Protein AF-A0AAN8FI47-F1 (afdb_monomer_lite)

Radius of gyration: 42.99 Å; chains: 1; bounding box: 143×54×130 Å

Structure (mmCIF, N/CA/C/O backbone):
data_AF-A0AAN8FI47-F1
#
_entry.id   AF-A0AAN8FI47-F1
#
loop_
_atom_site.group_PDB
_atom_site.id
_atom_site.type_symbol
_atom_site.label_atom_id
_atom_site.label_alt_id
_atom_site.label_comp_id
_atom_site.label_asym_id
_atom_site.label_entity_id
_atom_site.label_seq_id
_atom_site.pdbx_PDB_ins_code
_atom_site.Cartn_x
_atom_site.Cartn_y
_atom_site.Cartn_z
_atom_site.occupancy
_atom_site.B_iso_or_equiv
_atom_site.auth_seq_id
_atom_site.auth_comp_id
_atom_site.auth_asym_id
_atom_site.auth_atom_id
_atom_site.pdbx_PDB_model_num
ATOM 1 N N . THR A 1 1 ? 68.863 -14.770 -47.055 1.00 51.25 1 THR A N 1
ATOM 2 C CA . THR A 1 1 ? 68.271 -13.616 -46.360 1.00 51.25 1 THR A CA 1
ATOM 3 C C . THR A 1 1 ? 67.169 -13.098 -47.235 1.00 51.25 1 THR A C 1
ATOM 5 O O . THR A 1 1 ? 67.487 -12.627 -48.311 1.00 51.25 1 THR A O 1
ATOM 8 N N . ASP A 1 2 ? 65.926 -13.342 -46.832 1.00 45.19 2 ASP A N 1
ATOM 9 C CA . ASP A 1 2 ? 64.787 -12.434 -47.011 1.00 45.19 2 ASP A CA 1
ATOM 10 C C . ASP A 1 2 ? 63.609 -13.047 -46.240 1.00 45.19 2 ASP A C 1
ATOM 12 O O . ASP A 1 2 ? 63.141 -14.131 -46.602 1.00 45.19 2 ASP A O 1
ATOM 16 N N . PRO A 1 3 ? 63.195 -12.457 -45.105 1.00 57.31 3 PRO A N 1
ATOM 17 C CA . PRO A 1 3 ? 61.989 -12.882 -44.423 1.00 57.31 3 PRO A CA 1
ATOM 18 C C . PRO A 1 3 ? 60.782 -12.266 -45.135 1.00 57.31 3 PRO A C 1
ATOM 20 O O . PRO A 1 3 ? 60.801 -11.103 -45.527 1.00 57.31 3 PRO A O 1
ATOM 23 N N . PHE A 1 4 ? 59.727 -13.058 -45.294 1.00 48.69 4 PHE A N 1
ATOM 24 C CA . PHE A 1 4 ? 58.432 -12.594 -45.776 1.00 48.69 4 PHE A CA 1
ATOM 25 C C . PHE A 1 4 ? 57.901 -11.489 -44.854 1.00 48.69 4 PHE A C 1
ATOM 27 O O . PHE A 1 4 ? 57.538 -11.745 -43.706 1.00 48.69 4 PHE A O 1
ATOM 34 N N . GLU A 1 5 ? 57.864 -10.264 -45.365 1.00 48.47 5 GLU A N 1
ATOM 35 C CA . GLU A 1 5 ? 57.222 -9.126 -44.724 1.00 48.47 5 GLU A CA 1
ATOM 36 C C . GLU A 1 5 ? 55.722 -9.191 -45.046 1.00 48.47 5 GLU A C 1
ATOM 38 O O . GLU A 1 5 ? 55.277 -8.823 -46.131 1.00 48.47 5 GLU A O 1
ATOM 43 N N . ILE A 1 6 ? 54.931 -9.742 -44.123 1.00 55.56 6 ILE A N 1
ATOM 44 C CA . ILE A 1 6 ? 53.474 -9.593 -44.160 1.00 55.56 6 ILE A CA 1
ATOM 45 C C . ILE A 1 6 ? 53.154 -8.290 -43.432 1.00 55.56 6 ILE A C 1
ATOM 47 O O . ILE A 1 6 ? 53.019 -8.262 -42.210 1.00 55.56 6 ILE A O 1
ATOM 51 N N . THR A 1 7 ? 53.041 -7.204 -44.187 1.00 51.03 7 THR A N 1
ATOM 52 C CA . THR A 1 7 ? 52.497 -5.924 -43.719 1.00 51.03 7 THR A CA 1
ATOM 53 C C . THR A 1 7 ? 51.318 -5.511 -44.591 1.00 51.03 7 THR A C 1
ATOM 55 O O . THR A 1 7 ? 51.322 -4.469 -45.233 1.00 51.03 7 THR A O 1
ATOM 58 N N . GLU A 1 8 ? 50.243 -6.298 -44.560 1.00 45.59 8 GLU A N 1
ATOM 59 C CA . GLU A 1 8 ? 48.913 -5.741 -44.815 1.00 45.59 8 GLU A CA 1
ATOM 60 C C . GLU A 1 8 ? 48.278 -5.371 -43.474 1.00 45.59 8 GLU A C 1
ATOM 62 O O . GLU A 1 8 ? 47.501 -6.111 -42.872 1.00 45.59 8 GLU A O 1
ATOM 67 N N . LEU A 1 9 ? 48.641 -4.184 -42.986 1.00 46.91 9 LEU A N 1
ATOM 68 C CA . LEU A 1 9 ? 47.807 -3.448 -42.044 1.00 46.91 9 LEU A CA 1
ATOM 69 C C . LEU A 1 9 ? 46.542 -3.032 -42.803 1.00 46.91 9 LEU A C 1
ATOM 71 O O . LEU A 1 9 ? 46.486 -1.955 -43.397 1.00 46.91 9 LEU A O 1
ATOM 75 N N . PHE A 1 10 ? 45.524 -3.896 -42.801 1.00 42.91 10 PHE A N 1
ATOM 76 C CA . PHE A 1 10 ? 44.166 -3.502 -43.160 1.00 42.91 10 PHE A CA 1
ATOM 77 C C . PHE A 1 10 ? 43.689 -2.472 -42.139 1.00 42.91 10 PHE A C 1
ATOM 79 O O . PHE A 1 10 ? 43.095 -2.802 -41.117 1.00 42.91 10 PHE A O 1
ATOM 86 N N . ASN A 1 11 ? 43.960 -1.200 -42.410 1.00 47.59 11 ASN A N 1
ATOM 87 C CA . ASN A 1 11 ? 43.358 -0.099 -41.683 1.00 47.59 11 ASN A CA 1
ATOM 88 C C . ASN A 1 11 ? 41.951 0.126 -42.255 1.00 47.59 11 ASN A C 1
ATOM 90 O O . ASN A 1 11 ? 41.681 1.115 -42.935 1.00 47.59 11 ASN A O 1
ATOM 94 N N . THR A 1 12 ? 41.046 -0.833 -42.040 1.00 52.75 12 THR A N 1
ATOM 95 C CA . THR A 1 12 ? 39.623 -0.510 -42.092 1.00 52.75 12 THR A CA 1
ATOM 96 C C . THR A 1 12 ? 39.384 0.366 -40.879 1.00 52.75 12 THR A C 1
ATOM 98 O O . THR A 1 12 ? 39.457 -0.135 -39.762 1.00 52.75 12 THR A O 1
ATOM 101 N N . ALA A 1 13 ? 39.181 1.669 -41.082 1.00 58.69 13 ALA A N 1
ATOM 102 C CA . ALA A 1 13 ? 38.766 2.561 -40.011 1.00 58.69 13 ALA A CA 1
ATOM 103 C C . ALA A 1 13 ? 37.503 1.962 -39.379 1.00 58.69 13 ALA A C 1
ATOM 105 O O . ALA A 1 13 ? 36.419 2.028 -39.965 1.00 58.69 13 ALA A O 1
ATOM 106 N N . GLU A 1 14 ? 37.666 1.283 -38.243 1.00 70.38 14 GLU A N 1
ATOM 107 C CA . GLU A 1 14 ? 36.555 0.681 -37.526 1.00 70.38 14 GLU A CA 1
ATOM 108 C C . GLU A 1 14 ? 35.593 1.822 -37.205 1.00 70.38 14 GLU A C 1
ATOM 110 O O . GLU A 1 14 ? 35.983 2.882 -36.710 1.00 70.38 14 GLU A O 1
ATOM 115 N N . SER A 1 15 ? 34.340 1.653 -37.605 1.00 87.44 15 SER A N 1
ATOM 116 C CA . SER A 1 15 ? 33.293 2.628 -37.330 1.00 87.44 15 SER A CA 1
ATOM 117 C C . SER A 1 15 ? 32.468 2.133 -36.155 1.00 87.44 15 SER A C 1
ATOM 119 O O . SER A 1 15 ? 32.492 0.953 -35.802 1.00 87.44 15 SER A O 1
ATOM 121 N N . LYS A 1 16 ? 31.745 3.044 -35.505 1.00 90.94 16 LYS A N 1
ATOM 122 C CA . LYS A 1 16 ? 30.890 2.679 -34.374 1.00 90.94 16 LYS A CA 1
ATOM 123 C C . LYS A 1 16 ? 29.870 1.610 -34.798 1.00 90.94 16 LYS A C 1
ATOM 125 O O . LYS A 1 16 ? 29.404 1.639 -35.946 1.00 90.94 16 LYS A O 1
ATOM 130 N N . PRO A 1 17 ? 29.500 0.683 -33.898 1.00 93.19 17 PRO A N 1
ATOM 131 C CA . PRO A 1 17 ? 28.501 -0.318 -34.213 1.00 93.19 17 PRO A CA 1
ATOM 132 C C . PRO A 1 17 ? 27.132 0.345 -34.381 1.00 93.19 17 PRO A C 1
ATOM 134 O O . PRO A 1 17 ? 26.844 1.397 -33.800 1.00 93.19 17 PRO A O 1
ATOM 137 N N . HIS A 1 18 ? 26.258 -0.302 -35.146 1.00 94.12 18 HIS A N 1
ATOM 138 C CA . HIS A 1 18 ? 24.834 0.025 -35.143 1.00 94.12 18 HIS A CA 1
ATOM 139 C C . HIS A 1 18 ? 24.209 -0.264 -33.763 1.00 94.12 18 HIS A C 1
ATOM 141 O O . HIS A 1 18 ? 24.814 -0.963 -32.945 1.00 94.12 18 HIS A O 1
ATOM 147 N N . PRO A 1 19 ? 23.003 0.256 -33.468 1.00 94.62 19 PRO A N 1
ATOM 148 C CA . PRO A 1 19 ? 22.321 -0.091 -32.229 1.00 94.62 19 PRO A CA 1
ATOM 149 C C . PRO A 1 19 ? 22.053 -1.609 -32.152 1.00 94.62 19 PRO A C 1
ATOM 151 O O . PRO A 1 19 ? 21.835 -2.250 -33.191 1.00 94.62 19 PRO A O 1
ATOM 154 N N . PRO A 1 20 ? 22.048 -2.191 -30.938 1.00 94.88 20 PRO A N 1
ATOM 155 C CA . PRO A 1 20 ? 21.585 -3.559 -30.712 1.00 94.88 20 PRO A CA 1
ATOM 156 C C . PRO A 1 20 ? 20.156 -3.779 -31.228 1.00 94.88 20 PRO A C 1
ATOM 158 O O . PRO A 1 20 ? 19.413 -2.827 -31.480 1.00 94.88 20 PRO A O 1
ATOM 161 N N . LYS A 1 21 ? 19.742 -5.043 -31.345 1.00 93.38 21 LYS A N 1
ATOM 162 C CA . LYS A 1 21 ? 18.351 -5.400 -31.667 1.00 93.38 21 LYS A CA 1
ATOM 163 C C . LYS A 1 21 ? 17.625 -5.828 -30.397 1.00 93.38 21 LYS A C 1
ATOM 165 O O . LYS A 1 21 ? 18.148 -6.654 -29.657 1.00 93.38 21 LYS A O 1
ATOM 170 N N . TYR A 1 22 ? 16.436 -5.285 -30.150 1.00 92.69 22 TYR A N 1
ATOM 171 C CA . TYR A 1 22 ? 15.598 -5.757 -29.047 1.00 92.69 22 TYR A CA 1
ATOM 172 C C . TYR A 1 22 ? 15.040 -7.146 -29.376 1.00 92.69 22 TYR A C 1
ATOM 174 O O . TYR A 1 22 ? 14.721 -7.405 -30.535 1.00 92.69 22 TYR A O 1
ATOM 182 N N . GLU 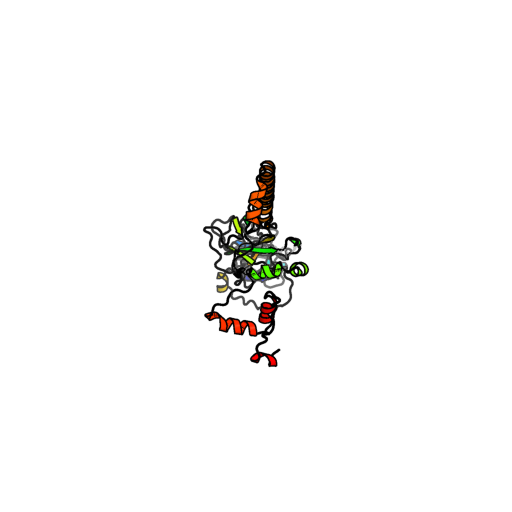A 1 23 ? 14.906 -8.007 -28.368 1.00 92.31 23 GLU A N 1
ATOM 183 C CA . GLU A 1 23 ? 14.213 -9.292 -28.499 1.00 92.31 23 GLU A CA 1
ATOM 184 C C . GLU A 1 23 ? 12.919 -9.257 -27.679 1.00 92.31 23 GLU A C 1
ATOM 186 O O . GLU A 1 23 ? 11.824 -9.191 -28.239 1.00 92.31 23 GLU A O 1
ATOM 191 N N . ASP A 1 24 ? 13.037 -9.203 -26.352 1.00 91.00 24 ASP A N 1
ATOM 192 C CA . ASP A 1 24 ? 11.888 -9.164 -25.454 1.00 91.00 24 ASP A CA 1
ATOM 193 C C . ASP A 1 24 ? 12.208 -8.444 -24.140 1.00 91.00 24 ASP A C 1
ATOM 195 O O . ASP A 1 24 ? 13.360 -8.325 -23.721 1.00 91.00 24 ASP A O 1
ATOM 199 N N . VAL A 1 25 ? 11.155 -7.947 -23.496 1.00 92.06 25 VAL A N 1
ATOM 200 C CA . VAL A 1 25 ? 11.184 -7.408 -22.135 1.00 92.06 25 VAL A CA 1
ATOM 201 C C . VAL A 1 25 ? 9.958 -7.923 -21.413 1.00 92.06 25 VAL A C 1
ATOM 203 O O . VAL A 1 25 ? 8.833 -7.765 -21.899 1.00 92.06 25 VAL A O 1
ATOM 206 N N . ARG A 1 26 ? 10.169 -8.495 -20.228 1.00 90.56 26 ARG A N 1
ATOM 207 C CA . ARG A 1 26 ? 9.087 -9.053 -19.419 1.00 90.56 26 ARG A CA 1
ATOM 208 C C . ARG A 1 26 ? 9.326 -8.887 -17.929 1.00 90.56 26 ARG A C 1
ATOM 210 O O . ARG A 1 26 ? 10.454 -8.896 -17.445 1.00 90.56 26 ARG A O 1
ATOM 217 N N . VAL A 1 27 ? 8.226 -8.757 -17.194 1.00 88.38 27 VAL A N 1
ATOM 218 C CA . VAL A 1 27 ? 8.238 -8.724 -15.731 1.00 88.38 27 VAL A CA 1
ATOM 219 C C . VAL A 1 27 ? 8.042 -10.145 -15.212 1.00 88.38 27 VAL A C 1
ATOM 221 O O . VAL A 1 27 ? 7.036 -10.789 -15.503 1.00 88.38 27 VAL A O 1
ATOM 224 N N . LEU A 1 28 ? 9.000 -10.624 -14.427 1.00 88.00 28 LEU A N 1
ATOM 225 C CA . LEU A 1 28 ? 8.960 -11.911 -13.746 1.00 88.00 28 LEU A CA 1
ATOM 226 C C . LEU A 1 28 ? 8.566 -11.720 -12.281 1.00 88.00 28 LEU A C 1
ATOM 228 O O . LEU A 1 28 ? 8.984 -10.763 -11.628 1.00 88.00 28 LEU A O 1
ATOM 232 N N . ASN A 1 29 ? 7.797 -12.664 -11.742 1.00 83.56 29 ASN A N 1
ATOM 233 C CA . ASN A 1 29 ? 7.473 -12.714 -10.320 1.00 83.56 29 ASN A CA 1
ATOM 234 C C . ASN A 1 29 ? 8.338 -13.783 -9.637 1.00 83.56 29 ASN A C 1
ATOM 236 O O . ASN A 1 29 ? 8.133 -14.975 -9.854 1.00 83.56 29 ASN A O 1
ATOM 240 N N . SER A 1 30 ? 9.284 -13.353 -8.800 1.00 74.88 30 SER A N 1
ATOM 241 C CA . SER A 1 30 ? 10.186 -14.239 -8.042 1.00 74.88 30 SER A CA 1
ATOM 242 C C . SER A 1 30 ? 9.571 -14.725 -6.716 1.00 74.88 30 SER A C 1
ATOM 244 O O . SER A 1 30 ? 10.240 -15.285 -5.851 1.00 74.88 30 SER A O 1
ATOM 246 N N . GLY A 1 31 ? 8.278 -14.468 -6.499 1.00 69.44 31 GLY A N 1
ATOM 247 C CA . GLY A 1 31 ? 7.552 -14.760 -5.265 1.00 69.44 31 GLY A CA 1
ATOM 248 C C . GLY A 1 31 ? 7.667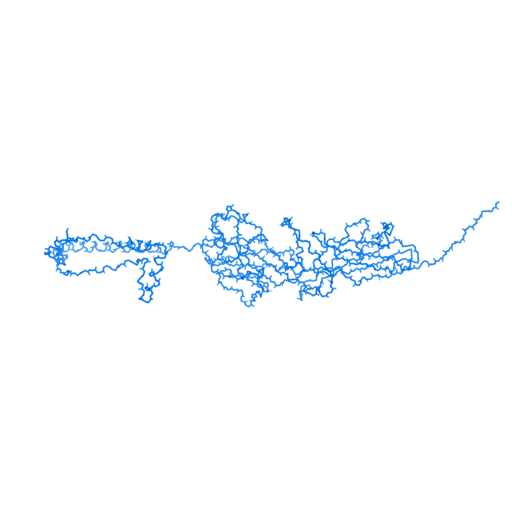 -13.648 -4.221 1.00 69.44 31 GLY A C 1
ATOM 249 O O . GLY A 1 31 ? 6.647 -13.229 -3.678 1.00 69.44 31 GLY A O 1
ATOM 250 N N . SER A 1 32 ? 8.878 -13.148 -3.952 1.00 67.19 32 SER A N 1
ATOM 251 C CA . SER A 1 32 ? 9.127 -12.066 -2.979 1.00 67.19 32 SER A CA 1
ATOM 252 C C . SER A 1 32 ? 9.232 -10.670 -3.604 1.00 67.19 32 SER A C 1
ATOM 254 O O . SER A 1 32 ? 9.049 -9.672 -2.906 1.00 67.19 32 SER A O 1
ATOM 256 N N . SER A 1 33 ? 9.520 -10.584 -4.903 1.00 79.94 33 SER A N 1
ATOM 257 C CA . SER A 1 33 ? 9.707 -9.330 -5.632 1.00 79.94 33 SER A CA 1
ATOM 258 C C . SER A 1 33 ? 9.417 -9.493 -7.126 1.00 79.94 33 SER A C 1
ATOM 260 O O . SER A 1 33 ? 9.392 -10.607 -7.662 1.00 79.94 33 SER A O 1
ATOM 262 N N . LEU A 1 34 ? 9.194 -8.361 -7.797 1.00 87.88 34 LEU A N 1
ATOM 263 C CA . LEU A 1 34 ? 9.168 -8.294 -9.256 1.00 87.88 34 LEU A CA 1
ATOM 264 C C . LEU A 1 34 ? 10.585 -8.070 -9.781 1.00 87.88 34 LEU A C 1
ATOM 266 O O . LEU A 1 34 ? 11.363 -7.326 -9.181 1.00 87.88 34 LEU A O 1
ATOM 270 N N . ILE A 1 35 ? 10.888 -8.703 -10.908 1.00 92.38 35 ILE A N 1
ATOM 271 C CA . ILE A 1 35 ? 12.162 -8.610 -11.621 1.00 92.38 35 ILE A CA 1
ATOM 272 C C . ILE A 1 35 ? 11.853 -8.237 -13.073 1.00 92.38 35 ILE A C 1
ATOM 274 O O . ILE A 1 35 ? 10.906 -8.761 -13.652 1.00 92.38 35 ILE A O 1
ATOM 278 N N . CYS A 1 36 ? 12.632 -7.338 -13.664 1.00 94.31 36 CYS A N 1
ATOM 279 C CA . CYS A 1 36 ? 12.578 -7.024 -15.089 1.00 94.31 36 CYS A CA 1
ATOM 280 C C . CYS A 1 36 ? 13.631 -7.858 -15.821 1.00 94.31 36 CYS A C 1
ATOM 282 O O . CYS A 1 36 ? 14.819 -7.714 -15.546 1.00 94.31 36 CYS A O 1
ATOM 284 N N . GLU A 1 37 ? 13.206 -8.734 -16.725 1.00 93.81 37 GLU A N 1
ATOM 285 C CA . GLU A 1 37 ? 14.094 -9.474 -17.621 1.00 93.81 37 GLU A CA 1
ATOM 286 C C . GLU A 1 37 ? 14.153 -8.763 -18.974 1.00 93.81 37 GLU A C 1
ATOM 288 O O . GLU A 1 37 ? 13.116 -8.430 -19.556 1.00 93.81 37 GLU A O 1
ATOM 293 N N . VAL A 1 38 ? 15.373 -8.514 -19.441 1.00 94.56 38 VAL A N 1
ATOM 294 C CA . VAL A 1 38 ? 15.678 -7.779 -20.667 1.00 94.56 38 VAL A CA 1
ATOM 295 C C . VAL A 1 38 ? 16.497 -8.674 -21.580 1.00 94.56 38 VAL A C 1
ATOM 297 O O . VAL A 1 38 ? 17.570 -9.126 -21.186 1.00 94.56 38 VAL A O 1
ATOM 300 N N . GLU A 1 39 ? 16.019 -8.870 -22.807 1.00 94.06 39 GLU A N 1
ATOM 301 C CA . GLU A 1 39 ? 16.655 -9.713 -23.817 1.00 94.06 39 GLU A CA 1
ATOM 302 C C . GLU A 1 39 ? 16.963 -8.909 -25.088 1.00 94.06 39 GLU A C 1
ATOM 304 O O . GLU A 1 39 ? 16.095 -8.228 -25.646 1.00 94.06 39 GLU A O 1
ATOM 309 N N . TRP A 1 40 ? 18.207 -8.984 -25.567 1.00 94.31 40 TRP A N 1
ATOM 310 C CA . TRP A 1 40 ? 18.650 -8.308 -26.792 1.00 94.31 40 TRP A CA 1
ATOM 311 C C . TRP A 1 40 ? 19.613 -9.166 -27.611 1.00 94.31 40 TRP A C 1
ATOM 313 O O . TRP A 1 40 ? 20.256 -10.086 -27.110 1.00 94.31 40 TRP A O 1
ATOM 323 N N . ARG A 1 41 ? 19.747 -8.835 -28.895 1.00 93.38 41 ARG A N 1
ATOM 324 C CA . ARG A 1 41 ? 20.722 -9.429 -29.815 1.00 93.38 41 ARG A CA 1
ATOM 325 C C . ARG A 1 41 ? 21.764 -8.407 -30.250 1.00 93.38 41 ARG A C 1
ATOM 327 O O . ARG A 1 41 ? 21.570 -7.190 -30.154 1.00 93.38 41 ARG A O 1
ATOM 334 N N . ALA A 1 42 ? 22.861 -8.927 -30.790 1.00 91.12 42 ALA A N 1
ATOM 335 C CA . ALA A 1 42 ? 23.922 -8.115 -31.359 1.00 91.12 42 ALA A CA 1
ATOM 336 C C . ALA A 1 42 ? 23.418 -7.178 -32.482 1.00 91.12 42 ALA A C 1
ATOM 338 O O . ALA A 1 42 ? 22.422 -7.482 -33.154 1.00 91.12 42 ALA A O 1
ATOM 339 N N . PRO A 1 43 ? 24.100 -6.038 -32.707 1.00 92.69 43 PRO A N 1
ATOM 340 C CA . PRO A 1 43 ? 23.798 -5.138 -33.816 1.00 92.69 43 PRO A CA 1
ATOM 341 C C . PRO A 1 43 ? 23.781 -5.846 -35.174 1.00 92.69 43 PRO A C 1
ATOM 343 O O . PRO A 1 43 ? 24.557 -6.766 -35.414 1.00 92.69 43 PRO A O 1
ATOM 346 N N . ALA A 1 44 ? 22.946 -5.367 -36.104 1.00 89.94 44 ALA A N 1
ATOM 347 C CA . ALA A 1 44 ? 22.933 -5.880 -37.482 1.00 89.94 44 ALA A CA 1
ATOM 348 C C . ALA A 1 44 ? 24.290 -5.704 -38.188 1.00 89.94 44 ALA A C 1
ATOM 350 O O . ALA A 1 44 ? 24.681 -6.537 -38.998 1.00 89.94 44 ALA A O 1
ATOM 351 N N . LEU A 1 45 ? 24.972 -4.601 -37.876 1.00 90.19 45 LEU A N 1
ATOM 352 C CA . LEU A 1 45 ? 26.283 -4.233 -38.391 1.00 90.19 45 LEU A CA 1
ATOM 353 C C . LEU A 1 45 ? 27.153 -3.837 -37.195 1.00 90.19 45 LEU A C 1
ATOM 355 O O . LEU A 1 45 ? 26.921 -2.802 -36.566 1.00 90.19 45 LEU A O 1
ATOM 359 N N . THR A 1 46 ? 28.117 -4.684 -36.840 1.00 86.25 46 THR A N 1
ATOM 360 C CA . THR A 1 46 ? 28.975 -4.471 -35.661 1.00 86.25 46 THR A CA 1
ATOM 361 C C . THR A 1 46 ? 30.199 -3.609 -35.957 1.00 86.25 46 THR A C 1
ATOM 363 O O . THR A 1 46 ? 30.773 -3.044 -35.030 1.00 86.25 46 THR A O 1
ATOM 366 N N . ASN A 1 47 ? 30.593 -3.490 -37.232 1.00 88.69 47 ASN A N 1
ATOM 367 C CA . ASN A 1 47 ? 31.720 -2.670 -37.697 1.00 88.69 47 ASN A CA 1
ATOM 368 C C . ASN A 1 47 ? 33.030 -2.906 -36.916 1.00 88.69 47 ASN A C 1
ATOM 370 O O . ASN A 1 47 ? 33.810 -1.984 -36.699 1.00 88.69 47 ASN A O 1
ATOM 374 N N . GLY A 1 48 ? 33.232 -4.144 -36.463 1.00 86.00 48 GLY A N 1
ATOM 375 C CA . GLY A 1 48 ? 34.305 -4.544 -35.558 1.00 86.00 48 GLY A CA 1
ATOM 376 C C . GLY A 1 48 ? 33.821 -5.583 -34.545 1.00 86.00 48 GLY A C 1
ATOM 377 O O . GLY A 1 48 ? 32.652 -5.994 -34.550 1.00 86.00 48 GLY A O 1
ATOM 378 N N . ARG A 1 49 ? 34.725 -6.021 -33.664 1.00 88.75 49 ARG A N 1
ATOM 379 C CA . ARG A 1 49 ? 34.381 -6.903 -32.540 1.00 88.75 49 ARG A CA 1
ATOM 380 C C . ARG A 1 49 ? 33.725 -6.083 -31.429 1.00 88.75 49 ARG A C 1
ATOM 382 O O . ARG A 1 49 ? 34.313 -5.118 -30.950 1.00 88.75 49 ARG A O 1
ATOM 389 N N . ILE A 1 50 ? 32.536 -6.497 -30.992 1.00 90.06 50 ILE A N 1
ATOM 390 C CA . ILE A 1 50 ? 31.885 -5.900 -29.820 1.00 90.06 50 ILE A CA 1
ATOM 391 C C . ILE A 1 50 ? 32.700 -6.256 -28.575 1.00 90.06 50 ILE A C 1
ATOM 393 O O . ILE A 1 50 ? 32.955 -7.433 -28.314 1.00 90.06 50 ILE A O 1
ATOM 397 N N . SER A 1 51 ? 33.126 -5.237 -27.835 1.00 89.69 51 SER A N 1
ATOM 398 C CA . SER A 1 51 ? 33.873 -5.375 -26.587 1.00 89.69 51 SER A CA 1
ATOM 399 C C . SER A 1 51 ? 32.936 -5.455 -25.386 1.00 89.69 51 SER A C 1
ATOM 401 O O . SER A 1 51 ? 33.177 -6.266 -24.495 1.00 89.69 51 SER A O 1
ATOM 403 N N . ARG A 1 52 ? 31.881 -4.627 -25.353 1.00 90.88 52 ARG A N 1
ATOM 404 C CA . ARG A 1 52 ? 30.961 -4.497 -24.213 1.00 90.88 52 ARG A CA 1
ATOM 405 C C . ARG A 1 52 ? 29.548 -4.103 -24.637 1.00 90.88 52 ARG A C 1
ATOM 407 O O . ARG A 1 52 ? 29.353 -3.447 -25.663 1.00 90.88 52 ARG A O 1
ATOM 414 N N . TYR A 1 53 ? 28.578 -4.446 -23.794 1.00 92.88 53 TYR A N 1
ATOM 415 C CA . TYR A 1 53 ? 27.240 -3.859 -23.796 1.00 92.88 53 TYR A CA 1
ATOM 416 C C . TYR A 1 53 ? 27.012 -3.027 -22.536 1.00 92.88 53 TYR A C 1
ATOM 418 O O . TYR A 1 53 ? 27.463 -3.383 -21.452 1.00 92.88 53 TYR A O 1
ATOM 426 N N . TYR A 1 54 ? 26.261 -1.941 -22.672 1.00 92.94 54 TYR A N 1
ATOM 427 C CA . TYR A 1 54 ? 25.786 -1.146 -21.542 1.00 92.94 54 TYR A CA 1
ATOM 428 C C . TYR A 1 54 ? 24.271 -1.228 -21.525 1.00 92.94 54 TYR A C 1
ATOM 430 O O . TYR A 1 54 ? 23.642 -0.987 -22.554 1.00 92.94 54 TYR A O 1
ATOM 438 N N . VAL A 1 55 ? 23.689 -1.570 -20.382 1.00 93.25 55 VAL A N 1
ATOM 439 C CA . VAL A 1 55 ? 22.239 -1.652 -20.206 1.00 93.25 55 VAL A CA 1
ATOM 440 C C . VAL A 1 55 ? 21.858 -0.713 -19.082 1.00 93.25 55 VAL A C 1
ATOM 442 O O . VAL A 1 55 ? 22.421 -0.800 -17.998 1.00 93.25 55 VAL A O 1
ATOM 445 N N . ARG A 1 56 ? 20.894 0.166 -19.340 1.00 93.62 56 ARG A N 1
ATOM 446 C CA . ARG A 1 56 ? 20.307 1.061 -18.346 1.00 93.62 56 ARG A CA 1
ATOM 447 C C . ARG A 1 56 ? 18.843 0.713 -18.170 1.00 93.62 56 ARG A C 1
ATOM 449 O O . ARG A 1 56 ? 18.066 0.812 -19.122 1.00 93.62 56 ARG A O 1
ATOM 456 N N . VAL A 1 57 ? 18.474 0.353 -16.949 1.00 94.94 57 VAL A N 1
ATOM 457 C CA . VAL A 1 57 ? 17.091 0.143 -16.521 1.00 94.94 57 VAL A CA 1
ATOM 458 C C . VAL A 1 57 ? 16.757 1.224 -15.504 1.00 94.94 57 VAL A C 1
ATOM 460 O O . VAL A 1 57 ? 17.326 1.251 -14.417 1.00 94.94 57 VAL A O 1
ATOM 463 N N . GLN A 1 58 ? 15.842 2.122 -15.867 1.00 95.00 58 GLN A N 1
ATOM 464 C CA . GLN A 1 58 ? 15.487 3.292 -15.062 1.00 95.00 58 GLN A CA 1
ATOM 465 C C . GLN A 1 58 ? 13.976 3.363 -14.861 1.00 95.00 58 GLN A C 1
ATOM 467 O O . GLN A 1 58 ? 13.222 3.435 -15.831 1.00 95.00 58 GLN A O 1
ATOM 472 N N . GLY A 1 59 ? 13.539 3.348 -13.604 1.00 94.19 59 GLY A N 1
ATOM 473 C CA . GLY A 1 59 ? 12.140 3.379 -13.196 1.00 94.19 59 GLY A CA 1
ATOM 474 C C . GLY A 1 59 ? 11.688 4.758 -12.751 1.00 94.19 59 GLY A C 1
ATOM 475 O O . GLY A 1 59 ? 12.020 5.182 -11.647 1.00 94.19 59 GLY A O 1
ATOM 476 N N . ALA A 1 60 ? 10.849 5.406 -13.555 1.00 92.38 60 ALA A N 1
ATOM 477 C CA . ALA A 1 60 ? 10.208 6.667 -13.189 1.00 92.38 60 ALA A CA 1
ATOM 478 C C . ALA A 1 60 ? 8.838 6.429 -12.534 1.00 92.38 60 ALA A C 1
ATOM 480 O O . ALA A 1 60 ? 8.143 5.457 -12.854 1.00 92.38 60 ALA A O 1
ATOM 481 N N . VAL A 1 61 ? 8.427 7.312 -11.617 1.00 90.25 61 VAL A N 1
ATOM 482 C CA . VAL A 1 61 ? 7.100 7.242 -10.977 1.00 90.25 61 VAL A CA 1
ATOM 483 C C . VAL A 1 61 ? 5.999 7.448 -12.014 1.00 90.25 61 VAL A C 1
ATOM 485 O O . VAL A 1 61 ? 6.030 8.409 -12.777 1.00 90.25 61 VAL A O 1
ATOM 488 N N . ARG A 1 62 ? 5.000 6.557 -12.042 1.00 87.19 62 ARG A N 1
ATOM 489 C CA . ARG A 1 62 ? 3.923 6.609 -13.050 1.00 87.19 62 ARG A CA 1
ATOM 490 C C . ARG A 1 62 ? 2.879 7.661 -12.737 1.00 87.19 62 ARG A C 1
ATOM 492 O O . ARG A 1 62 ? 2.475 8.429 -13.606 1.00 87.19 62 ARG A O 1
ATOM 499 N N . ARG A 1 63 ? 2.375 7.626 -11.505 1.00 79.19 63 ARG A N 1
ATOM 500 C CA . ARG A 1 63 ? 1.360 8.554 -11.022 1.00 79.19 63 ARG A CA 1
ATOM 501 C C . ARG A 1 63 ? 1.768 9.081 -9.673 1.00 79.19 63 ARG A C 1
ATOM 503 O O . ARG A 1 63 ? 2.067 8.319 -8.758 1.00 79.19 63 ARG A O 1
ATOM 510 N N . MET A 1 64 ? 1.721 10.395 -9.579 1.00 70.00 64 MET A N 1
ATOM 511 C CA . MET A 1 64 ? 1.952 11.135 -8.361 1.00 70.00 64 MET A CA 1
ATOM 512 C C . MET A 1 64 ? 0.785 12.090 -8.162 1.00 70.00 64 MET A C 1
ATOM 514 O O . MET A 1 64 ? 0.213 12.586 -9.139 1.00 70.00 64 MET A O 1
ATOM 518 N N . ARG A 1 65 ? 0.399 12.341 -6.910 1.00 70.69 65 ARG A N 1
ATOM 519 C CA . ARG A 1 65 ? -0.571 13.402 -6.654 1.00 70.69 65 ARG A CA 1
ATOM 520 C C . ARG A 1 65 ? 0.058 14.764 -6.955 1.00 70.69 65 ARG A C 1
ATOM 522 O O . ARG A 1 65 ? 1.237 14.968 -6.660 1.00 70.69 65 ARG A O 1
ATOM 529 N N . PRO A 1 66 ? -0.715 15.716 -7.501 1.00 68.81 66 PRO A N 1
ATOM 530 C CA . PRO A 1 66 ? -0.258 17.091 -7.638 1.00 68.81 66 PRO A CA 1
ATOM 531 C C . PRO A 1 66 ? 0.205 17.638 -6.279 1.00 68.81 66 PRO A C 1
ATOM 533 O O . PRO A 1 66 ? -0.551 17.591 -5.310 1.00 68.81 66 PRO A O 1
ATOM 536 N N . GLY A 1 67 ? 1.441 18.138 -6.209 1.00 67.19 67 GLY A N 1
ATOM 537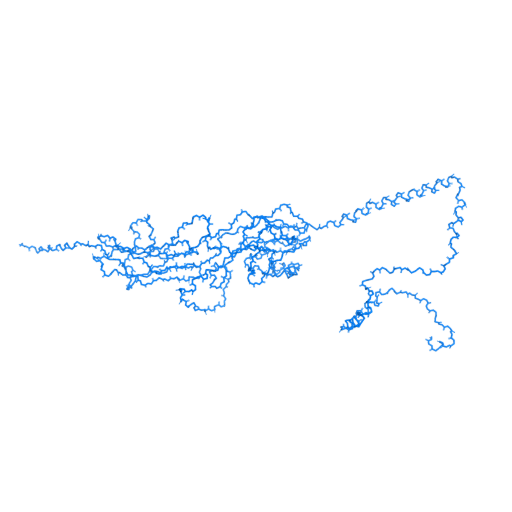 C CA . GLY A 1 67 ? 2.020 18.715 -4.991 1.00 67.19 67 GLY A CA 1
ATOM 538 C C . GLY A 1 67 ? 2.769 17.744 -4.068 1.00 67.19 67 GLY A C 1
ATOM 539 O O . GLY A 1 67 ? 3.285 18.195 -3.048 1.00 67.19 67 GLY A O 1
ATOM 540 N N . SER A 1 68 ? 2.868 16.449 -4.397 1.00 68.44 68 SER A N 1
ATOM 541 C CA . SER A 1 68 ? 3.769 15.538 -3.673 1.00 68.44 68 SER A CA 1
ATOM 542 C C . SER A 1 68 ? 5.247 15.836 -4.007 1.00 68.44 68 SER A C 1
ATOM 544 O O . SER A 1 68 ? 5.562 16.397 -5.059 1.00 68.44 68 SER A O 1
ATOM 546 N N . ALA A 1 69 ? 6.162 15.492 -3.095 1.00 70.69 69 ALA A N 1
ATOM 547 C CA . ALA A 1 69 ? 7.596 15.764 -3.236 1.00 70.69 69 ALA A CA 1
ATOM 548 C C . ALA A 1 69 ? 8.223 15.008 -4.420 1.00 70.69 69 ALA A C 1
ATOM 550 O O . ALA A 1 69 ? 7.862 13.870 -4.677 1.00 70.69 69 ALA A O 1
ATOM 551 N N . LEU A 1 70 ? 9.198 15.597 -5.117 1.00 77.62 70 LEU A N 1
ATOM 552 C CA . LEU A 1 70 ? 9.877 14.913 -6.224 1.00 77.62 70 LEU A CA 1
ATOM 553 C C . LEU A 1 70 ? 10.546 13.621 -5.736 1.00 77.62 70 LEU A C 1
ATOM 555 O O . LEU A 1 70 ? 11.380 13.645 -4.832 1.00 77.62 70 LEU A O 1
ATOM 559 N N . VAL A 1 71 ? 10.190 12.500 -6.359 1.00 82.50 71 VAL A N 1
ATOM 560 C CA . VAL A 1 71 ? 10.770 11.188 -6.067 1.00 82.50 71 VAL A CA 1
ATOM 561 C C . VAL A 1 71 ? 11.827 10.873 -7.112 1.00 82.50 71 VAL A C 1
ATOM 563 O O . VAL A 1 71 ? 11.570 10.978 -8.309 1.00 82.50 71 VAL A O 1
ATOM 566 N N . ALA A 1 72 ? 13.014 10.487 -6.647 1.00 86.81 72 ALA A N 1
ATOM 567 C CA . ALA A 1 72 ? 14.104 10.078 -7.518 1.00 86.81 72 ALA A CA 1
ATOM 568 C C . ALA A 1 72 ? 13.757 8.798 -8.295 1.00 86.81 72 ALA A C 1
ATOM 570 O O . ALA A 1 72 ? 13.046 7.917 -7.793 1.00 86.81 72 ALA A O 1
ATOM 571 N N . ASP A 1 73 ? 14.306 8.698 -9.503 1.00 90.50 73 ASP A N 1
ATOM 572 C CA . ASP A 1 73 ? 14.182 7.500 -10.320 1.00 90.50 73 ASP A CA 1
ATOM 573 C C . ASP A 1 73 ? 14.850 6.299 -9.652 1.00 90.50 73 ASP A C 1
ATOM 575 O O . ASP A 1 73 ? 15.813 6.414 -8.892 1.00 90.50 73 ASP A O 1
ATOM 579 N N . ASP A 1 74 ? 14.305 5.127 -9.944 1.00 92.25 74 ASP A N 1
ATOM 580 C CA . ASP A 1 74 ? 14.784 3.864 -9.417 1.00 92.25 74 ASP A CA 1
ATOM 581 C C . ASP A 1 74 ? 15.741 3.177 -10.395 1.00 92.25 74 ASP A C 1
ATOM 583 O O . ASP A 1 74 ? 15.397 2.974 -11.560 1.00 92.25 74 ASP A O 1
ATOM 587 N N . PHE A 1 75 ? 16.910 2.773 -9.903 1.00 93.00 75 PHE A N 1
ATOM 588 C CA . PHE A 1 75 ? 17.913 2.018 -10.653 1.00 93.00 75 PHE A CA 1
ATOM 589 C C . PHE A 1 75 ? 18.069 0.641 -9.995 1.00 93.00 75 PHE A C 1
ATOM 591 O O . PHE A 1 75 ? 18.809 0.505 -9.020 1.00 93.00 75 PHE A O 1
ATOM 598 N N . PRO A 1 76 ? 17.309 -0.374 -10.445 1.00 92.88 76 PRO A N 1
ATOM 599 C CA . PRO A 1 76 ? 17.322 -1.688 -9.823 1.00 92.88 76 PRO A CA 1
ATOM 600 C C . PRO A 1 76 ? 18.657 -2.388 -10.103 1.00 92.88 76 PRO A C 1
ATOM 602 O O . PRO A 1 76 ? 19.126 -2.351 -11.246 1.00 92.88 76 PRO A O 1
ATOM 605 N N . PRO A 1 77 ? 19.261 -3.053 -9.108 1.00 91.56 77 PRO A N 1
ATOM 606 C CA . PRO A 1 77 ? 20.498 -3.782 -9.329 1.00 91.56 77 PRO A CA 1
ATOM 607 C C . PRO A 1 77 ? 20.252 -5.011 -10.221 1.00 91.56 77 PRO A C 1
ATOM 609 O O . PRO A 1 77 ? 19.125 -5.523 -10.292 1.00 91.56 77 PRO A O 1
ATOM 612 N N . PRO A 1 78 ? 21.283 -5.491 -10.931 1.00 92.00 78 PRO A N 1
ATOM 613 C CA . PRO A 1 78 ? 21.223 -6.772 -11.618 1.00 92.00 78 PRO A CA 1
ATOM 614 C C . PRO A 1 78 ? 21.120 -7.915 -10.596 1.00 92.00 78 PRO A C 1
ATOM 616 O O . PRO A 1 78 ? 21.686 -7.851 -9.511 1.00 92.00 78 PRO A O 1
ATOM 619 N N . THR A 1 79 ? 20.408 -8.990 -10.931 1.00 88.50 79 THR A N 1
ATOM 620 C CA . THR A 1 79 ? 20.314 -10.169 -10.048 1.00 88.50 79 THR A CA 1
ATOM 621 C C . THR A 1 79 ? 21.556 -11.059 -10.103 1.00 88.50 79 THR A C 1
ATOM 623 O O . THR A 1 79 ? 21.745 -11.890 -9.222 1.00 88.50 79 THR A O 1
ATOM 626 N N . ASP A 1 80 ? 22.345 -10.931 -11.170 1.00 87.00 80 ASP A N 1
ATOM 627 C CA . ASP A 1 80 ? 23.628 -11.604 -11.385 1.00 87.00 80 ASP A CA 1
ATOM 628 C C . ASP A 1 80 ? 24.670 -10.511 -11.670 1.00 87.00 80 ASP A C 1
ATOM 630 O O . ASP A 1 80 ? 24.809 -10.062 -12.807 1.00 87.00 80 ASP A O 1
ATOM 634 N N . GLU A 1 81 ? 25.319 -10.012 -10.615 1.00 84.31 81 GLU A N 1
ATOM 635 C CA . GLU A 1 81 ? 26.284 -8.900 -10.679 1.00 84.31 81 GLU A CA 1
ATOM 636 C C . GLU A 1 81 ? 27.583 -9.270 -11.411 1.00 84.31 81 GLU A C 1
ATOM 638 O O . GLU A 1 81 ? 28.314 -8.383 -11.846 1.00 84.31 81 GLU A O 1
ATOM 643 N N . GLU A 1 82 ? 27.876 -10.566 -11.572 1.00 83.19 82 GLU A N 1
ATOM 644 C CA . GLU A 1 82 ? 29.067 -11.017 -12.297 1.00 83.19 82 GLU A CA 1
ATOM 645 C C . GLU A 1 82 ? 28.893 -10.846 -13.809 1.00 83.19 82 GLU A C 1
ATOM 647 O O . GLU A 1 82 ? 29.847 -10.493 -14.498 1.00 83.19 82 GLU A O 1
ATOM 652 N N . LYS A 1 83 ? 27.671 -11.063 -14.317 1.00 84.88 83 LYS A N 1
ATOM 653 C CA . LYS A 1 83 ? 27.368 -11.048 -15.760 1.00 84.88 83 LYS A CA 1
ATOM 654 C C . LYS A 1 83 ? 26.632 -9.808 -16.231 1.00 84.88 83 LYS A C 1
ATOM 656 O O . LYS A 1 83 ? 26.671 -9.467 -17.412 1.00 84.88 83 LYS A O 1
ATOM 661 N N . CYS A 1 84 ? 25.890 -9.166 -15.339 1.00 89.62 84 CYS 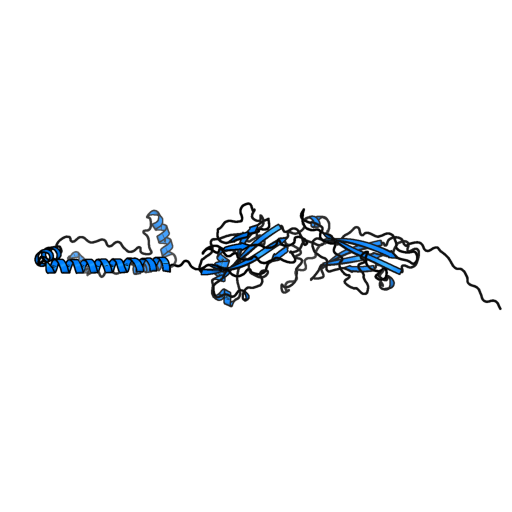A N 1
ATOM 662 C CA . CYS A 1 84 ? 24.999 -8.070 -15.671 1.00 89.62 84 CYS A CA 1
ATOM 663 C C . CYS A 1 84 ? 25.362 -6.829 -14.861 1.00 89.62 84 CYS A C 1
ATOM 665 O O . CYS A 1 84 ? 25.721 -6.911 -13.693 1.00 89.62 84 CYS A O 1
ATOM 667 N N . ALA A 1 85 ? 25.195 -5.664 -15.481 1.00 89.50 85 ALA A N 1
ATOM 668 C CA . ALA A 1 85 ? 25.345 -4.361 -14.844 1.00 89.50 85 ALA A CA 1
ATOM 669 C C . ALA A 1 85 ? 24.153 -3.472 -15.219 1.00 89.50 85 ALA A C 1
ATOM 671 O O . ALA A 1 85 ? 23.577 -3.630 -16.305 1.00 89.50 85 ALA A O 1
ATOM 672 N N . ASN A 1 86 ? 23.759 -2.569 -14.317 1.00 90.62 86 ASN A N 1
ATOM 673 C CA . ASN A 1 86 ? 22.795 -1.510 -14.612 1.00 90.62 86 ASN A CA 1
ATOM 674 C C . ASN A 1 86 ? 23.534 -0.176 -14.652 1.00 90.62 86 ASN A C 1
ATOM 676 O O . ASN A 1 86 ? 23.798 0.416 -13.616 1.00 90.62 86 ASN A O 1
ATOM 680 N N . TRP A 1 87 ? 23.857 0.272 -15.857 1.00 86.25 87 TRP A N 1
ATOM 681 C CA . TRP A 1 87 ? 24.660 1.459 -16.079 1.00 86.25 87 TRP A CA 1
ATOM 682 C C . TRP A 1 87 ? 23.864 2.728 -15.757 1.00 86.25 87 TRP A C 1
ATOM 684 O O . TRP A 1 87 ? 22.920 3.086 -16.476 1.00 86.25 87 TRP A O 1
ATOM 694 N N . ASP A 1 88 ? 24.276 3.436 -14.707 1.00 78.62 88 ASP A N 1
ATOM 695 C CA . ASP A 1 88 ? 23.920 4.835 -14.496 1.00 78.62 88 ASP A CA 1
ATOM 696 C C . ASP A 1 88 ? 25.000 5.739 -15.131 1.00 78.62 88 ASP A C 1
ATOM 698 O O . ASP A 1 88 ? 26.154 5.351 -15.288 1.00 78.62 88 ASP A O 1
ATOM 702 N N . GLU A 1 89 ? 24.657 6.952 -15.571 1.00 67.06 89 GLU A N 1
ATOM 703 C CA . GLU A 1 89 ? 25.615 7.850 -16.254 1.00 67.06 89 GLU A CA 1
ATOM 704 C C . GLU A 1 89 ? 26.832 8.253 -15.391 1.00 67.06 89 GLU A C 1
ATOM 706 O O . GLU A 1 89 ? 27.721 8.950 -15.883 1.00 67.06 89 GLU A O 1
ATOM 711 N N . ARG A 1 90 ? 26.859 7.862 -14.108 1.00 62.47 90 ARG A N 1
ATOM 712 C CA . ARG A 1 90 ? 27.904 8.181 -13.131 1.00 62.47 90 ARG A CA 1
ATOM 713 C C . ARG A 1 90 ? 28.911 7.040 -12.959 1.00 62.47 90 ARG A C 1
ATOM 715 O O . ARG A 1 90 ? 29.973 7.292 -12.397 1.00 62.47 90 ARG A O 1
ATOM 722 N N . GLU A 1 91 ? 28.607 5.836 -13.438 1.00 58.31 91 GLU A N 1
ATOM 723 C CA . GLU A 1 91 ? 29.488 4.672 -13.356 1.00 58.31 91 GLU A CA 1
ATOM 724 C C . GLU A 1 91 ? 30.585 4.666 -14.432 1.00 58.31 91 GLU A C 1
ATOM 726 O O . GLU A 1 91 ? 30.354 4.941 -15.619 1.00 58.31 91 GLU A O 1
ATOM 731 N N . ASP A 1 92 ? 31.796 4.301 -13.999 1.00 58.12 92 ASP A N 1
ATOM 732 C CA . ASP A 1 92 ? 32.980 4.155 -14.841 1.00 58.12 92 ASP A CA 1
ATOM 733 C C . ASP A 1 92 ? 32.723 3.190 -16.012 1.00 58.12 92 ASP A C 1
ATOM 735 O O . ASP A 1 92 ? 32.073 2.150 -15.884 1.00 58.12 92 ASP A O 1
ATOM 739 N N . ALA A 1 93 ? 33.306 3.492 -17.177 1.00 55.12 93 ALA A N 1
ATOM 740 C CA . ALA A 1 93 ? 33.161 2.707 -18.409 1.00 55.12 93 ALA A CA 1
ATOM 741 C C . ALA A 1 93 ? 33.633 1.233 -18.302 1.00 55.12 93 ALA A C 1
ATOM 743 O O . ALA A 1 93 ? 33.479 0.469 -19.258 1.00 55.12 93 ALA A O 1
ATOM 744 N N . SER A 1 94 ? 34.201 0.824 -17.163 1.00 57.69 94 SER A N 1
ATOM 745 C CA . SER A 1 94 ? 34.633 -0.539 -16.845 1.00 57.69 94 SER A CA 1
ATOM 746 C C . SER A 1 94 ? 33.483 -1.507 -16.528 1.00 57.69 94 SER A C 1
ATOM 748 O O . SER A 1 94 ? 33.664 -2.701 -16.757 1.00 57.69 94 SER A O 1
ATOM 750 N N . HIS A 1 95 ? 32.308 -1.031 -16.093 1.00 69.19 95 HIS A N 1
ATOM 751 C CA . HIS A 1 95 ? 31.142 -1.855 -15.711 1.00 69.19 95 HIS A CA 1
ATOM 752 C C . HIS A 1 95 ? 30.219 -2.227 -16.893 1.00 69.19 95 HIS A C 1
ATOM 754 O O . HIS A 1 95 ? 28.994 -2.203 -16.797 1.00 69.19 95 HIS A O 1
ATOM 760 N N . GLY A 1 96 ? 30.795 -2.547 -18.054 1.00 76.69 96 GLY A N 1
ATOM 761 C CA . GLY A 1 96 ? 30.030 -3.046 -19.202 1.00 76.69 96 GLY A CA 1
ATOM 762 C C . GLY A 1 96 ? 29.928 -4.573 -19.217 1.00 76.69 96 GLY A C 1
ATOM 763 O O . GLY A 1 96 ? 30.859 -5.271 -18.828 1.00 76.69 96 GLY A O 1
ATOM 764 N N . ILE A 1 97 ? 28.815 -5.083 -19.732 1.00 87.06 97 ILE A N 1
ATOM 765 C CA . ILE A 1 97 ? 28.511 -6.510 -19.876 1.00 87.06 97 ILE A CA 1
ATOM 766 C C . ILE A 1 97 ? 29.378 -7.115 -20.979 1.00 87.06 97 ILE A C 1
ATOM 768 O O . ILE A 1 97 ? 29.398 -6.614 -22.110 1.00 87.06 97 ILE A O 1
ATOM 772 N N . ASN A 1 98 ? 30.073 -8.209 -20.674 1.00 86.25 98 ASN A N 1
ATOM 773 C CA . ASN A 1 98 ? 30.955 -8.877 -21.620 1.00 86.25 98 ASN A CA 1
ATOM 774 C C . ASN A 1 98 ? 30.162 -9.831 -22.536 1.00 86.25 98 ASN A C 1
ATOM 776 O O . ASN A 1 98 ? 29.526 -10.768 -22.053 1.00 86.25 98 ASN A O 1
ATOM 780 N N . PRO A 1 99 ? 30.217 -9.662 -23.870 1.00 82.75 99 PRO A N 1
ATOM 781 C CA . PRO A 1 99 ? 29.474 -10.513 -24.797 1.00 82.75 99 PRO A CA 1
ATOM 782 C C . PRO A 1 99 ? 29.908 -11.985 -24.785 1.00 82.75 99 PRO A C 1
ATOM 784 O O . PRO A 1 99 ? 29.128 -12.840 -25.188 1.00 82.75 99 PRO A O 1
ATOM 787 N N . ILE A 1 100 ? 31.138 -12.291 -24.356 1.00 77.44 100 ILE A N 1
ATOM 788 C CA . ILE A 1 100 ? 31.707 -13.653 -24.392 1.00 77.44 100 ILE A CA 1
ATOM 789 C C . ILE A 1 100 ? 31.065 -14.563 -23.333 1.00 77.44 100 ILE A C 1
ATOM 791 O O . ILE A 1 100 ? 31.093 -15.784 -23.460 1.00 77.44 100 ILE A O 1
ATOM 795 N N . GLU A 1 101 ? 30.459 -13.978 -22.302 1.00 67.06 101 GLU A N 1
ATOM 796 C CA . GLU A 1 101 ? 29.846 -14.715 -21.193 1.00 67.06 101 GLU A CA 1
ATOM 797 C C . GLU A 1 101 ? 28.488 -15.337 -21.560 1.00 67.06 101 GLU A C 1
ATOM 799 O O . GLU A 1 101 ? 27.949 -16.145 -20.801 1.00 67.06 101 GLU A O 1
ATOM 804 N N . PHE A 1 102 ? 27.956 -15.019 -22.745 1.00 64.69 102 PHE A N 1
ATOM 805 C CA . PHE A 1 102 ? 26.684 -15.528 -23.246 1.00 64.69 102 PHE A CA 1
ATOM 806 C C . PHE A 1 102 ? 26.924 -16.565 -24.349 1.00 64.69 102 PHE A C 1
ATOM 808 O O . PHE A 1 102 ? 27.500 -16.273 -25.394 1.00 64.69 102 PHE A O 1
ATOM 815 N N . THR A 1 103 ? 26.464 -17.796 -24.121 1.00 63.75 103 THR A N 1
ATOM 816 C CA . THR A 1 103 ? 26.566 -18.913 -25.081 1.00 63.75 103 THR A CA 1
ATOM 817 C C . THR A 1 103 ? 25.365 -19.001 -26.030 1.00 63.75 103 THR A C 1
ATOM 819 O O . THR A 1 103 ? 25.331 -19.859 -26.911 1.00 63.75 103 THR A O 1
ATOM 822 N N . THR A 1 104 ? 24.370 -18.131 -25.846 1.00 71.50 104 THR A N 1
ATOM 823 C CA . THR A 1 104 ? 23.094 -18.092 -26.569 1.00 71.50 104 THR A CA 1
ATOM 824 C C . THR A 1 104 ? 23.093 -17.035 -27.677 1.00 71.50 104 THR A C 1
ATOM 826 O O . THR A 1 104 ? 23.853 -16.073 -27.640 1.00 71.50 104 THR A O 1
ATOM 829 N N . GLU A 1 105 ? 22.199 -17.176 -28.665 1.00 77.25 105 GLU A N 1
ATOM 830 C CA . GLU A 1 105 ? 22.042 -16.198 -29.764 1.00 77.25 105 GLU A CA 1
ATOM 831 C C . GLU A 1 105 ? 21.564 -14.806 -29.307 1.00 77.25 105 GLU A C 1
ATOM 833 O O . GLU A 1 105 ? 21.644 -13.834 -30.063 1.00 77.25 105 GLU A O 1
ATOM 838 N N . PHE A 1 106 ? 21.040 -14.717 -28.085 1.00 84.12 106 PHE A N 1
ATOM 839 C CA . PHE A 1 106 ? 20.575 -13.497 -27.439 1.00 84.12 106 PHE A CA 1
ATOM 840 C C . PHE A 1 106 ? 21.188 -13.386 -26.040 1.00 84.12 106 PHE A C 1
ATOM 842 O O . PHE A 1 106 ? 21.458 -14.394 -25.385 1.00 84.12 106 PHE A O 1
ATOM 849 N N . LEU A 1 107 ? 21.409 -12.153 -25.595 1.00 90.12 107 LEU A N 1
ATOM 850 C CA . LEU A 1 107 ? 21.874 -11.815 -24.257 1.00 90.12 107 LEU A CA 1
ATOM 851 C C . LEU A 1 107 ? 20.656 -11.531 -23.380 1.00 90.12 107 LEU A C 1
ATOM 853 O O . LEU A 1 107 ? 19.679 -10.955 -23.859 1.00 90.12 107 LEU A O 1
ATOM 857 N N . SER A 1 108 ? 20.717 -11.933 -22.111 1.00 91.88 108 SER A N 1
ATOM 858 C CA . SER A 1 108 ? 19.620 -11.757 -21.156 1.00 91.88 108 SER A CA 1
ATOM 859 C C . SER A 1 108 ? 20.150 -11.294 -19.808 1.00 91.88 108 SER A C 1
ATOM 861 O O . SER A 1 108 ? 21.046 -11.922 -19.246 1.00 91.88 108 SER A O 1
ATOM 863 N N . CYS A 1 109 ? 19.575 -10.215 -19.283 1.00 92.81 109 CYS A N 1
ATOM 864 C CA . CYS A 1 109 ? 19.868 -9.715 -17.947 1.00 92.81 109 CYS A CA 1
ATOM 865 C C . CYS A 1 109 ? 18.592 -9.455 -17.156 1.00 92.81 109 CYS A C 1
ATOM 867 O O . CYS A 1 109 ? 17.569 -9.022 -17.688 1.00 92.81 109 CYS A O 1
ATOM 869 N N . LYS A 1 110 ? 18.671 -9.720 -15.854 1.00 93.94 110 LYS A N 1
ATOM 870 C CA . LYS A 1 110 ? 17.566 -9.599 -14.904 1.00 93.94 110 LYS A CA 1
ATOM 871 C C . LYS A 1 110 ? 17.880 -8.512 -13.891 1.00 93.94 110 LYS A C 1
ATOM 873 O O . LYS A 1 110 ? 18.966 -8.509 -13.320 1.00 93.94 110 LYS A O 1
ATOM 878 N N . TYR A 1 111 ? 16.917 -7.630 -13.650 1.00 94.00 111 TYR A N 1
ATOM 879 C CA . TYR A 1 111 ? 17.063 -6.455 -12.795 1.00 94.00 111 TYR A CA 1
ATOM 880 C C . TYR A 1 111 ? 15.956 -6.407 -11.749 1.00 94.00 111 TYR A C 1
ATOM 882 O O . TYR A 1 111 ? 14.770 -6.472 -12.080 1.00 94.00 111 TYR A O 1
ATOM 890 N N . GLY A 1 112 ? 16.319 -6.289 -10.479 1.00 91.88 112 GLY A N 1
ATOM 891 C CA . GLY A 1 112 ? 15.361 -6.219 -9.385 1.00 91.88 112 GLY A CA 1
ATOM 892 C C . GLY A 1 112 ? 16.037 -6.250 -8.016 1.00 91.88 112 GLY A C 1
ATOM 893 O O . GLY A 1 112 ? 17.239 -6.466 -7.929 1.00 91.88 112 GLY A O 1
ATOM 894 N N . PRO A 1 113 ? 15.276 -6.065 -6.928 1.00 93.19 113 PRO A N 1
ATOM 895 C CA . PRO A 1 113 ? 13.815 -5.976 -6.878 1.00 93.19 113 PRO A CA 1
ATOM 896 C C . PRO A 1 113 ? 13.273 -4.647 -7.427 1.00 93.19 113 PRO A C 1
ATOM 898 O O . PRO A 1 113 ? 13.778 -3.581 -7.091 1.00 93.19 113 PRO A O 1
ATOM 901 N N . LEU A 1 114 ? 12.216 -4.705 -8.243 1.00 91.38 114 LEU A N 1
ATOM 902 C CA . LEU A 1 114 ? 11.553 -3.504 -8.761 1.00 91.38 114 LEU A CA 1
ATOM 903 C C . LEU A 1 114 ? 10.660 -2.847 -7.695 1.00 91.38 114 LEU A C 1
ATOM 905 O O . LEU A 1 114 ? 9.919 -3.532 -6.981 1.00 91.38 114 LEU A O 1
ATOM 909 N N . LYS A 1 115 ? 10.667 -1.513 -7.638 1.00 91.50 115 LYS A N 1
ATOM 910 C CA . LYS A 1 115 ? 9.770 -0.708 -6.801 1.00 91.50 115 LYS A CA 1
ATOM 911 C C . LYS A 1 115 ? 8.352 -0.607 -7.390 1.00 91.50 115 LYS A C 1
ATOM 913 O O . LYS A 1 115 ? 8.192 -0.638 -8.613 1.00 91.50 115 LYS A O 1
ATOM 918 N N . PRO A 1 116 ? 7.310 -0.450 -6.552 1.00 90.31 116 PRO A N 1
ATOM 919 C CA . PRO A 1 116 ? 5.923 -0.266 -6.995 1.00 90.31 116 PRO A CA 1
ATOM 920 C C . PRO A 1 116 ? 5.697 1.078 -7.695 1.00 90.31 116 PRO A C 1
ATOM 922 O O . PRO A 1 116 ? 6.460 2.022 -7.497 1.00 90.31 116 PRO A O 1
ATOM 925 N N . ASN A 1 117 ? 4.602 1.199 -8.455 1.00 90.69 117 ASN A N 1
ATOM 926 C CA . ASN A 1 117 ? 4.221 2.448 -9.133 1.00 90.69 117 ASN A CA 1
ATOM 927 C C . ASN A 1 117 ? 5.360 3.027 -10.004 1.00 90.69 117 ASN A C 1
ATOM 929 O O . ASN A 1 117 ? 5.639 4.230 -9.981 1.00 90.69 117 ASN A O 1
ATOM 933 N N . ARG A 1 118 ? 6.056 2.166 -10.754 1.00 91.69 118 ARG A N 1
ATOM 934 C CA . ARG A 1 118 ? 7.165 2.551 -11.636 1.00 91.69 118 ARG A CA 1
ATOM 935 C C . ARG A 1 118 ? 6.942 2.089 -13.068 1.00 91.69 118 ARG A C 1
ATOM 937 O O . ARG A 1 118 ? 6.385 1.020 -13.316 1.00 91.69 118 ARG A O 1
ATOM 944 N N . ASN A 1 119 ? 7.386 2.923 -14.001 1.00 93.25 119 ASN A N 1
ATOM 945 C CA . ASN A 1 119 ? 7.531 2.585 -15.408 1.00 93.25 119 ASN A CA 1
ATOM 946 C C . ASN A 1 119 ? 9.023 2.544 -15.737 1.00 93.25 119 ASN A C 1
ATOM 948 O O . ASN A 1 119 ? 9.685 3.583 -15.754 1.00 93.25 119 ASN A O 1
ATOM 952 N N . TYR A 1 120 ? 9.543 1.338 -15.943 1.00 94.88 120 TYR A N 1
ATOM 953 C CA . TYR A 1 120 ? 10.947 1.120 -16.239 1.00 94.88 120 TYR A CA 1
ATOM 954 C C . TYR A 1 120 ? 11.197 1.224 -17.737 1.00 94.88 120 TYR A C 1
ATOM 956 O O . TYR A 1 120 ? 10.675 0.442 -18.535 1.00 94.88 120 TYR A O 1
ATOM 964 N N . THR A 1 121 ? 12.030 2.190 -18.108 1.00 95.12 121 THR A N 1
ATOM 965 C CA . THR A 1 121 ? 12.554 2.344 -19.464 1.00 95.12 121 THR A CA 1
ATOM 966 C C . THR A 1 121 ? 13.900 1.647 -19.555 1.00 95.12 121 THR A C 1
ATOM 968 O O . THR A 1 121 ? 14.740 1.785 -18.664 1.00 95.12 121 THR A O 1
ATOM 971 N N . ILE A 1 122 ? 14.083 0.885 -20.631 1.00 95.88 122 ILE A N 1
ATOM 972 C CA . ILE A 1 122 ? 15.271 0.075 -20.860 1.00 95.88 122 ILE A CA 1
ATOM 973 C C . ILE A 1 122 ? 15.991 0.612 -22.086 1.00 95.88 122 ILE A C 1
ATOM 975 O O . ILE A 1 122 ? 15.394 0.745 -23.158 1.00 95.88 122 ILE A O 1
ATOM 979 N N . THR A 1 123 ? 17.275 0.915 -21.916 1.00 95.19 123 THR A N 1
ATOM 980 C CA . THR A 1 123 ? 18.139 1.391 -22.995 1.00 95.19 123 THR A CA 1
ATOM 981 C C . THR A 1 123 ? 19.414 0.566 -23.052 1.00 95.19 123 THR A C 1
ATOM 983 O O . THR A 1 123 ? 20.011 0.292 -22.014 1.00 95.19 123 THR A O 1
ATOM 986 N N . VAL A 1 124 ? 19.830 0.162 -24.253 1.00 95.12 124 VAL A N 1
ATOM 987 C CA . VAL A 1 124 ? 21.006 -0.688 -24.464 1.00 95.12 124 VAL A CA 1
ATOM 988 C C . VAL A 1 124 ? 21.930 -0.075 -25.508 1.00 95.12 124 VAL A C 1
ATOM 990 O O . VAL A 1 124 ? 21.484 0.395 -26.554 1.00 95.12 124 VAL A O 1
ATOM 993 N N . TRP A 1 125 ? 23.231 -0.117 -25.248 1.00 94.31 125 TRP A N 1
ATOM 994 C CA . TRP A 1 125 ? 24.276 0.306 -26.175 1.00 94.31 125 TRP A CA 1
ATOM 995 C C . TRP A 1 125 ? 25.267 -0.826 -26.405 1.00 94.31 125 TRP A C 1
ATOM 997 O O . TRP A 1 125 ? 25.531 -1.616 -25.500 1.00 94.31 125 TRP A O 1
ATOM 1007 N N . ALA A 1 126 ? 25.853 -0.864 -27.598 1.00 93.56 126 ALA A N 1
ATOM 1008 C CA . ALA A 1 126 ? 27.005 -1.700 -27.909 1.00 93.56 126 ALA A CA 1
ATOM 1009 C C . ALA A 1 126 ? 28.258 -0.830 -28.027 1.00 93.56 126 ALA A C 1
ATOM 1011 O O . ALA A 1 126 ? 28.182 0.316 -28.467 1.00 93.56 126 ALA A O 1
ATOM 1012 N N . GLU A 1 127 ? 29.413 -1.373 -27.671 1.00 92.38 127 GLU A N 1
ATOM 1013 C CA . GLU A 1 127 ? 30.704 -0.714 -27.836 1.00 92.38 127 GLU A CA 1
ATOM 1014 C C . GLU A 1 127 ? 31.671 -1.623 -28.594 1.00 92.38 127 GLU A C 1
ATOM 1016 O O . GLU A 1 127 ? 31.716 -2.832 -28.369 1.00 92.38 127 GLU A O 1
ATOM 1021 N N . ASN A 1 128 ? 32.435 -1.030 -29.508 1.00 91.44 128 ASN A N 1
ATOM 1022 C CA . ASN A 1 128 ? 33.614 -1.637 -30.118 1.00 91.44 128 ASN A CA 1
ATOM 1023 C C . ASN A 1 128 ? 34.830 -0.707 -29.911 1.00 91.44 128 ASN A C 1
ATOM 1025 O O . ASN A 1 128 ? 34.736 0.321 -29.239 1.00 91.44 128 ASN A O 1
ATOM 1029 N N . SER A 1 129 ? 35.969 -1.044 -30.505 1.00 90.06 129 SER A N 1
ATOM 1030 C CA . SER A 1 129 ? 37.201 -0.233 -30.527 1.00 90.06 129 SER A CA 1
ATOM 1031 C C . SER A 1 129 ? 37.018 1.204 -31.045 1.00 90.06 129 SER A C 1
ATOM 1033 O O . SER A 1 129 ? 37.747 2.096 -30.618 1.00 90.06 129 SER A O 1
ATOM 1035 N N . ALA A 1 130 ? 36.039 1.453 -31.919 1.00 89.38 130 ALA A N 1
ATOM 1036 C CA . ALA A 1 130 ? 35.695 2.780 -32.438 1.00 89.38 130 ALA A CA 1
ATOM 1037 C C . ALA A 1 130 ? 34.732 3.573 -31.528 1.00 89.38 130 ALA A C 1
ATOM 1039 O O . ALA A 1 130 ? 34.470 4.760 -31.757 1.00 89.38 130 ALA A O 1
ATOM 1040 N N . GLY A 1 131 ? 34.190 2.924 -30.494 1.00 89.50 131 GLY A N 1
ATOM 1041 C CA . GLY A 1 131 ? 33.372 3.515 -29.442 1.00 89.50 131 GLY A CA 1
ATOM 1042 C C . GLY A 1 131 ? 31.922 3.023 -29.407 1.00 89.50 131 GLY A C 1
ATOM 1043 O O . GLY A 1 131 ? 31.537 2.035 -30.033 1.00 89.50 131 GLY A O 1
ATOM 1044 N N . ARG A 1 132 ? 31.101 3.734 -28.627 1.00 91.25 132 ARG A N 1
ATOM 1045 C CA . ARG A 1 132 ? 29.710 3.369 -28.320 1.00 91.25 132 ARG A CA 1
ATOM 1046 C C . ARG A 1 132 ? 28.737 3.689 -29.463 1.00 91.25 132 ARG A C 1
ATOM 1048 O O . ARG A 1 132 ? 28.809 4.768 -30.057 1.00 91.25 132 ARG A O 1
ATOM 1055 N N . SER A 1 133 ? 27.806 2.771 -29.727 1.00 94.44 133 SER A N 1
ATOM 1056 C CA . SER A 1 133 ? 26.702 2.912 -30.683 1.00 94.44 133 SER A CA 1
ATOM 1057 C C . SER A 1 133 ? 25.705 4.001 -30.272 1.00 94.44 133 SER A C 1
ATOM 1059 O O . SER A 1 133 ? 25.721 4.507 -29.148 1.00 94.44 133 SER A O 1
ATOM 1061 N N . SER A 1 134 ? 24.755 4.312 -31.156 1.00 94.12 134 SER A N 1
ATOM 1062 C CA . SER A 1 134 ? 23.502 4.954 -30.741 1.00 94.12 134 SER A CA 1
ATOM 1063 C C . SER A 1 134 ? 22.690 4.030 -29.809 1.00 94.12 134 SER A C 1
ATOM 1065 O O . SER A 1 134 ? 22.830 2.804 -29.914 1.00 94.12 134 SER A O 1
ATOM 1067 N N . PRO A 1 135 ? 21.842 4.578 -28.915 1.00 94.44 135 PRO A N 1
ATOM 1068 C CA . PRO A 1 135 ? 21.006 3.783 -28.013 1.00 94.44 135 PRO A CA 1
ATOM 1069 C C . PRO A 1 135 ? 19.945 2.968 -28.757 1.00 94.44 135 PRO A C 1
ATOM 1071 O O . PRO A 1 135 ? 19.266 3.484 -29.644 1.00 94.44 135 PRO A O 1
ATOM 1074 N N . LEU A 1 136 ? 19.739 1.728 -28.321 1.00 95.31 136 LEU A N 1
ATOM 1075 C CA . LEU A 1 136 ? 18.491 0.992 -28.501 1.00 95.31 136 LEU A CA 1
ATOM 1076 C C . LEU A 1 136 ? 17.576 1.308 -27.314 1.00 95.31 136 LEU A C 1
ATOM 1078 O O . LEU A 1 136 ? 17.914 0.954 -26.191 1.00 95.31 136 LEU A O 1
ATOM 1082 N N . VAL A 1 137 ? 16.411 1.910 -27.556 1.00 95.62 137 VAL A N 1
ATOM 1083 C CA . VAL A 1 137 ? 15.358 2.067 -26.538 1.00 95.62 137 VAL A CA 1
ATOM 1084 C C . VAL A 1 137 ? 14.285 1.018 -26.791 1.00 95.62 137 VAL A C 1
ATOM 1086 O O . VAL A 1 137 ? 13.763 0.919 -27.904 1.00 95.62 137 VAL A O 1
ATOM 1089 N N . PHE A 1 138 ? 13.962 0.223 -25.775 1.00 94.44 138 PHE A N 1
ATOM 1090 C CA . PHE A 1 138 ? 12.929 -0.799 -25.909 1.00 94.44 138 PHE A CA 1
ATOM 1091 C C . PHE A 1 138 ? 11.536 -0.158 -26.025 1.00 94.44 138 PHE A C 1
ATOM 1093 O O . PHE A 1 138 ? 11.221 0.753 -25.260 1.00 94.44 138 PHE A O 1
ATOM 1100 N N . PRO A 1 139 ? 10.675 -0.640 -26.943 1.00 90.44 139 PRO A N 1
ATOM 1101 C CA . PRO A 1 139 ? 9.308 -0.133 -27.079 1.00 90.44 139 PRO A CA 1
ATOM 1102 C C . PRO A 1 139 ? 8.377 -0.632 -25.965 1.00 90.44 139 PRO A C 1
ATOM 1104 O O . PRO A 1 139 ? 7.367 0.001 -25.670 1.00 90.44 139 PRO A O 1
ATOM 1107 N N . LYS A 1 140 ? 8.694 -1.787 -25.364 1.00 91.19 140 LYS A N 1
ATOM 1108 C CA . LYS A 1 140 ? 8.001 -2.321 -24.189 1.00 91.19 140 LYS A CA 1
ATOM 1109 C C . LYS A 1 140 ? 8.713 -1.869 -22.919 1.00 91.19 140 LYS A C 1
ATOM 1111 O O . LYS A 1 140 ? 9.939 -1.780 -22.883 1.00 91.19 140 LYS A O 1
ATOM 1116 N N . HIS A 1 141 ? 7.933 -1.686 -21.865 1.00 91.69 141 HIS A N 1
ATOM 1117 C CA . HIS A 1 141 ? 8.421 -1.297 -20.552 1.00 91.69 141 HIS A CA 1
ATOM 1118 C C . HIS A 1 141 ? 8.134 -2.375 -19.509 1.00 91.69 141 HIS A C 1
ATOM 1120 O O . HIS A 1 141 ? 7.132 -3.088 -19.599 1.00 91.69 141 HIS A O 1
ATOM 1126 N N . CYS A 1 142 ? 8.967 -2.439 -18.473 1.00 91.81 142 CYS A N 1
ATOM 1127 C CA . CYS A 1 142 ? 8.618 -3.159 -17.253 1.00 91.81 142 CYS A CA 1
ATOM 1128 C C . CYS A 1 142 ? 7.772 -2.229 -16.378 1.00 91.81 142 CYS A C 1
ATOM 1130 O O . CYS A 1 142 ? 8.252 -1.204 -15.904 1.00 91.81 142 CYS A O 1
ATOM 1132 N N . ILE A 1 143 ? 6.497 -2.557 -16.183 1.00 89.88 143 ILE A N 1
ATOM 1133 C CA . ILE A 1 143 ? 5.564 -1.732 -15.410 1.00 89.88 143 ILE A CA 1
ATOM 1134 C C . ILE A 1 143 ? 5.223 -2.457 -14.114 1.00 89.88 143 ILE A C 1
ATOM 1136 O O . ILE A 1 143 ? 4.841 -3.628 -14.130 1.00 89.88 143 ILE A O 1
ATOM 1140 N N . THR A 1 144 ? 5.338 -1.758 -12.987 1.00 88.56 144 THR A N 1
ATOM 1141 C CA . THR A 1 144 ? 4.928 -2.285 -11.685 1.00 88.56 144 THR A CA 1
ATOM 1142 C C . THR A 1 144 ? 3.587 -1.706 -11.253 1.00 88.56 144 THR A C 1
ATOM 1144 O O . THR A 1 144 ? 3.256 -0.538 -11.495 1.00 88.56 144 THR A O 1
ATOM 1147 N N . ASN A 1 145 ? 2.790 -2.560 -10.613 1.00 87.06 145 ASN A N 1
ATOM 1148 C CA . ASN A 1 145 ? 1.508 -2.177 -10.040 1.00 87.06 145 ASN A CA 1
ATOM 1149 C C . ASN A 1 145 ? 1.713 -1.337 -8.765 1.00 87.06 145 ASN A C 1
ATOM 1151 O O . ASN A 1 145 ? 2.830 -1.221 -8.250 1.00 87.06 145 ASN A O 1
ATOM 1155 N N . TYR A 1 146 ? 0.637 -0.747 -8.255 1.00 89.19 146 TYR A N 1
ATOM 1156 C CA . TYR A 1 146 ? 0.661 -0.054 -6.973 1.00 89.19 146 TYR A CA 1
ATOM 1157 C C . TYR A 1 146 ? 0.785 -1.048 -5.816 1.00 89.19 146 TYR A C 1
ATOM 1159 O O . TYR A 1 146 ? 0.402 -2.216 -5.926 1.00 89.19 146 TYR A O 1
ATOM 1167 N N . ALA A 1 147 ? 1.325 -0.573 -4.700 1.00 88.44 147 ALA A N 1
ATOM 1168 C CA . ALA A 1 147 ? 1.472 -1.356 -3.482 1.00 88.44 147 ALA A CA 1
ATOM 1169 C C . ALA A 1 147 ? 1.147 -0.516 -2.244 1.00 88.44 147 ALA A C 1
ATOM 1171 O O . ALA A 1 147 ? 0.909 0.688 -2.324 1.00 88.44 147 ALA A O 1
ATOM 1172 N N . GLN A 1 148 ? 1.144 -1.172 -1.085 1.00 89.38 148 GLN A N 1
ATOM 1173 C CA . GLN A 1 148 ? 0.995 -0.499 0.200 1.00 89.38 148 GLN A CA 1
ATOM 1174 C C . GLN A 1 148 ? 2.136 0.513 0.448 1.00 89.38 148 GLN A C 1
ATOM 1176 O O . GLN A 1 148 ? 3.257 0.302 -0.032 1.00 89.38 148 GLN A O 1
ATOM 1181 N N . PRO A 1 149 ? 1.887 1.577 1.231 1.00 90.94 149 PRO A N 1
ATOM 1182 C CA . PRO A 1 149 ? 2.947 2.455 1.717 1.00 90.94 149 PRO A CA 1
ATOM 1183 C C . PRO A 1 149 ? 3.998 1.686 2.526 1.00 90.94 149 PRO A C 1
ATOM 1185 O O . PRO A 1 149 ? 3.673 0.703 3.201 1.00 90.94 149 PRO A O 1
ATOM 1188 N N . ASP A 1 150 ? 5.245 2.157 2.495 1.00 87.88 150 ASP A N 1
ATOM 1189 C CA . ASP A 1 150 ? 6.347 1.517 3.224 1.00 87.88 150 ASP A CA 1
ATOM 1190 C C . ASP A 1 150 ? 6.208 1.671 4.741 1.00 87.88 150 AS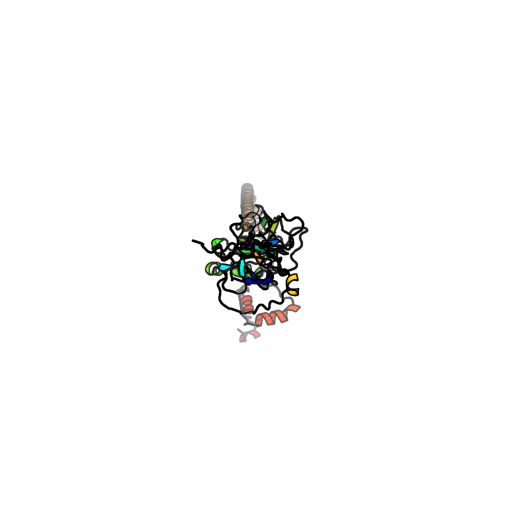P A C 1
ATOM 1192 O O . ASP A 1 150 ? 6.500 0.738 5.494 1.00 87.88 150 ASP A O 1
ATOM 1196 N N . VAL A 1 151 ? 5.737 2.839 5.185 1.00 90.94 151 VAL A N 1
ATOM 1197 C CA . VAL A 1 151 ? 5.547 3.171 6.596 1.00 90.94 151 VAL A CA 1
ATOM 1198 C C . VAL A 1 151 ? 4.170 3.796 6.791 1.00 90.94 151 VAL A C 1
ATOM 1200 O O . VAL A 1 151 ? 3.799 4.754 6.114 1.00 90.94 151 VAL A O 1
ATOM 1203 N N . VAL A 1 152 ? 3.422 3.258 7.753 1.00 94.19 152 VAL A N 1
ATOM 1204 C CA . VAL A 1 152 ? 2.185 3.854 8.264 1.00 94.19 152 VAL A CA 1
ATOM 1205 C C . VAL A 1 152 ? 2.379 4.079 9.758 1.00 94.19 152 VAL A C 1
ATOM 1207 O O . VAL A 1 152 ? 2.477 3.126 10.537 1.00 94.19 152 VAL A O 1
ATOM 1210 N N . GLU A 1 153 ? 2.478 5.341 10.167 1.00 94.56 153 GLU A N 1
ATOM 1211 C CA . GLU A 1 153 ? 2.643 5.682 11.576 1.00 94.56 153 GLU A CA 1
ATOM 1212 C C . GLU A 1 153 ? 1.385 5.352 12.382 1.00 94.56 153 GLU A C 1
ATOM 1214 O O . GLU A 1 153 ? 0.253 5.482 11.912 1.00 94.56 153 GLU A O 1
ATOM 1219 N N . LYS A 1 154 ? 1.586 4.899 13.623 1.00 94.62 154 LYS A N 1
ATOM 1220 C CA . LYS A 1 154 ? 0.475 4.619 14.534 1.00 94.62 154 LYS A CA 1
ATOM 1221 C C . LYS A 1 154 ? -0.133 5.920 15.070 1.00 94.62 154 LYS A C 1
ATOM 1223 O O . LYS A 1 154 ? 0.626 6.837 15.395 1.00 94.62 154 LYS A O 1
ATOM 1228 N N . PRO A 1 155 ? -1.464 5.981 15.242 1.00 95.00 155 PRO A N 1
ATOM 1229 C CA . PRO A 1 155 ? -2.118 7.122 15.872 1.00 95.00 155 PRO A CA 1
ATOM 1230 C C . PRO A 1 155 ? -1.608 7.365 17.297 1.00 95.00 155 PRO A C 1
ATOM 1232 O O . PRO A 1 155 ? -1.170 6.441 17.993 1.00 95.00 155 PRO A O 1
ATOM 1235 N N . VAL A 1 156 ? -1.702 8.610 17.754 1.00 94.12 156 VAL A N 1
ATOM 1236 C CA . VAL A 1 156 ? -1.384 9.002 19.129 1.00 94.12 156 VAL A CA 1
ATOM 1237 C C . VAL A 1 156 ? -2.661 9.424 19.835 1.00 94.12 156 VAL A C 1
ATOM 1239 O O . VAL A 1 156 ? -3.414 10.250 19.339 1.00 94.12 156 VAL A O 1
ATOM 1242 N N . THR A 1 157 ? -2.901 8.867 21.012 1.00 90.25 157 THR A N 1
ATOM 1243 C CA . THR A 1 157 ? -4.042 9.224 21.859 1.00 90.25 157 THR A CA 1
ATOM 1244 C C . THR A 1 157 ? -3.795 10.583 22.510 1.00 90.25 157 THR A C 1
ATOM 1246 O O . THR A 1 157 ? -2.742 10.756 23.134 1.00 90.25 157 THR A O 1
ATOM 1249 N N . SER A 1 158 ? -4.728 11.531 22.397 1.00 75.12 158 SER A N 1
ATOM 1250 C CA . SER A 1 158 ? -4.627 12.821 23.099 1.00 75.12 158 SER A CA 1
ATOM 1251 C C . SER A 1 158 ? -5.357 12.787 24.452 1.00 75.12 158 SER A C 1
ATOM 1253 O O . SER A 1 158 ? -6.187 11.918 24.705 1.00 75.12 158 SER A O 1
ATOM 1255 N N . THR A 1 159 ? -4.986 13.683 25.370 1.00 59.69 159 THR A N 1
ATOM 1256 C CA . THR A 1 159 ? -5.293 13.620 26.816 1.00 59.69 159 THR A CA 1
ATOM 1257 C C . THR A 1 159 ? -6.747 13.902 27.214 1.00 59.69 159 THR A C 1
ATOM 1259 O O . THR A 1 159 ? -7.038 13.940 28.404 1.00 59.69 159 THR A O 1
ATOM 1262 N N . ASN A 1 160 ? -7.666 14.054 26.260 1.00 62.94 160 ASN A N 1
ATOM 1263 C CA . ASN A 1 160 ? -9.077 14.337 26.528 1.00 62.94 160 ASN A CA 1
ATOM 1264 C C . ASN A 1 160 ? -9.923 13.097 26.210 1.00 62.94 160 ASN A C 1
ATOM 1266 O O . ASN A 1 160 ? -10.606 13.051 25.190 1.00 62.94 160 ASN A O 1
ATOM 1270 N N . ALA A 1 161 ? -9.822 12.065 27.050 1.00 64.69 161 ALA A N 1
ATOM 1271 C CA . ALA A 1 161 ? -10.739 10.932 26.997 1.00 64.69 161 ALA A CA 1
ATOM 1272 C C . ALA A 1 161 ? -11.918 11.207 27.939 1.00 64.69 161 ALA A C 1
ATOM 1274 O O . ALA A 1 161 ? -11.717 11.435 29.131 1.00 64.69 161 ALA A O 1
ATOM 1275 N N . ASN A 1 162 ? -13.133 11.194 27.397 1.00 77.19 162 ASN A N 1
ATOM 1276 C CA . ASN A 1 162 ? -14.359 11.157 28.189 1.00 77.19 162 ASN A CA 1
ATOM 1277 C C . ASN A 1 162 ? -14.638 9.703 28.617 1.00 77.19 162 ASN A C 1
ATOM 1279 O O . ASN A 1 162 ? -13.938 8.779 28.213 1.00 77.19 162 ASN A O 1
ATOM 1283 N N . HIS A 1 163 ? -15.700 9.452 29.386 1.00 83.75 163 HIS A N 1
ATOM 1284 C CA . HIS A 1 163 ? -16.085 8.083 29.774 1.00 83.75 163 HIS A CA 1
ATOM 1285 C C . HIS A 1 163 ? -16.555 7.210 28.594 1.00 83.75 163 HIS A C 1
ATOM 1287 O O . HIS A 1 163 ? -16.606 5.986 28.709 1.00 83.75 163 HIS A O 1
ATOM 1293 N N . THR A 1 164 ? -16.882 7.827 27.455 1.00 89.62 164 THR A N 1
ATOM 1294 C CA . THR A 1 164 ? -17.507 7.167 26.299 1.00 89.62 164 THR A CA 1
ATOM 1295 C C . THR A 1 164 ? -16.824 7.445 24.960 1.00 89.62 164 THR A C 1
ATOM 1297 O O . THR A 1 164 ? -17.230 6.880 23.946 1.00 89.62 164 THR A O 1
ATOM 1300 N N . SER A 1 165 ? -15.783 8.281 24.936 1.00 93.00 165 SER A N 1
ATOM 1301 C CA . SER A 1 165 ? -15.050 8.623 23.717 1.00 93.00 165 SER A CA 1
ATOM 1302 C C . SER A 1 165 ? -13.600 9.003 24.005 1.00 93.00 165 SER A C 1
ATOM 1304 O O . SER A 1 165 ? -13.247 9.371 25.129 1.00 93.00 165 SER A O 1
ATOM 1306 N N . PHE A 1 166 ? -12.741 8.910 22.992 1.00 93.69 166 PHE A N 1
ATOM 1307 C CA . PHE A 1 166 ? -11.351 9.350 23.085 1.00 93.69 166 PHE A CA 1
ATOM 1308 C C . PHE A 1 166 ? -10.841 9.920 21.766 1.00 93.69 166 PHE A C 1
ATOM 1310 O O . PHE A 1 166 ? -11.277 9.538 20.683 1.00 93.69 166 PHE A O 1
ATOM 1317 N N . ASN A 1 167 ? -9.849 10.797 21.869 1.00 94.25 167 ASN A N 1
ATOM 1318 C CA . ASN A 1 167 ? -9.284 11.492 20.723 1.00 94.25 167 ASN A CA 1
ATOM 1319 C C . ASN A 1 167 ? -8.043 10.772 20.179 1.00 94.25 167 ASN A C 1
ATOM 1321 O O . ASN A 1 167 ? -7.160 10.348 20.936 1.00 94.25 167 ASN A O 1
ATOM 1325 N N . LEU A 1 168 ? -7.940 10.711 18.855 1.00 94.94 168 LEU A N 1
ATOM 1326 C CA . LEU A 1 168 ? -6.779 10.234 18.112 1.00 94.94 168 LEU A CA 1
ATOM 1327 C C . LEU A 1 168 ? -6.185 11.370 17.284 1.00 94.94 168 LEU A C 1
ATOM 1329 O O . LEU A 1 168 ? -6.906 12.097 16.616 1.00 94.94 168 LEU A O 1
ATOM 1333 N N . ALA A 1 169 ? -4.862 11.487 17.307 1.00 94.62 169 ALA A N 1
ATOM 1334 C CA . ALA A 1 169 ? -4.091 12.429 16.512 1.00 94.62 169 ALA A CA 1
ATOM 1335 C C . ALA A 1 169 ? -3.128 11.688 15.577 1.00 94.62 169 ALA A C 1
ATOM 1337 O O . ALA A 1 169 ? -2.541 10.658 15.930 1.00 94.62 169 ALA A O 1
ATOM 1338 N N . PHE A 1 170 ? -2.934 12.258 14.396 1.00 93.25 170 PHE A N 1
ATOM 1339 C CA . PHE A 1 170 ? -2.232 11.671 13.267 1.00 93.25 170 PHE A CA 1
ATOM 1340 C C . PHE A 1 170 ? -1.077 12.586 12.852 1.00 93.25 170 PHE A C 1
ATOM 1342 O O . PHE A 1 170 ? -1.280 13.672 12.320 1.00 93.25 170 PHE A O 1
ATOM 1349 N N . LYS A 1 171 ? 0.162 12.172 13.140 1.00 88.75 171 LYS A N 1
ATOM 1350 C CA . LYS A 1 171 ? 1.335 13.060 13.045 1.00 88.75 171 LYS A CA 1
ATOM 1351 C C . LYS A 1 171 ? 1.793 13.334 11.619 1.00 88.75 171 LYS A C 1
ATOM 1353 O O . LYS A 1 171 ? 2.073 14.479 11.280 1.00 88.75 171 LYS A O 1
ATOM 1358 N N . SER A 1 172 ? 1.926 12.287 10.813 1.00 88.69 172 SER A N 1
ATOM 1359 C CA . SER A 1 172 ? 2.473 12.386 9.462 1.00 88.69 172 SER A CA 1
ATOM 1360 C C . SER A 1 172 ? 1.618 11.587 8.492 1.00 88.69 172 SER A C 1
ATOM 1362 O O . SER A 1 172 ? 1.197 10.468 8.783 1.00 88.69 172 SER A O 1
ATOM 1364 N N . LYS A 1 173 ? 1.312 12.182 7.339 1.00 89.56 173 LYS A N 1
ATOM 1365 C CA . LYS A 1 173 ? 0.569 11.496 6.284 1.00 89.56 173 LYS A CA 1
ATOM 1366 C C . LYS A 1 173 ? 1.444 10.377 5.697 1.00 89.56 173 LYS A C 1
ATOM 1368 O O . LYS A 1 173 ? 2.596 10.658 5.365 1.00 89.56 173 LYS A O 1
ATOM 1373 N N . PRO A 1 174 ? 0.914 9.152 5.512 1.00 90.88 174 PRO A N 1
ATOM 1374 C CA . PRO A 1 174 ? 1.636 8.090 4.824 1.00 90.88 174 PRO A CA 1
ATOM 1375 C C . PRO A 1 174 ? 2.030 8.506 3.407 1.00 90.88 174 PRO A C 1
ATOM 1377 O O . PRO A 1 174 ? 1.248 9.156 2.706 1.00 90.88 174 PRO A O 1
ATOM 1380 N N . ASP A 1 175 ? 3.228 8.100 3.002 1.00 87.56 175 ASP A N 1
ATOM 1381 C CA . ASP A 1 175 ? 3.766 8.389 1.678 1.00 87.56 175 ASP A CA 1
ATOM 1382 C C . ASP A 1 175 ? 2.961 7.685 0.570 1.00 87.56 175 ASP A C 1
ATOM 1384 O O . ASP A 1 175 ? 2.562 6.525 0.709 1.00 87.56 175 ASP A O 1
ATOM 1388 N N . ASP A 1 176 ? 2.725 8.396 -0.535 1.00 87.38 176 ASP A N 1
ATOM 1389 C CA . ASP A 1 176 ? 1.984 7.913 -1.703 1.00 87.38 176 ASP A CA 1
ATOM 1390 C C . ASP A 1 176 ? 2.883 7.542 -2.897 1.00 87.38 176 ASP A C 1
ATOM 1392 O O . ASP A 1 176 ? 2.389 7.242 -3.987 1.00 87.38 176 ASP A O 1
ATOM 1396 N N . THR A 1 177 ? 4.203 7.452 -2.684 1.00 87.38 177 THR A N 1
ATOM 1397 C CA . THR A 1 177 ? 5.188 7.031 -3.698 1.00 87.38 177 THR A CA 1
ATOM 1398 C C . THR A 1 177 ? 4.888 5.662 -4.323 1.00 87.38 177 THR A C 1
ATOM 1400 O O . THR A 1 177 ? 5.101 5.471 -5.527 1.00 87.38 177 THR A O 1
ATOM 1403 N N . ASN A 1 178 ? 4.372 4.711 -3.536 1.00 89.25 178 ASN A N 1
ATOM 1404 C CA . ASN A 1 178 ? 4.025 3.356 -3.994 1.00 89.25 178 ASN A CA 1
ATOM 1405 C C . ASN A 1 178 ? 2.647 3.274 -4.672 1.00 89.25 178 ASN A C 1
ATOM 1407 O O . ASN A 1 178 ? 2.273 2.215 -5.182 1.00 89.25 178 ASN A O 1
ATOM 1411 N N . GLY A 1 179 ? 1.903 4.379 -4.701 1.00 88.81 179 GLY A N 1
ATOM 1412 C CA . GLY A 1 179 ? 0.603 4.493 -5.344 1.00 88.81 179 GLY A CA 1
ATOM 1413 C C . GLY A 1 179 ? -0.325 5.467 -4.608 1.00 88.81 179 GLY A C 1
ATOM 1414 O O . GLY A 1 179 ? -0.188 5.682 -3.401 1.00 88.81 179 GLY A O 1
ATOM 1415 N N . PRO A 1 180 ? -1.309 6.052 -5.312 1.00 89.06 180 PRO A N 1
ATOM 1416 C CA . PRO A 1 180 ? -2.266 6.970 -4.716 1.00 89.06 180 PRO A CA 1
ATOM 1417 C C . PRO A 1 180 ? -3.151 6.262 -3.684 1.00 89.06 180 PRO A C 1
ATOM 1419 O O . PRO A 1 180 ? -3.908 5.347 -4.000 1.00 89.06 180 PRO A O 1
ATOM 1422 N N . ILE A 1 181 ? -3.107 6.749 -2.447 1.00 91.00 181 ILE A N 1
ATOM 1423 C CA . ILE A 1 181 ? -3.948 6.241 -1.356 1.00 91.00 181 ILE A CA 1
ATOM 1424 C C . ILE A 1 181 ? -5.431 6.535 -1.634 1.00 91.00 181 ILE A C 1
ATOM 1426 O O . ILE A 1 181 ? -5.822 7.688 -1.750 1.00 91.00 181 ILE A O 1
ATOM 1430 N N . SER A 1 182 ? -6.299 5.539 -1.722 1.00 90.69 182 SER A N 1
ATOM 1431 C CA . SER A 1 182 ? -7.723 5.803 -1.954 1.00 90.69 182 SER A CA 1
ATOM 1432 C C . SER A 1 182 ? -8.505 6.067 -0.673 1.00 90.69 182 SER A C 1
ATOM 1434 O O . SER A 1 182 ? -9.447 6.856 -0.688 1.00 90.69 182 SER A O 1
ATOM 1436 N N . CYS A 1 183 ? -8.113 5.424 0.429 1.00 93.75 183 CYS A N 1
ATOM 1437 C CA . CYS A 1 183 ? -8.891 5.426 1.659 1.00 93.75 183 CYS A CA 1
ATOM 1438 C C . CYS A 1 183 ? -8.044 5.221 2.911 1.00 93.75 183 CYS A C 1
ATOM 1440 O O . CYS A 1 183 ? -7.078 4.456 2.909 1.00 93.75 183 CYS A O 1
ATOM 1442 N N . TYR A 1 184 ? -8.489 5.843 3.997 1.00 96.31 184 TYR A N 1
ATOM 1443 C CA . TYR A 1 184 ? -8.014 5.622 5.355 1.00 96.31 184 TYR A CA 1
ATOM 1444 C C . TYR A 1 184 ? -9.139 4.990 6.174 1.00 96.31 184 TYR A C 1
ATOM 1446 O O . TYR A 1 184 ? -10.282 5.436 6.093 1.00 96.31 184 TYR A O 1
ATOM 1454 N N . TYR A 1 185 ? -8.832 3.964 6.963 1.00 97.19 185 TYR A N 1
ATOM 1455 C CA . TYR A 1 185 ? -9.777 3.338 7.887 1.00 97.19 185 TYR A CA 1
ATOM 1456 C C . TYR A 1 185 ? -9.167 3.231 9.282 1.00 97.19 185 TYR A C 1
ATOM 1458 O O . TYR A 1 185 ? -7.976 2.957 9.419 1.00 97.19 185 TYR A O 1
ATOM 1466 N N . ILE A 1 186 ? -9.986 3.396 10.316 1.00 97.56 186 ILE A N 1
ATOM 1467 C CA . ILE A 1 186 ? -9.553 3.284 11.711 1.00 97.56 186 ILE A CA 1
ATOM 1468 C C . ILE A 1 186 ? -10.151 2.010 12.301 1.00 97.56 186 ILE A C 1
ATOM 1470 O O . ILE A 1 186 ? -11.364 1.907 12.479 1.00 97.56 186 ILE A O 1
ATOM 1474 N N . GLY A 1 187 ? -9.293 1.028 12.577 1.00 97.69 187 GLY A N 1
ATOM 1475 C CA . GLY A 1 187 ? -9.672 -0.225 13.223 1.00 97.69 187 GLY A CA 1
ATOM 1476 C C . GLY A 1 187 ? -9.583 -0.109 14.742 1.00 97.69 187 GLY A C 1
ATOM 1477 O O . GLY A 1 187 ? -8.537 0.290 15.250 1.00 97.69 187 GLY A O 1
ATOM 1478 N N . ILE A 1 188 ? -10.639 -0.484 15.465 1.00 97.94 188 ILE A N 1
ATOM 1479 C CA . ILE A 1 188 ? -10.712 -0.447 16.932 1.00 97.94 188 ILE A CA 1
ATOM 1480 C C . ILE A 1 188 ? -10.890 -1.853 17.505 1.00 97.94 188 ILE A C 1
ATOM 1482 O O . ILE A 1 188 ? -11.663 -2.666 17.001 1.00 97.94 188 ILE A O 1
ATOM 1486 N N . VAL A 1 189 ? -10.178 -2.117 18.599 1.00 97.50 189 VAL A N 1
ATOM 1487 C CA . VAL A 1 189 ? -10.186 -3.366 19.361 1.00 97.50 189 VAL A CA 1
ATOM 1488 C C . VAL A 1 189 ? -10.650 -3.070 20.791 1.00 97.50 189 VAL A C 1
ATOM 1490 O O . VAL A 1 189 ? -9.884 -2.496 21.574 1.00 97.50 189 VAL A O 1
ATOM 1493 N N . PRO A 1 190 ? -11.884 -3.452 21.164 1.00 96.19 190 PRO A N 1
ATOM 1494 C CA . PRO A 1 190 ? -12.339 -3.386 22.547 1.00 96.19 190 PRO A CA 1
ATOM 1495 C C . PRO A 1 190 ? -11.738 -4.547 23.347 1.00 96.19 190 PRO A C 1
ATOM 1497 O O . PRO A 1 190 ? -11.738 -5.686 22.878 1.00 96.19 190 PRO A O 1
ATOM 1500 N N . LEU A 1 191 ? -11.233 -4.273 24.548 1.00 95.31 191 LEU A N 1
ATOM 1501 C CA . LEU A 1 191 ? -10.531 -5.228 25.405 1.00 95.31 191 LEU A CA 1
ATOM 1502 C C . LEU A 1 191 ? -10.957 -5.097 26.868 1.00 95.31 191 LEU A C 1
ATOM 1504 O O . LEU A 1 191 ? -11.240 -4.008 27.373 1.00 95.31 191 LEU A O 1
ATOM 1508 N N . LEU A 1 192 ? -10.901 -6.219 27.585 1.00 92.69 192 LEU A N 1
ATOM 1509 C CA . LEU A 1 192 ? -10.965 -6.219 29.043 1.00 92.69 192 LEU A CA 1
ATOM 1510 C C . LEU A 1 192 ? -9.706 -5.565 29.640 1.00 92.69 192 LEU A C 1
ATOM 1512 O O . LEU A 1 192 ? -8.615 -5.578 29.056 1.00 92.69 192 LEU A O 1
ATOM 1516 N N . LYS A 1 193 ? -9.841 -5.010 30.850 1.00 88.69 193 LYS A N 1
ATOM 1517 C CA . LYS A 1 193 ? -8.765 -4.277 31.540 1.00 88.69 193 LYS A CA 1
ATOM 1518 C C . LYS A 1 193 ? -7.480 -5.105 31.693 1.00 88.69 193 LYS A C 1
ATOM 1520 O O . LYS A 1 193 ? -6.386 -4.564 31.526 1.00 88.69 193 LYS A O 1
ATOM 1525 N N . ASN A 1 194 ? -7.611 -6.407 31.939 1.00 88.31 194 ASN A N 1
ATOM 1526 C CA . ASN A 1 194 ? -6.519 -7.350 32.200 1.00 88.31 194 ASN A CA 1
ATOM 1527 C C . ASN A 1 194 ? -5.761 -7.845 30.950 1.00 88.31 194 ASN A C 1
ATOM 1529 O O . ASN A 1 194 ? -4.714 -8.464 31.097 1.00 88.31 194 ASN A O 1
ATOM 1533 N N . VAL A 1 195 ? -6.234 -7.569 29.730 1.00 90.50 195 VAL A N 1
ATOM 1534 C CA . VAL A 1 195 ? -5.614 -8.097 28.498 1.00 90.50 195 VAL A CA 1
ATOM 1535 C C . VAL A 1 195 ? -4.422 -7.245 28.064 1.00 90.50 195 VAL A C 1
ATOM 1537 O O . VAL A 1 195 ? -4.606 -6.080 27.726 1.00 90.50 195 VAL A O 1
ATOM 1540 N N . SER A 1 196 ? -3.194 -7.763 28.047 1.00 89.69 196 SER A N 1
ATOM 1541 C CA . SER A 1 196 ? -2.036 -6.982 27.581 1.00 89.69 196 SER A CA 1
ATOM 1542 C C . SER A 1 196 ? -2.015 -6.830 26.053 1.00 89.69 196 SER A C 1
ATOM 1544 O O . SER A 1 196 ? -2.507 -7.689 25.322 1.00 89.69 196 SER A O 1
ATOM 1546 N N . LEU A 1 197 ? -1.421 -5.739 25.555 1.00 90.81 197 LEU A N 1
ATOM 1547 C CA . LEU A 1 197 ? -1.333 -5.463 24.113 1.00 90.81 197 LEU A CA 1
ATOM 1548 C C . LEU A 1 197 ? -0.531 -6.536 23.355 1.00 90.81 197 LEU A C 1
ATOM 1550 O O . LEU A 1 197 ? -0.837 -6.845 22.212 1.00 90.81 197 LEU A O 1
ATOM 1554 N N . GLU A 1 198 ? 0.457 -7.139 24.015 1.00 88.94 198 GLU A N 1
ATOM 1555 C CA . GLU A 1 198 ? 1.328 -8.185 23.460 1.00 88.94 198 GLU A CA 1
ATOM 1556 C C . GLU A 1 198 ? 0.590 -9.495 23.149 1.00 88.94 198 GLU A C 1
ATOM 1558 O O . GLU A 1 198 ? 1.096 -10.333 22.409 1.00 88.94 198 GLU A O 1
ATOM 1563 N N . THR A 1 199 ? -0.611 -9.689 23.705 1.00 91.25 199 THR A N 1
ATOM 1564 C CA . THR A 1 199 ? -1.444 -10.862 23.391 1.00 91.25 199 THR A CA 1
ATOM 1565 C C . THR A 1 199 ? -2.193 -10.731 22.070 1.00 91.25 199 THR A C 1
ATOM 1567 O O . THR A 1 199 ? -2.724 -11.730 21.580 1.00 91.25 199 THR A O 1
ATOM 1570 N N . LEU A 1 200 ? -2.256 -9.523 21.501 1.00 93.62 200 LEU A N 1
ATOM 1571 C CA . LEU A 1 200 ? -2.957 -9.281 20.250 1.00 93.62 200 LEU A CA 1
ATOM 1572 C C . LEU A 1 200 ? -2.139 -9.793 19.059 1.00 93.62 200 LEU A C 1
ATOM 1574 O O . LEU A 1 200 ? -0.919 -9.608 19.029 1.00 93.62 200 LEU A O 1
ATOM 1578 N N . PRO A 1 201 ? -2.795 -10.377 18.042 1.00 94.62 201 PRO A N 1
ATOM 1579 C CA . PRO A 1 201 ? -2.132 -10.667 16.778 1.00 94.62 201 PRO A CA 1
ATOM 1580 C C . PRO A 1 201 ? -1.695 -9.365 16.088 1.00 94.62 201 PRO A C 1
ATOM 1582 O O . PRO A 1 201 ? -2.257 -8.301 16.373 1.00 94.62 201 PRO A O 1
ATOM 1585 N N . PRO A 1 202 ? -0.743 -9.417 15.144 1.00 94.62 202 PRO A N 1
ATOM 1586 C CA . PRO A 1 202 ? -0.412 -8.272 14.304 1.00 94.62 202 PRO A CA 1
ATOM 1587 C C . PRO A 1 202 ? -1.662 -7.670 13.629 1.00 94.62 202 PRO A C 1
ATOM 1589 O O . PRO A 1 202 ? -2.574 -8.417 13.261 1.00 94.62 202 PRO A O 1
ATOM 1592 N N . PRO A 1 203 ? -1.723 -6.343 13.413 1.00 95.19 203 PRO A N 1
ATOM 1593 C CA . PRO A 1 203 ? -2.873 -5.681 12.785 1.00 95.19 203 PRO A CA 1
ATOM 1594 C C . PRO A 1 203 ? -3.280 -6.242 11.415 1.00 95.19 203 PRO A C 1
ATOM 1596 O O . PRO A 1 203 ? -4.445 -6.175 11.044 1.00 95.19 203 PRO A O 1
ATOM 1599 N N . GLN A 1 204 ? -2.339 -6.819 10.664 1.00 92.06 204 GLN A N 1
ATOM 1600 C CA . GLN A 1 204 ? -2.601 -7.439 9.359 1.00 92.06 204 GLN A CA 1
ATOM 1601 C C . GLN A 1 204 ? -3.327 -8.792 9.477 1.00 92.06 204 GLN A C 1
ATOM 1603 O O . GLN A 1 204 ? -3.936 -9.258 8.515 1.00 92.06 204 GLN A O 1
ATOM 1608 N N . GLU A 1 205 ? -3.237 -9.440 10.639 1.00 92.62 205 GLU A N 1
ATOM 1609 C CA . GLU A 1 205 ? -3.769 -10.781 10.905 1.00 92.62 205 GLU A CA 1
ATOM 1610 C C . GLU A 1 205 ? -5.018 -10.763 11.791 1.00 92.62 205 GLU A C 1
ATOM 1612 O O . GLU A 1 205 ? -5.725 -11.771 11.880 1.00 92.62 205 GLU A O 1
ATOM 1617 N N . ILE A 1 206 ? -5.304 -9.635 12.449 1.00 94.25 206 ILE A N 1
ATOM 1618 C CA . ILE A 1 206 ? -6.477 -9.508 13.308 1.00 94.25 206 ILE A CA 1
ATOM 1619 C C . ILE A 1 206 ? -7.766 -9.670 12.496 1.00 94.25 206 ILE A C 1
ATOM 1621 O O . ILE A 1 206 ? -7.911 -9.185 11.371 1.00 94.25 206 ILE A O 1
ATOM 1625 N N . VAL A 1 207 ? -8.726 -10.389 13.072 1.00 94.19 207 VAL A N 1
ATOM 1626 C CA . VAL A 1 207 ? -10.000 -10.652 12.405 1.00 94.19 207 VAL A CA 1
ATOM 1627 C C . VAL A 1 207 ? -10.865 -9.401 12.474 1.00 94.19 207 VAL A C 1
ATOM 1629 O O . VAL A 1 207 ? -11.086 -8.853 13.549 1.00 94.19 207 VAL A O 1
ATOM 1632 N N . MET A 1 208 ? -11.390 -8.975 11.331 1.00 94.44 208 MET A N 1
ATOM 1633 C CA . MET A 1 208 ? -12.275 -7.816 11.241 1.00 94.44 208 MET A CA 1
ATOM 1634 C C . MET A 1 208 ? -13.732 -8.290 11.244 1.00 94.44 208 MET A C 1
ATOM 1636 O O . MET A 1 208 ? -14.075 -9.236 10.529 1.00 94.44 208 MET A O 1
ATOM 1640 N N . ASP A 1 209 ? -14.592 -7.674 12.052 1.00 95.75 209 ASP A N 1
ATOM 1641 C CA . ASP A 1 209 ? -16.028 -7.965 12.089 1.00 95.75 209 ASP A CA 1
ATOM 1642 C C . ASP A 1 209 ? -16.854 -6.738 12.520 1.00 95.75 209 ASP A C 1
ATOM 1644 O O . ASP A 1 209 ? -16.325 -5.657 12.766 1.00 95.75 209 ASP A O 1
ATOM 1648 N N . THR A 1 210 ? -18.174 -6.900 12.568 1.00 95.75 210 THR A N 1
ATOM 1649 C CA . THR A 1 210 ? -19.120 -5.906 13.099 1.00 95.75 210 THR A CA 1
ATOM 1650 C C . THR A 1 210 ? -18.822 -5.557 14.555 1.00 95.75 210 THR A C 1
ATOM 1652 O O . THR A 1 210 ? -18.318 -6.390 15.317 1.00 95.75 210 THR A O 1
ATOM 1655 N N . VAL A 1 211 ? -19.234 -4.354 14.961 1.00 95.88 211 VAL A N 1
ATOM 1656 C CA . VAL A 1 211 ? -19.130 -3.855 16.338 1.00 95.88 211 VAL A CA 1
ATOM 1657 C C . VAL A 1 211 ? -19.637 -4.901 17.336 1.00 95.88 211 VAL A C 1
ATOM 1659 O O . VAL A 1 211 ? -18.891 -5.350 18.206 1.00 95.88 211 VAL A O 1
ATOM 1662 N N . SER A 1 212 ? -20.878 -5.373 17.180 1.00 95.06 212 SER A N 1
ATOM 1663 C CA . SER A 1 212 ? -21.503 -6.313 18.119 1.00 95.06 212 SER A CA 1
ATOM 1664 C C . SER A 1 212 ? -20.694 -7.598 18.297 1.00 95.06 212 SER A C 1
ATOM 1666 O O . SER A 1 212 ? -20.511 -8.060 19.421 1.00 95.06 212 SER A O 1
ATOM 1668 N N . LYS A 1 213 ? -20.159 -8.168 17.212 1.00 95.69 213 LYS A N 1
ATOM 1669 C CA . LYS A 1 213 ? -19.342 -9.384 17.298 1.00 95.69 213 LYS A CA 1
ATOM 1670 C C . LYS A 1 213 ? -17.969 -9.130 17.906 1.00 95.69 213 LYS A C 1
ATOM 1672 O O . LYS A 1 213 ? -17.496 -9.988 18.648 1.00 95.69 213 LYS A O 1
ATOM 1677 N N . ALA A 1 214 ? -17.351 -7.981 17.631 1.00 95.94 214 ALA A N 1
ATOM 1678 C CA . ALA A 1 214 ? -16.081 -7.617 18.248 1.00 95.94 214 ALA A CA 1
ATOM 1679 C C . ALA A 1 214 ? -16.215 -7.518 19.774 1.00 95.94 214 ALA A C 1
ATOM 1681 O O . ALA A 1 214 ? -15.436 -8.131 20.501 1.00 95.94 214 ALA A O 1
ATOM 1682 N N . PHE A 1 215 ? -17.263 -6.848 20.262 1.00 95.31 215 PHE A N 1
ATOM 1683 C CA . PHE A 1 215 ? -17.570 -6.796 21.693 1.00 95.31 215 PHE A CA 1
ATOM 1684 C C . PHE A 1 215 ? -17.919 -8.181 22.264 1.00 95.31 215 PHE A C 1
ATOM 1686 O O . PHE A 1 215 ? -17.343 -8.583 23.272 1.00 95.31 215 PHE A O 1
ATOM 1693 N N . ASN A 1 216 ? -18.806 -8.944 21.618 1.00 94.81 216 ASN A N 1
ATOM 1694 C CA . ASN A 1 216 ? -19.232 -10.257 22.121 1.00 94.81 216 ASN A CA 1
ATOM 1695 C C . ASN A 1 216 ? -18.073 -11.263 22.219 1.00 94.81 216 ASN A C 1
ATOM 1697 O O . ASN A 1 216 ? -18.009 -12.035 23.174 1.00 94.81 216 ASN A O 1
ATOM 1701 N N . ASN A 1 217 ? -17.158 -11.261 21.245 1.00 95.25 217 ASN A N 1
ATOM 1702 C CA . ASN A 1 217 ? -15.987 -12.130 21.264 1.00 95.25 217 ASN A CA 1
ATOM 1703 C C . ASN A 1 217 ? -14.957 -11.644 22.290 1.00 95.25 217 ASN A C 1
ATOM 1705 O O . ASN A 1 217 ? -14.576 -12.403 23.172 1.00 95.25 217 ASN A O 1
ATOM 1709 N N . ASN A 1 218 ? -14.516 -10.387 22.206 1.00 95.50 218 ASN A N 1
ATOM 1710 C CA . ASN A 1 218 ? -13.353 -9.922 22.969 1.00 95.50 218 ASN A CA 1
ATOM 1711 C C . ASN A 1 218 ? -13.614 -9.771 24.469 1.00 95.50 218 ASN A C 1
ATOM 1713 O O . ASN A 1 218 ? -12.668 -9.800 25.256 1.00 95.50 218 ASN A O 1
ATOM 1717 N N . LEU A 1 219 ? -14.875 -9.582 24.867 1.00 91.88 219 LEU A N 1
ATOM 1718 C CA . LEU A 1 219 ? -15.265 -9.502 26.276 1.00 91.88 219 LEU A CA 1
ATOM 1719 C C . LEU A 1 219 ? -15.512 -10.877 26.907 1.00 91.88 219 LEU A C 1
ATOM 1721 O O . LEU A 1 219 ? -15.741 -10.965 28.111 1.00 91.88 219 LEU A O 1
ATOM 1725 N N . ASN A 1 220 ? -15.438 -11.953 26.123 1.00 90.81 220 ASN A N 1
ATOM 1726 C CA . ASN A 1 220 ? -15.438 -13.306 26.652 1.00 90.81 220 ASN A CA 1
ATOM 1727 C C . ASN A 1 220 ? -14.048 -13.639 27.222 1.00 90.81 220 ASN A C 1
ATOM 1729 O O . ASN A 1 220 ? -13.038 -13.473 26.538 1.00 90.81 220 ASN A O 1
ATOM 1733 N N . ALA A 1 221 ? -13.986 -14.168 28.447 1.00 82.88 221 ALA A N 1
ATOM 1734 C CA . ALA A 1 221 ? -12.732 -14.574 29.089 1.00 82.88 221 ALA A CA 1
ATOM 1735 C C . ALA A 1 221 ? -11.906 -15.558 28.230 1.00 82.88 221 ALA A C 1
ATOM 1737 O O . ALA A 1 221 ? -10.679 -15.462 28.180 1.00 82.88 221 ALA A O 1
ATOM 1738 N N . LEU A 1 222 ? -12.577 -16.432 27.467 1.00 86.25 222 LEU A N 1
ATOM 1739 C CA . LEU A 1 222 ? -11.937 -17.408 26.577 1.00 86.25 222 LEU A CA 1
ATOM 1740 C C . LEU A 1 222 ? -11.206 -16.767 25.385 1.00 86.25 222 LEU A C 1
ATOM 1742 O O . LEU A 1 222 ? -10.360 -17.417 24.768 1.00 86.25 222 LEU A O 1
ATOM 1746 N N . ALA A 1 223 ? -11.527 -15.523 25.014 1.00 86.38 223 ALA A N 1
ATOM 1747 C CA . ALA A 1 223 ? -10.877 -14.854 23.886 1.00 86.38 223 ALA A CA 1
ATOM 1748 C C . ALA A 1 223 ? -9.403 -14.559 24.174 1.00 86.38 223 ALA A C 1
ATOM 1750 O O . ALA A 1 223 ? -8.559 -14.751 23.296 1.00 86.38 223 ALA A O 1
ATOM 1751 N N . ALA A 1 224 ? -9.092 -14.172 25.416 1.00 83.12 224 ALA A N 1
ATOM 1752 C CA . ALA A 1 224 ? -7.723 -13.943 25.861 1.00 83.12 224 ALA A CA 1
ATOM 1753 C C . ALA A 1 224 ? -6.913 -15.244 25.914 1.00 83.12 224 ALA A C 1
ATOM 1755 O O . ALA A 1 224 ? -5.779 -15.275 25.440 1.00 83.12 224 ALA A O 1
ATOM 1756 N N . GLU A 1 225 ? -7.514 -16.335 26.396 1.00 84.38 225 GLU A N 1
ATOM 1757 C CA . GLU A 1 225 ? -6.879 -17.660 26.421 1.00 84.38 225 GLU A CA 1
ATOM 1758 C C . GLU A 1 225 ? -6.560 -18.169 25.010 1.00 84.38 225 GLU A C 1
ATOM 1760 O O . GLU A 1 225 ? -5.470 -18.676 24.749 1.00 84.38 225 GLU A O 1
ATOM 1765 N N . LYS A 1 226 ? -7.494 -17.985 24.071 1.00 87.19 226 LYS A N 1
ATOM 1766 C CA . LYS A 1 226 ? -7.347 -18.413 22.672 1.00 87.19 226 LYS A CA 1
ATOM 1767 C C . LYS A 1 226 ? -6.594 -17.408 21.795 1.00 87.19 226 LYS A C 1
ATOM 1769 O O . LYS A 1 226 ? -6.457 -17.659 20.600 1.00 87.19 226 LYS A O 1
ATOM 1774 N N . LYS A 1 227 ? -6.152 -16.272 22.355 1.00 87.81 227 LYS A N 1
ATOM 1775 C CA . LYS A 1 227 ? -5.521 -15.141 21.642 1.00 87.81 227 LYS A CA 1
ATOM 1776 C C . LYS A 1 227 ? -6.289 -14.715 20.386 1.00 87.81 227 LYS A C 1
ATOM 1778 O O . LYS A 1 227 ? -5.707 -14.342 19.369 1.00 87.81 227 LYS A O 1
ATOM 1783 N N . ARG A 1 228 ? -7.618 -14.807 20.438 1.00 91.25 228 ARG A N 1
ATOM 1784 C CA . ARG A 1 228 ? -8.491 -14.561 19.291 1.00 91.25 228 ARG A CA 1
ATOM 1785 C C . ARG A 1 228 ? -9.300 -13.306 19.551 1.00 91.25 228 ARG A C 1
ATOM 1787 O O . ARG A 1 228 ? -10.354 -13.365 20.177 1.00 91.25 228 ARG A O 1
ATOM 1794 N N . PHE A 1 229 ? -8.799 -12.190 19.039 1.00 95.38 229 PHE A N 1
ATOM 1795 C CA . PHE A 1 229 ? -9.422 -10.877 19.165 1.00 95.38 229 PHE A CA 1
ATOM 1796 C C . PHE A 1 229 ? -9.908 -10.376 17.818 1.00 95.38 229 PHE A C 1
ATOM 1798 O O . PHE A 1 229 ? -9.291 -10.638 16.784 1.00 95.38 229 PHE A O 1
ATOM 1805 N N . PHE A 1 230 ? -11.035 -9.677 17.846 1.00 97.00 230 PHE A N 1
ATOM 1806 C CA . PHE A 1 230 ? -11.665 -9.083 16.681 1.00 97.00 230 PHE A CA 1
ATOM 1807 C C . PHE A 1 230 ? -11.558 -7.563 16.760 1.00 97.00 230 PHE A C 1
ATOM 1809 O O . PHE A 1 230 ? -11.621 -6.979 17.842 1.00 97.00 230 PHE A O 1
ATOM 1816 N N . ALA A 1 231 ? -11.428 -6.926 15.609 1.00 97.75 231 ALA A N 1
ATOM 1817 C CA . ALA A 1 231 ? -11.497 -5.484 15.468 1.00 97.75 231 ALA A CA 1
ATOM 1818 C C . ALA A 1 231 ? -12.695 -5.105 14.592 1.00 97.75 231 ALA A C 1
ATOM 1820 O O . ALA A 1 231 ? -13.172 -5.913 13.794 1.00 97.75 231 ALA A O 1
ATOM 1821 N N . TYR A 1 232 ? -13.170 -3.875 14.724 1.00 97.81 232 TYR A N 1
ATOM 1822 C CA . TYR A 1 232 ? -14.184 -3.298 13.842 1.00 97.81 232 TYR A CA 1
ATOM 1823 C C . TYR A 1 232 ? -13.667 -1.984 13.256 1.00 97.81 232 TYR A C 1
ATOM 1825 O O . TYR A 1 232 ? -12.727 -1.395 13.787 1.00 97.81 232 TYR A O 1
ATOM 1833 N N . ILE A 1 233 ? -14.250 -1.534 12.146 1.00 97.94 233 ILE A N 1
ATOM 1834 C CA . ILE A 1 233 ? -13.922 -0.227 11.570 1.00 97.94 233 ILE A CA 1
ATOM 1835 C C . ILE A 1 233 ? -14.787 0.818 12.269 1.00 97.94 233 ILE A C 1
ATOM 1837 O O . ILE A 1 233 ? -16.002 0.794 12.098 1.00 97.94 233 ILE A O 1
ATOM 1841 N N . ALA A 1 234 ? -14.178 1.717 13.038 1.00 97.00 234 ALA A N 1
ATOM 1842 C CA . ALA A 1 234 ? -14.903 2.826 13.656 1.00 97.00 234 ALA A CA 1
ATOM 1843 C C . ALA A 1 234 ? -15.175 3.925 12.626 1.00 97.00 234 ALA A C 1
ATOM 1845 O O . ALA A 1 234 ? -16.314 4.313 12.397 1.00 97.00 234 ALA A O 1
ATOM 1846 N N . GLU A 1 235 ? -14.137 4.348 11.905 1.00 96.69 235 GLU A N 1
ATOM 1847 C CA . GLU A 1 235 ? -14.232 5.464 10.965 1.00 96.69 235 GLU A CA 1
ATOM 1848 C C . GLU A 1 235 ? -13.503 5.187 9.652 1.00 96.69 235 GLU A C 1
ATOM 1850 O O . GLU A 1 235 ? -12.630 4.317 9.559 1.00 96.69 235 GLU A O 1
ATOM 1855 N N . SER A 1 236 ? -13.861 5.948 8.617 1.00 96.50 236 SER A N 1
ATOM 1856 C CA . SER A 1 236 ? -13.211 5.893 7.309 1.00 96.50 236 SER A CA 1
ATOM 1857 C C . SER A 1 236 ? -13.205 7.262 6.643 1.00 96.50 236 SER A C 1
ATOM 1859 O O . SER A 1 236 ? -14.194 7.979 6.771 1.00 96.50 236 SER A O 1
ATOM 1861 N N . TYR A 1 237 ? -12.151 7.583 5.891 1.00 95.81 237 TYR A N 1
ATOM 1862 C CA . TYR A 1 237 ? -11.951 8.894 5.270 1.00 95.81 237 TYR A CA 1
ATOM 1863 C C . TYR A 1 237 ? -11.282 8.796 3.898 1.00 95.81 237 TYR A C 1
ATOM 1865 O O . TYR A 1 237 ? -10.342 8.021 3.711 1.00 95.81 237 TYR A O 1
ATOM 1873 N N . THR A 1 238 ? -11.728 9.617 2.944 1.00 92.69 238 THR A N 1
ATOM 1874 C CA . THR A 1 238 ? -11.070 9.760 1.628 1.00 92.69 238 THR A CA 1
ATOM 1875 C C . THR A 1 238 ? -9.788 10.593 1.691 1.00 92.69 238 THR A C 1
ATOM 1877 O O . THR A 1 238 ? -8.896 10.454 0.855 1.00 92.69 238 THR A O 1
ATOM 1880 N N . GLU A 1 239 ? -9.696 11.480 2.678 1.00 92.00 239 GLU A N 1
ATOM 1881 C CA . GLU A 1 239 ? -8.554 12.358 2.934 1.00 92.00 239 GLU A CA 1
ATOM 1882 C C . GLU A 1 239 ? -7.915 12.012 4.279 1.00 92.00 239 GLU A C 1
ATOM 1884 O O . GLU A 1 239 ? -8.516 11.316 5.093 1.00 92.00 239 GLU A O 1
ATOM 1889 N N . TYR A 1 240 ? -6.674 12.448 4.495 1.00 92.00 240 TYR A N 1
ATOM 1890 C CA . TYR A 1 240 ? -5.950 12.117 5.719 1.00 92.00 240 TYR A CA 1
ATOM 1891 C C . TYR A 1 240 ? -6.476 12.955 6.897 1.00 92.00 240 TYR A C 1
ATOM 1893 O O . TYR A 1 240 ? -6.332 14.180 6.842 1.00 92.00 240 TYR A O 1
ATOM 1901 N N . PRO A 1 241 ? -7.060 12.342 7.945 1.00 91.94 241 PRO A N 1
ATOM 1902 C CA . PRO A 1 241 ? -7.481 13.080 9.130 1.00 91.94 241 PRO A CA 1
ATOM 1903 C C . PRO A 1 241 ? -6.252 13.515 9.938 1.00 91.94 241 PRO A C 1
ATOM 1905 O O . PRO A 1 241 ? -5.337 12.720 10.133 1.00 91.94 241 PRO A O 1
ATOM 1908 N N . MET A 1 242 ? -6.220 14.765 10.411 1.00 91.94 242 MET A N 1
ATOM 1909 C CA . MET A 1 242 ? -5.180 15.237 11.346 1.00 91.94 242 MET A CA 1
ATOM 1910 C C . MET A 1 242 ? -5.480 14.780 12.776 1.00 91.94 242 MET A C 1
ATOM 1912 O O . MET A 1 242 ? -4.585 14.405 13.535 1.00 91.94 242 MET A O 1
ATOM 1916 N N . ASP A 1 243 ? -6.757 14.766 13.124 1.00 93.25 243 ASP A N 1
ATOM 1917 C CA . ASP A 1 243 ? -7.299 14.315 14.389 1.00 93.25 243 ASP A CA 1
ATOM 1918 C C . ASP A 1 243 ? -8.734 13.814 14.194 1.00 93.25 243 ASP A C 1
ATOM 1920 O O . ASP A 1 243 ? -9.393 14.153 13.214 1.00 93.25 243 ASP A O 1
ATOM 1924 N N . THR A 1 244 ? -9.195 12.951 15.096 1.00 94.19 244 THR A N 1
ATOM 1925 C CA . THR A 1 244 ? -10.587 12.493 15.148 1.00 94.19 244 THR A CA 1
ATOM 1926 C C . THR A 1 244 ? -10.969 12.053 16.560 1.00 94.19 244 THR A C 1
ATOM 1928 O O . THR A 1 244 ? -10.097 11.813 17.404 1.00 94.19 244 THR A O 1
ATOM 1931 N N . VAL A 1 245 ? -12.267 11.918 16.811 1.00 94.81 245 VAL A N 1
ATOM 1932 C CA . VAL A 1 245 ? -12.832 11.435 18.071 1.00 94.81 245 VAL A CA 1
ATOM 1933 C C . VAL A 1 245 ? -13.495 10.094 17.804 1.00 94.81 245 VAL A C 1
ATOM 1935 O O . VAL A 1 245 ? -14.326 9.980 16.922 1.00 94.81 245 VAL A O 1
ATOM 1938 N N . ILE A 1 246 ? -13.116 9.067 18.558 1.00 95.50 246 ILE A N 1
ATOM 1939 C CA . ILE A 1 246 ? -13.748 7.750 18.474 1.00 95.50 246 ILE A CA 1
ATOM 1940 C C . ILE A 1 246 ? -14.741 7.634 19.622 1.00 95.50 246 ILE A C 1
ATOM 1942 O O . ILE A 1 246 ? -14.360 7.819 20.782 1.00 95.50 246 ILE A O 1
ATOM 1946 N N . GLY A 1 247 ? -15.984 7.281 19.316 1.00 93.44 247 GLY A N 1
ATOM 1947 C CA . GLY A 1 247 ? -17.039 7.038 20.289 1.00 93.44 247 GLY A CA 1
ATOM 1948 C C . GLY A 1 247 ? -18.094 8.130 20.409 1.00 93.44 247 GLY A C 1
ATOM 1949 O O . GLY A 1 247 ? -18.902 8.083 21.335 1.00 93.44 247 GLY A O 1
ATOM 1950 N N . ASP A 1 248 ? -18.101 9.128 19.531 1.00 92.12 248 ASP A N 1
ATOM 1951 C CA . ASP A 1 248 ? -19.094 10.208 19.545 1.00 92.12 248 ASP A CA 1
ATOM 1952 C C . ASP A 1 248 ? -20.162 10.057 18.444 1.00 92.12 248 ASP A C 1
ATOM 1954 O O . ASP A 1 248 ? -21.166 10.780 18.435 1.00 92.12 248 ASP A O 1
ATOM 1958 N N . GLY A 1 249 ? -19.980 9.081 17.550 1.00 91.38 249 GLY A N 1
ATOM 1959 C CA . GLY A 1 249 ? -20.853 8.796 16.420 1.00 91.38 249 GLY A CA 1
ATOM 1960 C C . GLY A 1 249 ? -20.718 9.803 15.281 1.00 91.38 249 GLY A C 1
ATOM 1961 O O . GLY A 1 249 ? -21.609 9.869 14.426 1.00 91.38 249 GLY A O 1
ATOM 1962 N N . ARG A 1 250 ? -19.661 10.625 15.270 1.00 89.06 250 ARG A N 1
ATOM 1963 C CA . ARG A 1 250 ? -19.475 11.724 14.320 1.00 89.06 250 ARG A CA 1
ATOM 1964 C C . ARG A 1 250 ? -18.060 11.703 13.752 1.00 89.06 250 ARG A C 1
ATOM 1966 O O . ARG A 1 250 ? -17.092 11.935 14.451 1.00 89.06 250 ARG A O 1
ATOM 1973 N N . GLY A 1 251 ? -17.962 11.570 12.431 1.00 88.44 251 GLY A N 1
ATOM 1974 C CA . GLY A 1 251 ? -16.684 11.763 11.748 1.00 88.44 251 GLY A CA 1
ATOM 1975 C C . GLY A 1 251 ? -16.210 13.222 11.758 1.00 88.44 251 GLY A C 1
ATOM 1976 O O . GLY A 1 251 ? -16.963 14.151 12.069 1.00 88.44 251 GLY A O 1
ATOM 1977 N N . VAL A 1 252 ? -14.968 13.433 11.321 1.00 90.25 252 VAL A N 1
ATOM 1978 C CA . VAL A 1 252 ? -14.357 14.766 11.199 1.00 90.25 252 VAL A CA 1
ATOM 1979 C C . VAL A 1 252 ? -15.187 15.696 10.304 1.00 90.25 252 VAL A C 1
ATOM 1981 O O . VAL A 1 252 ? -15.533 15.370 9.163 1.00 90.25 252 VAL A O 1
ATOM 1984 N N . ALA A 1 253 ? -15.469 16.901 10.805 1.00 89.06 253 ALA A N 1
ATOM 1985 C CA . ALA A 1 253 ? -16.249 17.904 10.089 1.00 89.06 253 ALA A CA 1
ATOM 1986 C C . ALA A 1 253 ? -15.615 18.264 8.732 1.00 89.06 253 ALA A C 1
ATOM 1988 O O . ALA A 1 253 ? -14.438 18.601 8.640 1.00 89.06 253 ALA A O 1
ATOM 1989 N N . GLY A 1 254 ? -16.419 18.214 7.666 1.00 88.00 254 GLY A N 1
ATOM 1990 C CA . GLY A 1 254 ? -15.980 18.534 6.303 1.00 88.00 254 GLY A CA 1
ATOM 1991 C C . GLY A 1 254 ? -15.260 17.398 5.570 1.00 88.00 254 GLY A C 1
ATOM 1992 O O . GLY A 1 254 ? -15.085 17.497 4.356 1.00 88.00 254 GLY A O 1
ATOM 1993 N N . MET A 1 255 ? -14.910 16.299 6.247 1.00 92.81 255 MET A N 1
ATOM 1994 C CA . MET A 1 255 ? -14.336 15.122 5.597 1.00 92.81 255 MET A CA 1
ATOM 1995 C C . MET A 1 255 ? -15.424 14.156 5.137 1.00 92.81 255 MET A C 1
ATOM 1997 O O . MET A 1 255 ? -16.438 13.945 5.802 1.00 92.81 255 MET A O 1
ATOM 2001 N N . LYS A 1 256 ? -15.210 13.552 3.966 1.00 92.56 256 LYS A N 1
ATOM 2002 C CA . LYS A 1 256 ? -16.127 12.555 3.413 1.00 92.56 256 LYS A CA 1
ATOM 2003 C C . LYS A 1 256 ? -15.694 11.150 3.829 1.00 92.56 256 LYS A C 1
ATOM 2005 O O . LYS A 1 256 ? -14.500 10.837 3.742 1.00 92.56 256 LYS A O 1
ATOM 2010 N N . PRO A 1 257 ? -16.645 10.286 4.222 1.00 92.25 257 PRO A N 1
ATOM 2011 C CA . PRO A 1 257 ? -16.341 8.889 4.441 1.00 92.25 257 PRO A CA 1
ATOM 2012 C C . PRO A 1 257 ? -15.963 8.213 3.127 1.00 92.25 257 PRO A C 1
ATOM 2014 O O . PRO A 1 257 ? -16.377 8.631 2.041 1.00 92.25 257 PRO A O 1
ATOM 2017 N N . CYS A 1 258 ? -15.192 7.138 3.229 1.00 91.56 258 CYS A N 1
ATOM 2018 C CA . CYS A 1 258 ? -14.858 6.327 2.070 1.00 91.56 258 CYS A CA 1
ATOM 2019 C C . CYS A 1 258 ? -16.112 5.750 1.414 1.00 91.56 258 CYS A C 1
ATOM 2021 O O . CYS A 1 258 ? -16.951 5.143 2.076 1.00 91.56 258 CYS A O 1
ATOM 2023 N N . SER A 1 259 ? -16.205 5.875 0.088 1.00 86.75 259 SER A N 1
ATOM 2024 C CA . SER A 1 259 ? -17.277 5.243 -0.690 1.00 86.75 259 SER A CA 1
ATOM 2025 C C . SER A 1 259 ? -17.172 3.716 -0.694 1.00 86.75 259 SER A C 1
ATOM 2027 O O . SER A 1 259 ? -18.170 3.030 -0.909 1.00 86.75 259 SER A O 1
ATOM 2029 N N . VAL A 1 260 ? -15.975 3.175 -0.445 1.00 89.12 260 VAL A N 1
ATOM 2030 C CA . VAL A 1 260 ? -15.715 1.737 -0.479 1.00 89.12 260 VAL A CA 1
ATOM 2031 C C . VAL A 1 260 ? -15.547 1.173 0.926 1.00 89.12 260 VAL A C 1
ATOM 2033 O O . VAL A 1 260 ? -14.716 1.638 1.709 1.00 89.12 260 VAL A O 1
ATOM 2036 N N . LEU A 1 261 ? -16.294 0.106 1.208 1.00 89.94 261 LEU A N 1
ATOM 2037 C CA . LEU A 1 261 ? -16.197 -0.660 2.448 1.00 89.94 261 LEU A CA 1
ATOM 2038 C C . LEU A 1 261 ? -14.814 -1.310 2.591 1.00 89.94 261 LEU A C 1
ATOM 2040 O O . LEU A 1 261 ? -14.188 -1.717 1.603 1.00 89.94 261 LEU A O 1
ATOM 2044 N N . TYR A 1 262 ? -14.357 -1.468 3.831 1.00 90.06 262 TYR A N 1
ATOM 2045 C CA . TYR A 1 262 ? -13.133 -2.211 4.102 1.00 90.06 262 TYR A CA 1
ATOM 2046 C C . TYR A 1 262 ? -13.334 -3.693 3.740 1.00 90.06 262 TYR A C 1
ATOM 2048 O O . TYR A 1 262 ? -14.351 -4.298 4.094 1.00 90.06 262 TYR A O 1
ATOM 2056 N N . LEU A 1 263 ? -12.395 -4.265 2.974 1.00 87.25 263 LEU A N 1
ATOM 2057 C CA . LEU A 1 263 ? -12.511 -5.595 2.348 1.00 87.25 263 LEU A CA 1
ATOM 2058 C C . LEU A 1 263 ? -13.841 -5.819 1.601 1.00 87.25 263 LEU A C 1
ATOM 2060 O O . LEU A 1 263 ? -14.351 -6.938 1.550 1.00 87.25 263 LEU A O 1
ATOM 2064 N N . SER A 1 264 ? -14.436 -4.744 1.073 1.00 85.62 264 SER A N 1
ATOM 2065 C CA . SER A 1 264 ? -15.747 -4.754 0.408 1.00 85.62 264 SER A CA 1
ATOM 2066 C C . SER A 1 264 ? -16.902 -5.290 1.270 1.00 85.62 264 SER A C 1
ATOM 2068 O O . SER A 1 264 ? -17.948 -5.648 0.737 1.00 85.62 264 SER A O 1
ATOM 2070 N N . ARG A 1 265 ? -16.733 -5.355 2.597 1.00 88.50 265 ARG A N 1
ATOM 2071 C CA . ARG A 1 265 ? -17.709 -5.961 3.517 1.00 88.50 265 ARG A CA 1
ATOM 2072 C C . ARG A 1 265 ? -17.982 -5.117 4.753 1.00 88.50 265 ARG A C 1
ATOM 2074 O O . ARG A 1 265 ? -19.127 -5.036 5.184 1.00 88.50 265 ARG A O 1
ATOM 2081 N N . TYR A 1 266 ? -16.947 -4.543 5.353 1.00 92.31 266 TYR A N 1
ATOM 2082 C CA . TYR A 1 266 ? -17.053 -3.922 6.668 1.00 92.31 266 TYR A CA 1
ATOM 2083 C C . TYR A 1 266 ? -17.275 -2.420 6.533 1.00 92.31 266 TYR A C 1
ATOM 2085 O O . TYR A 1 266 ? -16.460 -1.705 5.941 1.00 92.31 266 TYR A O 1
ATOM 2093 N N . LYS A 1 267 ? -18.406 -1.964 7.069 1.00 92.69 267 LYS A N 1
ATOM 2094 C CA . LYS A 1 267 ? -18.779 -0.554 7.142 1.00 92.69 267 LYS A CA 1
ATOM 2095 C C . LYS A 1 267 ? -18.141 0.092 8.370 1.00 92.69 267 LYS A C 1
ATOM 2097 O O . LYS A 1 267 ? -17.960 -0.571 9.386 1.00 92.69 267 LYS A O 1
ATOM 2102 N N . ALA A 1 268 ? -17.800 1.370 8.238 1.00 94.62 268 ALA A N 1
ATOM 2103 C CA . ALA A 1 268 ? -17.407 2.198 9.366 1.00 94.62 268 ALA A CA 1
ATOM 2104 C C . ALA A 1 268 ? -18.620 2.484 10.264 1.00 94.62 268 ALA A C 1
ATOM 2106 O O . ALA A 1 268 ? -19.650 2.967 9.781 1.00 94.62 268 ALA A O 1
ATOM 2107 N N . GLU A 1 269 ? -18.490 2.153 11.542 1.00 94.94 269 GLU A N 1
ATOM 2108 C CA . GLU A 1 269 ? -19.502 2.331 12.578 1.00 94.94 269 GLU A CA 1
ATOM 2109 C C . GLU A 1 269 ? -18.832 2.877 13.840 1.00 94.94 269 GLU A C 1
ATOM 2111 O O . GLU A 1 269 ? -18.271 2.117 14.634 1.00 94.94 269 GLU A O 1
ATOM 2116 N N . ASP A 1 270 ? -18.901 4.195 14.025 1.00 93.88 270 ASP A N 1
ATOM 2117 C CA . ASP A 1 270 ? -18.464 4.826 15.263 1.00 93.88 270 ASP A CA 1
ATOM 2118 C C . ASP A 1 270 ? -19.613 4.808 16.274 1.00 93.88 270 ASP A C 1
ATOM 2120 O O . ASP A 1 270 ? -20.675 5.396 16.057 1.00 93.88 270 ASP A O 1
ATOM 2124 N N . VAL A 1 271 ? -19.432 4.048 17.351 1.00 92.88 271 VAL A N 1
ATOM 2125 C CA . VAL A 1 271 ? -20.450 3.839 18.383 1.00 92.88 271 VAL A CA 1
ATOM 2126 C C . VAL A 1 271 ? -19.952 4.354 19.717 1.00 92.88 271 VAL A C 1
ATOM 2128 O O . VAL A 1 271 ? -18.776 4.209 20.038 1.00 92.88 271 VAL A O 1
ATOM 2131 N N . VAL A 1 272 ? -20.876 4.854 20.538 1.00 93.06 272 VAL A N 1
ATOM 2132 C CA . VAL A 1 272 ? -20.588 5.246 21.922 1.00 93.06 272 VAL A CA 1
ATOM 2133 C C . VAL A 1 272 ? -19.881 4.106 22.652 1.00 93.06 272 VAL A C 1
ATOM 2135 O O . VAL A 1 272 ? -20.390 2.981 22.730 1.00 93.06 272 VAL A O 1
ATOM 2138 N N . LEU A 1 273 ? -18.684 4.385 23.166 1.00 93.75 273 LEU A N 1
ATOM 2139 C CA . LEU A 1 273 ? -17.851 3.367 23.788 1.00 93.75 273 LEU A CA 1
ATOM 2140 C C . LEU A 1 273 ? -18.346 3.063 25.201 1.00 93.75 273 LEU A C 1
ATOM 2142 O O . LEU A 1 273 ? -18.843 3.930 25.917 1.00 93.75 273 LEU A O 1
ATOM 2146 N N . ARG A 1 274 ? -18.185 1.806 25.620 1.00 91.75 274 ARG A N 1
ATOM 2147 C CA . ARG A 1 274 ? -18.550 1.364 26.970 1.00 91.75 274 ARG A CA 1
ATOM 2148 C C . ARG A 1 274 ? -17.483 1.805 27.983 1.00 91.75 274 ARG A C 1
ATOM 2150 O O . ARG A 1 274 ? -16.310 1.460 27.764 1.00 91.75 274 ARG A O 1
ATOM 2157 N N . PRO A 1 275 ? -17.870 2.467 29.089 1.00 91.19 275 PRO A N 1
ATOM 2158 C CA . PRO A 1 275 ? -16.982 2.739 30.215 1.00 91.19 275 PRO A CA 1
ATOM 2159 C C . PRO A 1 275 ? -16.439 1.448 30.846 1.00 91.19 275 PRO A C 1
ATOM 2161 O O . PRO A 1 275 ? -17.023 0.370 30.714 1.00 91.19 275 PRO A O 1
ATOM 2164 N N . GLY A 1 276 ? -15.306 1.540 31.540 1.00 89.25 276 GLY A N 1
ATOM 2165 C CA . GLY A 1 276 ? -14.659 0.416 32.227 1.00 89.25 276 GLY A CA 1
ATOM 2166 C C . GLY A 1 276 ? -13.889 -0.550 31.316 1.00 89.25 276 GLY A C 1
ATOM 2167 O O . GLY A 1 276 ? -13.329 -1.538 31.803 1.00 89.25 276 GLY A O 1
ATOM 2168 N N . LEU A 1 277 ? -13.830 -0.279 30.009 1.00 92.44 277 LEU A N 1
ATOM 2169 C CA . LEU A 1 277 ? -13.086 -1.071 29.031 1.00 92.44 277 LEU A CA 1
ATOM 2170 C C . LEU A 1 277 ? -11.805 -0.375 28.576 1.00 92.44 277 LEU A C 1
ATOM 2172 O O . LEU A 1 277 ? -11.612 0.833 28.720 1.00 92.44 277 LEU A O 1
ATOM 2176 N N . LYS A 1 278 ? -10.918 -1.183 28.002 1.00 93.25 278 LYS A N 1
ATOM 2177 C CA . LYS A 1 278 ? -9.689 -0.731 27.367 1.00 93.25 278 LYS A CA 1
ATOM 2178 C C . LYS A 1 278 ? -9.841 -0.789 25.852 1.00 93.25 278 LYS A C 1
ATOM 2180 O O . LYS A 1 278 ? -10.276 -1.805 25.323 1.00 93.25 278 LYS A O 1
ATOM 2185 N N . TYR A 1 279 ? -9.425 0.259 25.157 1.00 95.50 279 TYR A N 1
ATOM 2186 C CA . TYR A 1 279 ? -9.494 0.358 23.704 1.00 95.50 279 TYR A CA 1
ATOM 2187 C C . TYR A 1 279 ? -8.104 0.568 23.123 1.00 95.50 279 TYR A C 1
ATOM 2189 O O . TYR A 1 279 ? -7.310 1.363 23.619 1.00 95.50 279 TYR A O 1
ATOM 2197 N N . THR A 1 280 ? -7.801 -0.164 22.063 1.00 96.81 280 THR A N 1
ATOM 2198 C CA . THR A 1 280 ? -6.638 0.067 21.204 1.00 96.81 280 THR A CA 1
ATOM 2199 C C . THR A 1 280 ? -7.081 -0.080 19.755 1.00 96.81 280 THR A C 1
ATOM 2201 O O . THR A 1 280 ? -8.249 -0.353 19.484 1.00 96.81 280 THR A O 1
ATOM 2204 N N . GLY A 1 281 ? -6.181 0.118 18.811 1.00 97.12 281 GLY A N 1
ATOM 2205 C CA . GLY A 1 281 ? -6.525 0.122 17.405 1.00 97.12 281 GLY A CA 1
ATOM 2206 C C . GLY A 1 281 ? -5.363 0.565 16.544 1.00 97.12 281 GLY A C 1
ATOM 2207 O O . GLY A 1 281 ? -4.251 0.756 17.035 1.00 97.12 281 GLY A O 1
ATOM 2208 N N . PHE A 1 282 ? -5.618 0.707 15.255 1.00 97.69 282 PHE A N 1
ATOM 2209 C CA . PHE A 1 282 ? -4.598 0.979 14.251 1.00 97.69 282 PHE A CA 1
ATOM 2210 C C . PHE A 1 282 ? -5.210 1.676 13.034 1.00 97.69 282 PHE A C 1
ATOM 2212 O O . PHE A 1 282 ? -6.412 1.589 12.777 1.00 97.69 282 PHE A O 1
ATOM 2219 N N . LEU A 1 283 ? -4.360 2.374 12.286 1.00 97.44 283 LEU A N 1
ATOM 2220 C CA . LEU A 1 283 ? -4.695 2.986 11.010 1.00 97.44 283 LEU A CA 1
ATOM 2221 C C . LEU A 1 283 ? -4.476 1.975 9.883 1.00 97.44 283 LEU A C 1
ATOM 2223 O O . LEU A 1 283 ? -3.451 1.292 9.833 1.00 97.44 283 LEU A O 1
ATOM 2227 N N . ILE A 1 284 ? -5.424 1.919 8.958 1.00 97.00 284 ILE A N 1
ATOM 2228 C CA . ILE A 1 284 ? -5.363 1.121 7.740 1.00 97.00 284 ILE A CA 1
ATOM 2229 C C . ILE A 1 284 ? -5.393 2.074 6.552 1.00 97.00 284 ILE A C 1
ATOM 2231 O O . ILE A 1 284 ? -6.236 2.965 6.475 1.00 97.00 284 ILE A O 1
ATOM 2235 N N . VAL A 1 285 ? -4.490 1.864 5.607 1.00 95.44 285 VAL A N 1
ATOM 2236 C CA . VAL A 1 285 ? -4.362 2.654 4.386 1.00 95.44 285 VAL A CA 1
ATOM 2237 C C . VAL A 1 285 ? -4.640 1.751 3.202 1.00 95.44 285 VAL A C 1
ATOM 2239 O O . VAL A 1 285 ? -4.049 0.683 3.095 1.00 95.44 285 VAL A O 1
ATOM 2242 N N . ARG A 1 286 ? -5.520 2.171 2.300 1.00 93.25 286 ARG A N 1
ATOM 2243 C CA . ARG A 1 286 ? -5.862 1.427 1.090 1.00 93.25 286 ARG A CA 1
ATOM 2244 C C . ARG A 1 286 ? -5.283 2.107 -0.137 1.00 93.25 286 ARG A C 1
ATOM 2246 O O . ARG A 1 286 ? -5.398 3.320 -0.286 1.00 93.25 286 ARG A O 1
ATOM 2253 N N . VAL A 1 287 ? -4.723 1.303 -1.028 1.00 91.44 287 VAL A N 1
ATOM 2254 C CA . VAL A 1 287 ? -4.269 1.712 -2.357 1.00 91.44 287 VAL A CA 1
ATOM 2255 C C . VAL A 1 287 ? -4.979 0.817 -3.366 1.00 91.44 287 VAL A C 1
ATOM 2257 O O . VAL A 1 287 ? -4.817 -0.406 -3.344 1.00 91.44 287 VAL A O 1
ATOM 2260 N N . ASP A 1 288 ? -5.822 1.412 -4.207 1.00 88.50 288 ASP A N 1
ATOM 2261 C CA . ASP A 1 288 ? -6.504 0.676 -5.274 1.00 88.50 288 ASP A CA 1
ATOM 2262 C C . ASP A 1 288 ? -5.537 0.340 -6.411 1.00 88.50 288 ASP A C 1
ATOM 2264 O O . ASP A 1 288 ? -4.499 0.975 -6.560 1.00 88.50 288 ASP A O 1
ATOM 2268 N N . LYS A 1 289 ? -5.853 -0.689 -7.196 1.00 81.50 289 LYS A N 1
ATOM 2269 C CA . LYS A 1 289 ? -5.040 -1.098 -8.346 1.00 81.50 289 LYS A CA 1
ATOM 2270 C C . LYS A 1 289 ? -5.104 -0.037 -9.453 1.00 81.50 289 LYS A C 1
ATOM 2272 O O . LYS A 1 289 ? -6.079 0.703 -9.565 1.00 81.50 289 LYS A O 1
ATOM 2277 N N . ASP A 1 290 ? -4.075 0.023 -10.298 1.00 76.69 290 ASP A N 1
ATOM 2278 C CA . ASP A 1 290 ? -4.169 0.787 -11.540 1.00 76.69 290 ASP A CA 1
ATOM 2279 C C . ASP A 1 290 ? -4.980 0.014 -12.597 1.00 76.69 290 ASP A C 1
ATOM 2281 O O . ASP A 1 290 ? -4.451 -0.860 -13.284 1.00 76.69 290 ASP A O 1
ATOM 2285 N N . ASP A 1 291 ? -6.268 0.336 -12.736 1.00 65.25 291 ASP A N 1
ATOM 2286 C CA . ASP A 1 291 ? -7.182 -0.336 -13.678 1.00 65.25 291 ASP A CA 1
ATOM 2287 C C . ASP A 1 291 ? -6.845 -0.084 -15.163 1.00 65.25 291 ASP A C 1
ATOM 2289 O O . ASP A 1 291 ? -7.377 -0.754 -16.048 1.00 65.25 291 ASP A O 1
ATOM 2293 N N . LYS A 1 292 ? -5.953 0.869 -15.481 1.00 60.09 292 LYS A N 1
ATOM 2294 C CA . LYS A 1 292 ? -5.649 1.225 -16.881 1.00 60.09 292 LYS A CA 1
ATOM 2295 C C . LYS A 1 292 ? -4.713 0.242 -17.600 1.00 60.09 292 LYS A C 1
ATOM 2297 O O . LYS A 1 292 ? -4.638 0.301 -18.825 1.00 60.09 292 LYS A O 1
ATOM 2302 N N . ASP A 1 293 ? -4.045 -0.667 -16.886 1.00 53.41 293 ASP A N 1
ATOM 2303 C CA . ASP A 1 293 ? -3.088 -1.614 -17.487 1.00 53.41 293 ASP A CA 1
ATOM 2304 C C . ASP A 1 293 ? -3.733 -2.916 -18.001 1.00 53.41 293 ASP A C 1
ATOM 2306 O O . ASP A 1 293 ? -3.116 -3.631 -18.793 1.00 53.41 293 ASP A O 1
ATOM 2310 N N . GLU A 1 294 ? -4.981 -3.229 -17.627 1.00 47.16 294 GLU A N 1
ATOM 2311 C CA . GLU A 1 294 ? -5.672 -4.433 -18.132 1.00 47.16 294 GLU A CA 1
ATOM 2312 C C . GLU A 1 294 ? -6.008 -4.358 -19.630 1.00 47.16 294 GLU A C 1
ATOM 2314 O O . GLU A 1 294 ? -6.282 -5.380 -20.254 1.00 47.16 294 GLU A O 1
ATOM 2319 N N . VAL A 1 295 ? -5.918 -3.175 -20.244 1.00 42.09 295 VAL A N 1
ATOM 2320 C CA . VAL A 1 295 ? -6.268 -2.969 -21.658 1.00 42.09 295 VAL A CA 1
ATOM 2321 C C . VAL A 1 295 ? -5.073 -3.180 -22.609 1.00 42.09 295 VAL A C 1
ATOM 2323 O O . VAL A 1 295 ? -5.283 -3.341 -23.808 1.00 42.09 295 VAL A O 1
ATOM 2326 N N . GLN A 1 296 ? -3.822 -3.225 -22.122 1.00 39.22 296 GLN A N 1
ATOM 2327 C CA . GLN A 1 296 ? -2.628 -3.266 -22.997 1.00 39.22 296 GLN A CA 1
ATOM 2328 C C . GLN A 1 296 ? -1.729 -4.504 -22.857 1.00 39.22 296 GLN A C 1
ATOM 2330 O O . GLN A 1 296 ? -0.914 -4.755 -23.743 1.00 39.22 296 GLN A O 1
ATOM 2335 N N . GLY A 1 297 ? -1.880 -5.316 -21.808 1.00 37.25 297 GLY A N 1
ATOM 2336 C CA . GLY A 1 297 ? -1.033 -6.489 -21.579 1.00 37.25 297 GLY A CA 1
ATOM 2337 C C . GLY A 1 297 ? -1.840 -7.772 -21.456 1.00 37.25 297 GLY A C 1
ATOM 2338 O O . GLY A 1 297 ? -2.169 -8.178 -20.346 1.00 37.25 297 GLY A O 1
ATOM 2339 N N . GLY A 1 298 ? -2.112 -8.442 -22.578 1.00 31.70 298 GLY A N 1
ATOM 2340 C CA . GLY A 1 298 ? -2.689 -9.792 -22.636 1.00 31.70 298 GLY A CA 1
ATOM 2341 C C . GLY A 1 298 ? -1.758 -10.885 -22.091 1.00 31.70 298 GLY A C 1
ATOM 2342 O O . GLY A 1 298 ? -1.514 -11.882 -22.763 1.00 31.70 298 GLY A O 1
ATOM 2343 N N . ALA A 1 299 ? -1.214 -10.712 -20.888 1.00 37.91 299 ALA A N 1
ATOM 2344 C CA . ALA A 1 299 ? -0.540 -11.772 -20.158 1.00 37.91 299 ALA A CA 1
ATOM 2345 C C . ALA A 1 299 ? -1.605 -12.571 -19.397 1.00 37.91 299 ALA A C 1
ATOM 2347 O O . ALA A 1 299 ? -2.060 -12.179 -18.320 1.00 37.91 299 ALA A O 1
ATOM 2348 N N . HIS A 1 300 ? -2.022 -13.696 -19.979 1.00 31.86 300 HIS A N 1
ATOM 2349 C CA . HIS A 1 300 ? -2.764 -14.734 -19.272 1.00 31.86 300 HIS A CA 1
ATOM 2350 C C . HIS A 1 300 ? -1.934 -15.200 -18.066 1.00 31.86 300 HIS A C 1
ATOM 2352 O O . HIS A 1 300 ? -1.053 -16.048 -18.185 1.00 31.86 300 HIS A O 1
ATOM 2358 N N . TYR A 1 301 ? -2.215 -14.650 -16.886 1.00 40.62 301 TYR A N 1
ATOM 2359 C CA . TYR A 1 301 ? -1.756 -15.229 -15.631 1.00 40.62 301 TYR A CA 1
ATOM 2360 C C . TYR A 1 301 ? -2.508 -16.542 -15.421 1.00 40.62 301 TYR A C 1
ATOM 2362 O O . TYR A 1 301 ? -3.665 -16.558 -14.993 1.00 40.62 301 TYR A O 1
ATOM 2370 N N . SER A 1 302 ? -1.858 -17.654 -15.747 1.00 31.61 302 SER A N 1
ATOM 2371 C CA . SER A 1 302 ? -2.300 -18.996 -15.382 1.00 31.61 302 SER A CA 1
ATOM 2372 C C . SER A 1 302 ? -2.490 -19.053 -13.863 1.00 31.61 302 SER A C 1
ATOM 2374 O O . SER A 1 302 ? -1.521 -19.069 -13.105 1.00 31.61 302 SER A O 1
ATOM 2376 N N . ARG A 1 303 ? -3.745 -19.045 -13.399 1.00 34.75 303 ARG A N 1
ATOM 2377 C CA . ARG A 1 303 ? -4.095 -19.277 -11.991 1.00 34.75 303 ARG A CA 1
ATOM 2378 C C . ARG A 1 303 ? -3.765 -20.724 -11.634 1.00 34.75 303 ARG A C 1
ATOM 2380 O O . ARG A 1 303 ? -4.610 -21.601 -11.780 1.00 34.75 303 ARG A O 1
ATOM 2387 N N . ILE A 1 304 ? -2.561 -20.968 -11.135 1.00 34.28 304 ILE A N 1
ATOM 2388 C CA . ILE A 1 304 ? -2.281 -22.168 -10.349 1.00 34.28 304 ILE A CA 1
ATOM 2389 C C . ILE A 1 304 ? -2.577 -21.795 -8.895 1.00 34.28 304 ILE A C 1
ATOM 2391 O O . ILE A 1 304 ? -1.810 -21.094 -8.240 1.00 34.28 304 ILE A O 1
ATOM 2395 N N . LEU A 1 305 ? -3.765 -22.185 -8.430 1.00 34.25 305 LEU A N 1
ATOM 2396 C CA . LEU A 1 305 ? -4.133 -22.168 -7.017 1.00 34.25 305 LEU A CA 1
ATOM 2397 C C . LEU A 1 305 ? -3.269 -23.209 -6.302 1.00 34.25 305 LEU A C 1
ATOM 2399 O O . LEU A 1 305 ? -3.527 -24.400 -6.439 1.00 34.25 305 LEU A O 1
ATOM 2403 N N . ASP A 1 306 ? -2.263 -22.761 -5.555 1.00 31.08 306 ASP A N 1
ATOM 2404 C CA . ASP A 1 306 ? -1.526 -23.610 -4.618 1.00 31.08 306 ASP A CA 1
ATOM 2405 C C . ASP A 1 306 ? -2.017 -23.304 -3.189 1.00 31.08 306 ASP A C 1
ATOM 2407 O O . ASP A 1 306 ? -1.734 -22.226 -2.647 1.00 31.08 306 ASP A O 1
ATOM 2411 N N . PRO A 1 307 ? -2.841 -24.175 -2.581 1.00 38.84 307 PRO A N 1
ATOM 2412 C CA . PRO A 1 307 ? -3.295 -24.000 -1.219 1.00 38.84 307 PRO A CA 1
ATOM 2413 C C . PRO A 1 307 ? -2.228 -24.595 -0.306 1.00 38.84 307 PRO A C 1
ATOM 2415 O O . PRO A 1 307 ? -2.165 -25.812 -0.200 1.00 38.84 307 PRO A O 1
ATOM 2418 N N . MET A 1 308 ? -1.407 -23.740 0.321 1.00 36.19 308 MET A N 1
ATOM 2419 C CA . MET A 1 308 ? -0.726 -23.913 1.627 1.00 36.19 308 MET A CA 1
ATOM 2420 C C . MET A 1 308 ? 0.591 -23.117 1.658 1.00 36.19 308 MET A C 1
ATOM 2422 O O . MET A 1 308 ? 1.667 -23.676 1.458 1.00 36.19 308 MET A O 1
ATOM 2426 N N . ARG A 1 309 ? 0.546 -21.807 1.963 1.00 37.00 309 ARG A N 1
ATOM 2427 C CA . ARG A 1 309 ? 1.747 -21.075 2.421 1.00 37.00 309 ARG A CA 1
ATOM 2428 C C . ARG A 1 309 ? 1.460 -20.126 3.595 1.00 37.00 309 ARG A C 1
ATOM 2430 O O . ARG A 1 309 ? 0.419 -19.465 3.584 1.00 37.00 309 ARG A O 1
ATOM 2437 N N . PRO A 1 310 ? 2.362 -20.038 4.597 1.00 35.12 310 PRO A N 1
ATOM 2438 C CA . PRO A 1 310 ? 2.207 -19.155 5.755 1.00 35.12 310 PRO A CA 1
ATOM 2439 C C . PRO A 1 310 ? 2.289 -17.675 5.352 1.00 35.12 310 PRO A C 1
ATOM 2441 O O . PRO A 1 310 ? 3.136 -17.280 4.550 1.00 35.12 310 PRO A O 1
ATOM 2444 N N . ARG A 1 311 ? 1.401 -16.850 5.919 1.00 44.69 311 ARG A N 1
ATOM 2445 C CA . ARG A 1 311 ? 1.289 -15.404 5.671 1.00 44.69 311 ARG A CA 1
ATOM 2446 C C . ARG A 1 311 ? 2.364 -14.627 6.434 1.00 44.69 311 ARG A C 1
ATOM 2448 O O . ARG A 1 311 ? 2.115 -14.153 7.527 1.00 44.69 311 ARG A O 1
ATOM 2455 N N . ALA A 1 312 ? 3.544 -14.479 5.847 1.00 35.06 312 ALA A N 1
ATOM 2456 C CA . ALA A 1 312 ? 4.528 -13.489 6.291 1.00 35.06 312 ALA A CA 1
ATOM 2457 C C . ALA A 1 312 ? 5.462 -13.103 5.138 1.00 35.06 312 ALA A C 1
ATOM 2459 O O . ALA A 1 312 ? 6.670 -13.258 5.232 1.00 35.06 312 ALA A O 1
ATOM 2460 N N . TYR A 1 313 ? 4.911 -12.635 4.019 1.00 37.00 313 TYR A N 1
ATOM 2461 C CA . TYR A 1 313 ? 5.707 -12.046 2.942 1.00 37.00 313 TYR A CA 1
ATOM 2462 C C . TYR A 1 313 ? 4.935 -10.882 2.329 1.00 37.00 313 TYR A C 1
ATOM 2464 O O . TYR A 1 313 ? 3.714 -10.960 2.206 1.00 37.00 313 TYR A O 1
ATOM 2472 N N . ARG A 1 314 ? 5.647 -9.802 1.973 1.00 42.56 314 ARG A N 1
ATOM 2473 C CA . ARG A 1 314 ? 5.139 -8.660 1.195 1.00 42.56 314 ARG A CA 1
ATOM 2474 C C . ARG A 1 314 ? 4.516 -9.189 -0.101 1.00 42.56 314 ARG A C 1
ATOM 2476 O O . ARG A 1 314 ? 5.202 -9.379 -1.098 1.00 42.56 314 ARG A O 1
ATOM 2483 N N . GLN A 1 315 ? 3.226 -9.504 -0.063 1.00 40.75 315 GLN A N 1
ATOM 2484 C CA . GLN A 1 315 ? 2.502 -10.036 -1.206 1.00 40.75 315 GLN A CA 1
ATOM 2485 C C . GLN A 1 315 ? 2.127 -8.874 -2.118 1.00 40.75 315 GLN A C 1
ATOM 2487 O O . GLN A 1 315 ? 1.289 -8.040 -1.777 1.00 40.75 315 GLN A O 1
ATOM 2492 N N . LEU A 1 316 ? 2.706 -8.859 -3.315 1.00 42.69 316 LEU A N 1
ATOM 2493 C CA . LEU A 1 316 ? 2.079 -8.246 -4.479 1.00 42.69 316 LEU A CA 1
ATOM 2494 C C . LEU A 1 316 ? 0.771 -9.013 -4.739 1.00 42.69 316 LEU A C 1
ATOM 2496 O O . LEU A 1 316 ? 0.751 -10.021 -5.444 1.00 42.69 316 LEU A O 1
ATOM 2500 N N . HIS A 1 317 ? -0.310 -8.602 -4.075 1.00 45.91 317 HIS A N 1
ATOM 2501 C CA . HIS A 1 317 ? -1.638 -9.194 -4.222 1.00 45.91 317 HIS A CA 1
ATOM 2502 C C . HIS A 1 317 ? -2.116 -8.996 -5.670 1.00 45.91 317 HIS A C 1
ATOM 2504 O O . HIS A 1 317 ? -2.499 -7.903 -6.073 1.00 45.91 317 HIS A O 1
ATOM 2510 N N . LEU A 1 318 ? -2.097 -10.065 -6.472 1.00 50.78 318 LEU A N 1
ATOM 2511 C CA . LEU A 1 318 ? -2.317 -10.004 -7.925 1.00 50.78 318 LEU A CA 1
ATOM 2512 C C . LEU A 1 318 ? -3.769 -9.701 -8.368 1.00 50.78 318 LEU A C 1
ATOM 2514 O O . LEU A 1 318 ? -4.030 -9.650 -9.566 1.00 50.78 318 LEU A O 1
ATOM 2518 N N . SER A 1 319 ? -4.736 -9.515 -7.458 1.00 58.25 319 SER A N 1
ATOM 2519 C CA . SER A 1 319 ? -6.148 -9.299 -7.851 1.00 58.25 319 SER A CA 1
ATOM 2520 C C . SER A 1 319 ? -6.996 -8.411 -6.929 1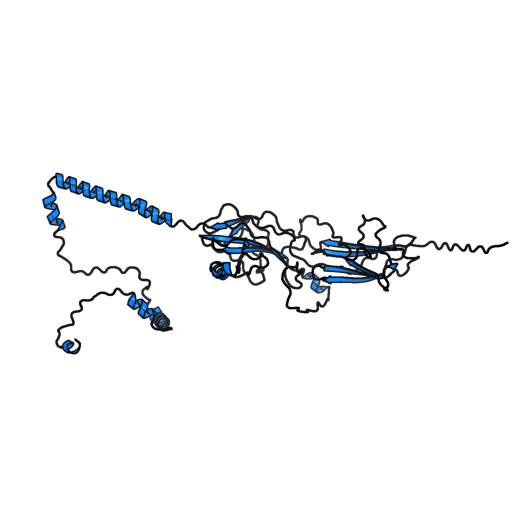.00 58.25 319 SER A C 1
ATOM 2522 O O . SER A 1 319 ? -8.205 -8.336 -7.122 1.00 58.25 319 SER A O 1
ATOM 2524 N N . GLY A 1 320 ? -6.407 -7.713 -5.951 1.00 71.56 320 GLY A N 1
ATOM 2525 C CA . GLY A 1 320 ? -7.163 -6.854 -5.028 1.00 71.56 320 GLY A CA 1
ATOM 2526 C C . GLY A 1 320 ? -6.402 -5.591 -4.621 1.00 71.56 320 GLY A C 1
ATOM 2527 O O . GLY A 1 320 ? -5.215 -5.481 -4.928 1.00 71.56 320 GLY A O 1
ATOM 2528 N N . PRO A 1 321 ? -7.069 -4.638 -3.943 1.00 86.25 321 PRO A N 1
ATOM 2529 C CA . PRO A 1 321 ? -6.408 -3.456 -3.400 1.00 86.25 321 PRO A CA 1
ATOM 2530 C C . PRO A 1 321 ? -5.323 -3.852 -2.392 1.00 86.25 321 PRO A C 1
ATOM 2532 O O . PRO A 1 321 ? -5.448 -4.855 -1.684 1.00 86.25 321 PRO A O 1
ATOM 2535 N N . ALA A 1 322 ? -4.268 -3.046 -2.316 1.00 89.31 322 ALA A N 1
ATOM 2536 C CA . ALA A 1 322 ? -3.219 -3.205 -1.321 1.00 89.31 322 ALA A CA 1
ATOM 2537 C C . ALA A 1 322 ? -3.592 -2.458 -0.033 1.00 89.31 322 ALA A C 1
ATOM 2539 O O . ALA A 1 322 ? -4.161 -1.364 -0.081 1.00 89.31 322 ALA A O 1
ATOM 2540 N N . TYR A 1 323 ? -3.246 -3.040 1.117 1.00 92.25 323 TYR A N 1
ATOM 2541 C CA . TYR A 1 323 ? -3.528 -2.465 2.431 1.00 92.25 323 TYR A CA 1
ATOM 2542 C C . TYR A 1 323 ? -2.244 -2.305 3.246 1.00 92.25 323 TYR A C 1
ATOM 2544 O O . TYR A 1 323 ? -1.551 -3.280 3.519 1.00 92.25 323 TYR A O 1
ATOM 2552 N N . GLY A 1 324 ? -1.938 -1.074 3.648 1.00 93.75 324 GLY A N 1
ATOM 2553 C CA . GLY A 1 324 ? -0.921 -0.759 4.649 1.00 93.75 324 GLY A CA 1
ATOM 2554 C C . GLY A 1 324 ? -1.548 -0.654 6.036 1.00 93.75 324 GLY A C 1
ATOM 2555 O O . GLY A 1 324 ? -2.683 -0.203 6.169 1.00 93.75 324 GLY A O 1
ATOM 2556 N N . PHE A 1 325 ? -0.814 -1.046 7.074 1.00 96.12 325 PHE A N 1
ATOM 2557 C CA . PHE A 1 325 ? -1.307 -1.053 8.452 1.00 96.12 325 PHE A CA 1
ATOM 2558 C C . PHE A 1 325 ? -0.286 -0.395 9.370 1.00 96.12 325 PHE A C 1
ATOM 2560 O O . PHE A 1 325 ? 0.906 -0.696 9.280 1.00 96.12 325 PHE A O 1
ATOM 2567 N N . SER A 1 326 ? -0.752 0.459 10.276 1.00 96.62 326 SER A N 1
ATOM 2568 C CA . SER A 1 326 ? 0.069 0.920 11.390 1.00 96.62 326 SER A CA 1
ATOM 2569 C C . SER A 1 326 ? 0.179 -0.148 12.474 1.00 96.62 326 SER A C 1
ATOM 2571 O O . SER A 1 326 ? -0.602 -1.096 12.520 1.00 96.62 326 SER A O 1
ATOM 2573 N N . GLY A 1 327 ? 1.098 0.046 13.420 1.00 96.19 327 GLY A N 1
ATOM 2574 C CA . GLY A 1 327 ? 1.047 -0.668 14.699 1.00 96.19 327 GLY A CA 1
ATOM 2575 C C . GLY A 1 327 ? -0.127 -0.211 15.575 1.00 96.19 327 GLY A C 1
ATOM 2576 O O . GLY A 1 327 ? -0.760 0.812 15.296 1.00 96.19 327 GLY A O 1
ATOM 2577 N N . TYR A 1 328 ? -0.374 -0.938 16.667 1.00 97.06 328 TYR A N 1
ATOM 2578 C CA . TYR A 1 328 ? -1.384 -0.557 17.653 1.00 97.06 328 TYR A CA 1
ATOM 2579 C C . TYR A 1 328 ? -1.015 0.740 18.390 1.00 97.06 328 TYR A C 1
ATOM 2581 O O . TYR A 1 328 ? 0.124 0.901 18.850 1.00 97.06 328 TYR A O 1
ATOM 2589 N N . PHE A 1 329 ? -1.974 1.655 18.547 1.00 95.88 329 PHE A N 1
ATOM 2590 C CA . PHE A 1 329 ? -1.809 2.836 19.397 1.00 95.88 329 PHE A CA 1
ATOM 2591 C C . PHE A 1 329 ? -1.871 2.475 20.890 1.00 95.88 329 PHE A C 1
ATOM 2593 O O . PHE A 1 329 ? -2.378 1.420 21.285 1.00 95.88 329 PHE A O 1
ATOM 2600 N N . LYS A 1 330 ? -1.328 3.355 21.742 1.00 94.00 330 LYS A N 1
ATOM 2601 C CA . LYS A 1 330 ? -1.270 3.134 23.195 1.00 94.00 330 LYS A CA 1
ATOM 2602 C C . LYS A 1 330 ? -2.690 2.927 23.751 1.00 94.00 330 LYS A C 1
ATOM 2604 O O . LYS A 1 330 ? -3.520 3.800 23.535 1.00 94.00 330 LYS A O 1
ATOM 2609 N N . PRO A 1 331 ? -2.980 1.830 24.472 1.00 93.38 331 PRO A N 1
ATOM 2610 C CA . PRO A 1 331 ? -4.337 1.571 24.932 1.00 93.38 331 PRO A CA 1
ATOM 2611 C C . PRO A 1 331 ? -4.906 2.701 25.799 1.00 93.38 331 PRO A C 1
ATOM 2613 O O . PRO A 1 331 ? -4.231 3.174 26.717 1.00 93.38 331 PRO A O 1
ATOM 2616 N N . VAL A 1 332 ? -6.154 3.079 25.532 1.00 93.12 332 VAL A N 1
ATOM 2617 C CA . VAL A 1 332 ? -6.941 4.039 26.314 1.00 93.12 332 VAL A CA 1
ATOM 2618 C C . VAL A 1 332 ? -7.862 3.259 27.238 1.00 93.12 332 VAL A C 1
ATOM 2620 O O . VAL A 1 332 ? -8.570 2.360 26.792 1.00 93.12 332 VAL A O 1
ATOM 2623 N N . PHE A 1 333 ? -7.846 3.577 28.527 1.00 91.19 333 PHE A N 1
ATOM 2624 C CA . PHE A 1 333 ? -8.806 3.036 29.482 1.00 91.19 333 PHE A CA 1
ATOM 2625 C C . PHE A 1 333 ? -9.876 4.093 29.732 1.00 91.19 333 PHE A C 1
ATOM 2627 O O . PHE A 1 333 ? -9.538 5.193 30.159 1.00 91.19 333 PHE A O 1
ATOM 2634 N N . LEU A 1 334 ? -11.137 3.767 29.445 1.00 90.19 334 LEU A N 1
ATOM 2635 C CA . LEU A 1 334 ? -12.253 4.646 29.781 1.00 90.19 334 LEU A CA 1
ATOM 2636 C C . LEU A 1 334 ? -12.672 4.320 31.208 1.00 90.19 334 LEU A C 1
ATOM 2638 O O . LEU A 1 334 ? -13.074 3.189 31.492 1.00 90.19 334 LEU A O 1
ATOM 2642 N N . GLU A 1 335 ? -12.521 5.272 32.120 1.00 82.75 335 GLU A N 1
ATOM 2643 C CA . GLU A 1 335 ? -12.873 5.050 33.519 1.00 82.75 335 GLU A CA 1
ATOM 2644 C C . GLU A 1 335 ? -14.379 4.785 33.649 1.00 82.75 335 GLU A C 1
ATOM 2646 O O . GLU A 1 335 ? -15.169 5.416 32.941 1.00 82.75 335 GLU A O 1
ATOM 2651 N N . PRO A 1 336 ? -14.796 3.825 34.496 1.00 79.50 336 PRO A N 1
ATOM 2652 C CA . PRO A 1 336 ? -16.212 3.626 34.777 1.00 79.50 336 PRO A CA 1
ATOM 2653 C C . PRO A 1 336 ? -16.805 4.912 35.361 1.00 79.50 336 PRO A C 1
ATOM 2655 O O . PRO A 1 336 ? -16.118 5.632 36.083 1.00 79.50 336 PRO A O 1
ATOM 2658 N N . GLU A 1 337 ? -18.070 5.201 35.057 1.00 67.12 337 GLU A N 1
ATOM 2659 C CA . GLU A 1 337 ? -18.777 6.279 35.749 1.00 67.12 337 GLU A CA 1
ATOM 2660 C C . GLU A 1 337 ? -18.801 5.966 37.251 1.00 67.12 337 GLU A C 1
ATOM 2662 O O . GLU A 1 337 ? -19.159 4.858 37.662 1.00 67.12 337 GLU A O 1
ATOM 2667 N N . ASP A 1 338 ? -18.382 6.924 38.079 1.00 60.59 338 ASP A N 1
ATOM 2668 C CA . ASP A 1 338 ? -18.395 6.780 39.532 1.00 60.59 338 ASP A CA 1
ATOM 2669 C C . ASP A 1 338 ? -19.847 6.732 40.050 1.00 60.59 338 ASP A C 1
ATOM 2671 O O . ASP A 1 338 ? -20.396 7.722 40.540 1.00 60.59 338 ASP A O 1
ATOM 2675 N N . GLU A 1 339 ? -20.465 5.546 40.045 1.00 55.38 339 GLU A N 1
ATOM 2676 C CA . GLU A 1 339 ? -21.748 5.293 40.730 1.00 55.38 339 GLU A CA 1
ATOM 2677 C C . GLU A 1 339 ? -21.676 5.635 42.235 1.00 55.38 339 GLU A C 1
ATOM 2679 O O . GLU A 1 339 ? -22.691 5.898 42.890 1.00 55.38 339 GLU A O 1
ATOM 2684 N N . ARG A 1 340 ? -20.458 5.694 42.797 1.00 53.94 340 ARG A N 1
ATOM 2685 C CA . ARG A 1 340 ? -20.194 6.088 44.188 1.00 53.94 340 ARG A CA 1
ATOM 2686 C C . ARG A 1 340 ? -20.653 7.505 44.521 1.00 53.94 340 ARG A C 1
ATOM 2688 O O . ARG A 1 340 ? -20.965 7.752 45.685 1.00 53.94 340 ARG A O 1
ATOM 2695 N N . SER A 1 341 ? -20.732 8.412 43.547 1.00 57.41 341 SER A N 1
ATOM 2696 C CA . SER A 1 341 ? -21.136 9.796 43.812 1.00 57.41 341 SER A CA 1
ATOM 2697 C C . SER A 1 341 ? -22.605 9.887 44.243 1.00 57.41 341 SER A C 1
ATOM 2699 O O . SER A 1 341 ? -22.930 10.577 45.208 1.00 57.41 341 SER A O 1
ATOM 2701 N N . MET A 1 342 ? -23.497 9.110 43.619 1.00 57.84 342 MET A N 1
ATOM 2702 C CA . MET A 1 342 ? -24.937 9.226 43.875 1.00 57.84 342 MET A CA 1
ATOM 2703 C C . MET A 1 342 ? -25.360 8.546 45.185 1.00 57.84 342 MET A C 1
ATOM 2705 O O . MET A 1 342 ? -26.111 9.125 45.968 1.00 57.84 342 MET A O 1
ATOM 2709 N N . VAL A 1 343 ? -24.827 7.353 45.475 1.00 61.22 343 VAL A N 1
ATOM 2710 C CA . VAL A 1 343 ? -25.107 6.628 46.732 1.00 61.22 343 VAL A CA 1
ATOM 2711 C C . VAL A 1 343 ? -24.386 7.275 47.920 1.00 61.22 343 VAL A C 1
ATOM 2713 O O . VAL A 1 343 ? -24.952 7.388 49.010 1.00 61.22 343 VAL A O 1
ATOM 2716 N N . GLY A 1 344 ? -23.155 7.753 47.706 1.00 62.81 344 GLY A N 1
ATOM 2717 C CA . GLY A 1 344 ? -22.366 8.453 48.716 1.00 62.81 344 GLY A CA 1
ATOM 2718 C C . GLY A 1 344 ? -22.983 9.791 49.120 1.00 62.81 344 GLY A C 1
ATOM 2719 O O . GLY A 1 344 ? -23.092 10.057 50.313 1.00 62.81 344 GLY A O 1
ATOM 2720 N N . ALA A 1 345 ? -23.450 10.598 48.159 1.00 64.31 345 ALA A N 1
ATOM 2721 C CA . ALA A 1 345 ? -24.134 11.865 48.436 1.00 64.31 345 ALA A CA 1
ATOM 2722 C C . ALA A 1 345 ? -25.486 11.666 49.143 1.00 64.31 345 ALA A C 1
ATOM 2724 O O . ALA A 1 345 ? -25.833 12.426 50.047 1.00 64.31 345 ALA A O 1
ATOM 2725 N N . PHE A 1 346 ? -26.233 10.614 48.787 1.00 68.62 346 PHE A N 1
ATOM 2726 C CA . PHE A 1 346 ? -27.478 10.278 49.480 1.00 68.62 346 PHE A CA 1
ATOM 2727 C C . PHE A 1 346 ? -27.231 9.933 50.951 1.00 68.62 346 PHE A C 1
ATOM 2729 O O . PHE A 1 346 ? -27.919 10.451 51.828 1.00 68.62 346 PHE A O 1
ATOM 2736 N N . LEU A 1 347 ? -26.230 9.100 51.246 1.00 74.94 347 LEU A N 1
ATOM 2737 C CA . LEU A 1 347 ? -25.917 8.709 52.622 1.00 74.94 347 LEU A CA 1
ATOM 2738 C C . LEU A 1 347 ? -25.315 9.860 53.443 1.00 74.94 347 LEU A C 1
ATOM 2740 O O . LEU A 1 347 ? -25.656 10.000 54.616 1.00 74.94 347 LEU A O 1
ATOM 2744 N N . THR A 1 348 ? -24.472 10.712 52.853 1.00 73.94 348 THR A N 1
ATOM 2745 C CA . THR A 1 348 ? -23.848 11.833 53.578 1.00 73.94 348 THR A CA 1
ATOM 2746 C C . THR A 1 348 ? -24.806 12.976 53.888 1.00 73.94 348 THR A C 1
ATOM 2748 O O . THR A 1 348 ? -24.551 13.701 54.842 1.00 73.94 348 THR A O 1
ATOM 2751 N N . VAL A 1 349 ? -25.909 13.131 53.148 1.00 79.62 349 VAL A N 1
ATOM 2752 C CA . VAL A 1 349 ? -26.918 14.171 53.418 1.00 79.62 349 VAL A CA 1
ATOM 2753 C C . VAL A 1 349 ? -28.094 13.626 54.233 1.00 79.62 349 VAL A C 1
ATOM 2755 O O . VAL A 1 349 ? -28.526 14.262 55.195 1.00 79.62 349 VAL A O 1
ATOM 2758 N N . LEU A 1 350 ? -28.603 12.434 53.901 1.00 83.38 350 LEU A N 1
ATOM 2759 C CA . LEU A 1 350 ? -29.814 11.887 54.522 1.00 83.38 350 LEU A CA 1
ATOM 2760 C C . LEU A 1 350 ? -29.586 11.460 55.981 1.00 83.38 350 LEU A C 1
ATOM 2762 O O . LEU A 1 350 ? -30.431 11.710 56.840 1.00 83.38 350 LEU A O 1
ATOM 2766 N N . VAL A 1 351 ? -28.441 10.839 56.277 1.00 85.62 351 VAL A N 1
ATOM 2767 C CA . VAL A 1 351 ? -28.117 10.338 57.623 1.00 85.62 351 VAL A CA 1
ATOM 2768 C C . VAL A 1 351 ? -27.991 11.469 58.657 1.00 85.62 351 VAL A C 1
ATOM 2770 O O . VAL A 1 351 ? -28.648 11.375 59.697 1.00 85.62 351 VAL A O 1
ATOM 2773 N N . PRO A 1 352 ? -27.233 12.560 58.420 1.00 86.94 352 PRO A N 1
ATOM 2774 C CA . PRO A 1 352 ? -27.178 13.661 59.381 1.00 86.94 352 PRO A CA 1
ATOM 2775 C C . PRO A 1 352 ? -28.494 14.438 59.478 1.00 86.94 352 PRO A C 1
ATOM 2777 O O . PRO A 1 352 ? -28.825 14.904 60.566 1.00 86.94 352 PRO A O 1
ATOM 2780 N N . LEU A 1 353 ? -29.280 14.536 58.398 1.00 88.81 353 LEU A N 1
ATOM 2781 C CA . LEU A 1 353 ? -30.609 15.156 58.443 1.00 88.81 353 LEU A CA 1
ATOM 2782 C C . LEU A 1 353 ? -31.559 14.372 59.366 1.00 88.81 353 LEU A C 1
ATOM 2784 O O . LEU A 1 353 ? -32.212 14.960 60.227 1.00 88.81 353 LEU A O 1
ATOM 2788 N N . LEU A 1 354 ? -31.600 13.042 59.235 1.00 88.44 354 LEU A N 1
ATOM 2789 C CA . LEU A 1 354 ? -32.400 12.177 60.107 1.00 88.44 354 LEU A CA 1
ATOM 2790 C C . LEU A 1 354 ? -31.925 12.252 61.564 1.00 88.44 354 LEU A C 1
ATOM 2792 O O . LEU A 1 354 ? -32.745 12.396 62.470 1.00 88.44 354 LEU A O 1
ATOM 2796 N N . ALA A 1 355 ? -30.610 12.239 61.800 1.00 89.69 355 ALA A N 1
ATOM 2797 C CA . ALA A 1 355 ? -30.056 12.408 63.142 1.00 89.69 355 ALA A CA 1
ATOM 2798 C C . ALA A 1 355 ? -30.451 13.763 63.757 1.00 89.69 355 ALA A C 1
ATOM 2800 O O . ALA A 1 355 ? -30.898 13.813 64.903 1.00 89.69 355 ALA A O 1
ATOM 2801 N N . PHE A 1 356 ? -30.384 14.853 62.989 1.00 91.56 356 PHE A N 1
ATOM 2802 C CA . PHE A 1 356 ? -30.802 16.177 63.447 1.00 91.56 356 PHE A CA 1
ATOM 2803 C C . PHE A 1 356 ? -32.293 16.225 63.812 1.00 91.56 356 PHE A C 1
ATOM 2805 O O . PHE A 1 356 ? -32.648 16.737 64.874 1.00 91.56 356 PHE A O 1
ATOM 2812 N N . LEU A 1 357 ? -33.164 15.634 62.987 1.00 91.56 357 LEU A N 1
ATOM 2813 C CA . LEU A 1 357 ? -34.604 15.569 63.257 1.00 91.56 357 LEU A CA 1
ATOM 2814 C C . LEU A 1 357 ? -34.920 14.769 64.528 1.00 91.56 357 LEU A C 1
ATOM 2816 O O . LEU A 1 357 ? -35.745 15.203 65.332 1.00 91.56 357 LEU A O 1
ATOM 2820 N N . THR A 1 358 ? -34.237 13.643 64.757 1.00 88.69 358 THR A N 1
ATOM 2821 C CA . THR A 1 358 ? -34.416 12.864 65.996 1.00 88.69 358 THR A CA 1
ATOM 2822 C C . THR A 1 358 ? -33.947 13.633 67.231 1.00 88.69 358 THR A C 1
ATOM 2824 O O . THR A 1 358 ? -34.660 13.669 68.231 1.00 88.69 358 THR A O 1
ATOM 2827 N N . MET A 1 359 ? -32.808 14.327 67.158 1.00 89.06 359 MET A N 1
ATOM 2828 C CA . MET A 1 359 ? -32.304 15.153 68.259 1.00 89.06 359 MET A CA 1
ATOM 2829 C C . MET A 1 359 ? -33.227 16.336 68.561 1.00 89.06 359 MET A C 1
ATOM 2831 O O . MET A 1 359 ? -33.498 16.621 69.727 1.00 89.06 359 MET A O 1
ATOM 2835 N N . ALA A 1 360 ? -33.765 16.991 67.529 1.00 88.62 360 ALA A N 1
ATOM 2836 C CA . ALA A 1 360 ? -34.759 18.049 67.681 1.00 88.62 360 ALA A CA 1
ATOM 2837 C C . ALA A 1 360 ? -36.057 17.529 68.323 1.00 88.62 360 ALA A C 1
ATOM 2839 O O . ALA A 1 360 ? -36.594 18.178 69.221 1.00 88.62 360 ALA A O 1
ATOM 2840 N N . ALA A 1 361 ? -36.528 16.340 67.931 1.00 86.19 361 ALA A N 1
ATOM 2841 C CA . ALA A 1 361 ? -37.705 15.712 68.526 1.00 86.19 361 ALA A CA 1
ATOM 2842 C C . ALA A 1 361 ? -37.482 15.349 70.004 1.00 86.19 361 ALA A C 1
ATOM 2844 O O . ALA A 1 361 ? -38.328 15.650 70.844 1.00 86.19 361 ALA A O 1
ATOM 2845 N N . VAL A 1 362 ? -36.325 14.773 70.348 1.00 87.56 362 VAL A N 1
ATOM 2846 C CA . VAL A 1 362 ? -35.965 14.437 71.738 1.00 87.56 362 VAL A CA 1
ATOM 2847 C C . VAL A 1 362 ? -35.838 15.698 72.594 1.00 87.56 362 VAL A C 1
ATOM 2849 O O . VAL A 1 362 ? -36.358 15.737 73.708 1.00 87.56 362 VAL A O 1
ATOM 2852 N N . MET A 1 363 ? -35.216 16.758 72.072 1.00 85.12 363 MET A N 1
ATOM 2853 C CA . MET A 1 363 ? -35.139 18.049 72.761 1.00 85.12 363 MET A CA 1
ATOM 2854 C C . MET A 1 363 ? -36.518 18.692 72.941 1.00 85.12 363 MET A C 1
ATOM 2856 O O . MET A 1 363 ? -36.808 19.212 74.018 1.00 85.12 363 MET A O 1
ATOM 2860 N N . GLY A 1 364 ? -37.389 18.616 71.931 1.00 82.25 364 GLY A N 1
ATOM 2861 C CA . GLY A 1 364 ? -38.778 19.065 72.028 1.00 82.25 364 GLY A CA 1
ATOM 2862 C C . GLY A 1 364 ? -39.545 18.316 73.118 1.00 82.25 364 GLY A C 1
ATOM 2863 O O . GLY A 1 364 ? -40.154 18.942 73.984 1.00 82.25 364 GLY A O 1
ATOM 2864 N N . LEU A 1 365 ? -39.436 16.985 73.145 1.00 80.25 365 LEU A N 1
ATOM 2865 C CA . LEU A 1 365 ? -40.039 16.139 74.178 1.00 80.25 365 LEU A CA 1
ATOM 2866 C C . LEU A 1 365 ? -39.484 16.444 75.575 1.00 80.25 365 LEU A C 1
ATOM 2868 O O . LEU A 1 365 ? -40.247 16.491 76.536 1.00 80.25 365 LEU A O 1
ATOM 2872 N N . PHE A 1 366 ? -38.185 16.717 75.701 1.00 81.88 366 PHE A N 1
ATOM 2873 C CA . PHE A 1 366 ? -37.566 17.083 76.975 1.00 81.88 366 PHE A CA 1
ATOM 2874 C C . PHE A 1 366 ? -38.055 18.444 77.497 1.00 81.88 366 PHE A C 1
ATOM 2876 O O . PHE A 1 366 ? -38.339 18.590 78.688 1.00 81.88 366 PHE A O 1
ATOM 2883 N N . VAL A 1 367 ? -38.203 19.438 76.615 1.00 79.94 367 VAL A N 1
ATOM 2884 C CA . VAL A 1 367 ? -38.751 20.760 76.969 1.00 79.94 367 VAL A CA 1
ATOM 2885 C C . VAL A 1 367 ? -40.226 20.657 77.364 1.00 79.94 367 VAL A C 1
ATOM 2887 O O . VAL A 1 367 ? -40.622 21.249 78.369 1.00 79.94 367 VAL A O 1
ATOM 2890 N N . LEU A 1 368 ? -41.020 19.870 76.631 1.00 71.75 368 LEU A N 1
ATOM 2891 C CA . LEU A 1 368 ? -42.426 19.601 76.954 1.00 71.75 368 LEU A CA 1
ATOM 2892 C C . LEU A 1 368 ? -42.567 18.865 78.295 1.00 71.75 368 LEU A C 1
ATOM 2894 O O . LEU A 1 368 ? -43.406 19.234 79.117 1.00 71.75 368 LEU A O 1
ATOM 2898 N N . HIS A 1 369 ? -41.688 17.898 78.573 1.00 68.06 369 HIS A N 1
ATOM 2899 C CA . HIS A 1 369 ? -41.632 17.197 79.857 1.00 68.06 369 HIS A CA 1
ATOM 2900 C C . HIS A 1 369 ? -41.289 18.131 81.019 1.00 68.06 369 HIS A C 1
ATOM 2902 O O . HIS A 1 369 ? -41.925 18.072 82.069 1.00 68.06 369 HIS A O 1
ATOM 2908 N N . LYS A 1 370 ? -40.336 19.052 80.835 1.00 73.50 370 LYS A N 1
ATOM 2909 C CA . LYS A 1 370 ? -39.982 20.037 81.868 1.00 73.50 370 LYS A CA 1
ATOM 2910 C C . LYS A 1 370 ? -41.076 21.070 82.146 1.00 73.50 370 LYS A C 1
ATOM 2912 O O . LYS A 1 370 ? -41.087 21.634 83.236 1.00 73.50 370 LYS A O 1
ATOM 2917 N N . ARG A 1 371 ? -41.963 21.335 81.182 1.00 69.75 371 ARG A N 1
ATOM 2918 C CA . ARG A 1 371 ? -43.091 22.269 81.334 1.00 69.75 371 ARG A CA 1
ATOM 2919 C C . ARG A 1 371 ? -44.342 21.640 81.951 1.00 69.75 371 ARG A C 1
ATOM 2921 O O . ARG A 1 371 ? -45.287 22.364 82.227 1.00 69.75 371 ARG A O 1
ATOM 2928 N N . GLY A 1 372 ? -44.338 20.332 82.224 1.00 61.16 372 GLY A N 1
ATOM 2929 C CA . GLY A 1 372 ? -45.430 19.663 82.940 1.00 61.16 372 GLY A CA 1
ATOM 2930 C C . GLY A 1 372 ? -46.701 19.429 82.113 1.00 61.16 372 GLY A C 1
ATOM 2931 O O . GLY A 1 372 ? -47.727 19.079 82.683 1.00 61.16 372 GLY A O 1
ATOM 2932 N N . GLU A 1 373 ? -46.643 19.564 80.785 1.00 59.59 373 GLU A N 1
ATOM 2933 C CA . GLU A 1 373 ? -47.802 19.423 79.880 1.00 59.59 373 GLU A CA 1
ATOM 2934 C C . GLU A 1 373 ? -47.854 18.061 79.154 1.00 59.59 373 GLU A C 1
ATOM 2936 O O . GLU A 1 373 ? -48.575 17.879 78.176 1.00 59.59 373 GLU A O 1
ATOM 2941 N N . VAL A 1 374 ? -47.103 17.057 79.621 1.00 56.28 374 VAL A N 1
ATOM 2942 C CA . VAL A 1 374 ? -47.040 15.732 78.965 1.00 56.28 374 VAL A CA 1
ATOM 2943 C C . VAL A 1 374 ? -48.281 14.869 79.239 1.00 56.28 374 VAL A C 1
ATOM 2945 O O . VAL A 1 374 ? -48.563 13.944 78.479 1.00 56.28 374 VAL A O 1
ATOM 2948 N N . SER A 1 375 ? -49.088 15.182 80.260 1.00 51.91 375 SER A N 1
ATOM 2949 C CA . SER A 1 375 ? -50.278 14.377 80.579 1.00 51.91 375 SER A CA 1
ATOM 2950 C C . SER A 1 375 ? -51.463 14.596 79.625 1.00 51.91 375 SER A C 1
ATOM 2952 O O . SER A 1 375 ? -52.319 13.719 79.533 1.00 51.91 375 SER A O 1
ATOM 2954 N N . GLN A 1 376 ? -51.509 15.702 78.867 1.00 53.75 376 GLN A N 1
ATOM 2955 C CA . GLN A 1 376 ? -52.608 15.984 77.927 1.00 53.75 376 GLN A CA 1
ATOM 2956 C C . GLN A 1 376 ? -52.360 15.471 76.499 1.00 53.75 376 GLN A C 1
ATOM 2958 O O . GLN A 1 376 ? -53.315 15.136 75.801 1.00 53.75 376 GLN A O 1
ATOM 2963 N N . TRP A 1 377 ? -51.104 15.330 76.064 1.00 51.81 377 TRP A N 1
ATOM 2964 C CA . TRP A 1 377 ? -50.781 14.842 74.712 1.00 51.81 377 TRP A CA 1
ATOM 2965 C C . TRP A 1 377 ? -50.854 13.314 74.564 1.00 51.81 377 TRP A C 1
ATOM 2967 O O . TRP A 1 377 ? -51.181 12.812 73.486 1.00 51.81 377 TRP A O 1
ATOM 2977 N N . CYS A 1 378 ? -50.644 12.560 75.649 1.00 51.06 378 CYS A N 1
ATOM 2978 C CA . CYS A 1 378 ? -50.770 11.097 75.639 1.00 51.06 378 CYS A CA 1
ATOM 2979 C C . CYS A 1 378 ? -52.215 10.601 75.444 1.00 51.06 378 CYS A C 1
ATOM 2981 O O . CYS A 1 378 ? -52.406 9.462 75.030 1.00 51.06 378 CYS A O 1
ATOM 2983 N N . HIS A 1 379 ? -53.231 11.443 75.664 1.00 44.38 379 HIS A N 1
ATOM 2984 C CA . HIS A 1 379 ? -54.624 11.088 75.368 1.00 44.38 379 HIS A CA 1
ATOM 2985 C C . HIS A 1 379 ? -54.976 11.195 73.873 1.00 44.38 379 HIS A C 1
ATOM 2987 O O . HIS A 1 379 ? -55.854 10.472 73.407 1.00 44.38 379 HIS A O 1
ATOM 2993 N N . TRP A 1 380 ? -54.281 12.043 73.104 1.00 51.69 380 TRP A N 1
ATOM 2994 C CA . TRP A 1 380 ? -54.503 12.187 71.658 1.00 51.69 380 TRP A CA 1
ATOM 2995 C C . TRP A 1 380 ? -53.803 11.087 70.846 1.00 51.69 380 TRP A C 1
ATOM 2997 O O . TRP A 1 380 ? -54.379 10.553 69.901 1.00 51.69 380 TRP A O 1
ATOM 3007 N N . LEU A 1 381 ? -52.598 10.675 71.258 1.00 50.78 381 LEU A N 1
ATOM 3008 C CA . LEU A 1 381 ? -51.818 9.633 70.573 1.00 50.78 381 LEU A CA 1
ATOM 3009 C C . LEU A 1 381 ? -52.343 8.199 70.788 1.00 50.78 381 LEU A C 1
ATOM 3011 O O . LEU A 1 381 ? -51.989 7.311 70.017 1.00 50.78 381 LEU A O 1
ATOM 3015 N N . TRP A 1 382 ? -53.189 7.957 71.796 1.00 45.72 382 TRP A N 1
ATOM 3016 C CA . TRP A 1 382 ? -53.754 6.627 72.086 1.00 45.72 382 TRP A CA 1
ATOM 3017 C C . TRP A 1 382 ? -55.221 6.433 71.667 1.00 45.72 382 TRP A C 1
ATOM 3019 O O . TRP A 1 382 ? -55.697 5.302 71.684 1.00 45.72 382 TRP A O 1
ATOM 3029 N N . MET A 1 383 ? -55.921 7.482 71.216 1.00 38.75 383 MET A N 1
ATOM 3030 C CA . MET A 1 383 ? -57.326 7.413 70.764 1.00 38.75 383 MET A CA 1
ATOM 3031 C C . MET A 1 383 ? -57.513 7.478 69.235 1.00 38.75 383 MET A C 1
ATOM 3033 O O . MET A 1 383 ? -58.638 7.630 68.773 1.00 38.75 383 MET A O 1
ATOM 3037 N N . SER A 1 384 ? -56.462 7.325 68.417 1.00 36.38 384 SER A N 1
ATOM 3038 C CA . SER A 1 384 ? -56.645 7.162 66.957 1.00 36.38 384 SER A CA 1
ATOM 3039 C C . SER A 1 384 ? -56.824 5.704 66.515 1.00 36.38 384 SER A C 1
ATOM 3041 O O . SER A 1 384 ? -57.068 5.435 65.340 1.00 36.38 384 SER A O 1
ATOM 3043 N N . LYS A 1 385 ? -56.751 4.746 67.447 1.00 37.00 385 LYS A N 1
ATOM 3044 C CA . LYS A 1 385 ? -56.934 3.321 67.161 1.00 37.00 385 LYS A CA 1
ATOM 3045 C C . LYS A 1 385 ? -58.385 2.898 67.367 1.00 37.00 385 LYS A C 1
ATOM 3047 O O . LYS A 1 385 ? -58.650 2.050 68.201 1.00 37.00 385 LYS A O 1
ATOM 3052 N N . GLU A 1 386 ? -59.299 3.496 66.609 1.00 36.84 386 GLU A N 1
ATOM 3053 C CA . GLU A 1 386 ? -60.625 2.933 66.314 1.00 36.84 386 GLU A CA 1
ATOM 3054 C C . GLU A 1 386 ? -61.334 3.795 65.256 1.00 36.84 386 GLU A C 1
ATOM 3056 O O . GLU A 1 386 ? -62.086 4.714 65.558 1.00 36.84 386 GLU A O 1
ATOM 3061 N N . SER A 1 387 ? -61.050 3.543 63.977 1.00 32.03 387 SER A N 1
ATOM 3062 C CA . SER A 1 387 ? -62.038 3.604 62.887 1.00 32.03 387 SER A CA 1
ATOM 3063 C C . SER A 1 387 ? -61.387 3.293 61.537 1.00 32.03 387 SER A C 1
ATOM 3065 O O . SER A 1 387 ? -60.238 3.631 61.272 1.00 32.03 387 SER A O 1
ATOM 3067 N N . SER A 1 388 ? -62.179 2.671 60.667 1.00 34.31 388 SER A N 1
ATOM 3068 C CA . SER A 1 388 ? -61.895 2.313 59.272 1.00 34.31 388 SER A CA 1
ATOM 3069 C C . SER A 1 388 ? -61.057 1.049 59.042 1.00 34.31 388 SER A C 1
ATOM 3071 O O . SER A 1 388 ? -59.885 1.038 58.686 1.00 34.31 388 SER A O 1
ATOM 3073 N N . LEU A 1 389 ? -61.786 -0.059 59.153 1.00 35.09 389 LEU A N 1
ATOM 3074 C CA . LEU A 1 389 ? -61.738 -1.184 58.228 1.00 35.09 389 LEU A CA 1
ATOM 3075 C C . LEU A 1 389 ? -61.752 -0.659 56.772 1.00 35.09 389 LEU A C 1
ATOM 3077 O O . LEU A 1 389 ? -62.805 -0.490 56.163 1.00 35.09 389 LEU A O 1
ATOM 3081 N N . GLY A 1 390 ? -60.582 -0.338 56.240 1.00 31.95 390 GLY A N 1
ATOM 3082 C CA . GLY A 1 390 ? -60.373 0.059 54.856 1.00 31.95 390 GLY A CA 1
ATOM 3083 C C . GLY A 1 390 ? -59.065 -0.558 54.414 1.00 31.95 390 GLY A C 1
ATOM 3084 O O . GLY A 1 390 ? -58.005 -0.134 54.855 1.00 31.95 390 GLY A O 1
ATOM 3085 N N . ALA A 1 391 ? -59.147 -1.611 53.606 1.00 34.53 391 ALA A N 1
ATOM 3086 C CA . ALA A 1 391 ? -57.989 -2.266 53.028 1.00 34.53 391 ALA A CA 1
ATOM 3087 C C . ALA A 1 391 ? -57.112 -1.227 52.309 1.00 34.53 391 ALA A C 1
ATOM 3089 O O . ALA A 1 391 ? -57.460 -0.753 51.224 1.00 34.53 391 ALA A O 1
ATOM 3090 N N . GLU A 1 392 ? -55.979 -0.874 52.916 1.00 33.06 392 GLU A N 1
ATOM 3091 C CA . GLU A 1 392 ? -54.887 -0.215 52.218 1.00 33.06 392 GLU A CA 1
ATOM 3092 C C . GLU A 1 392 ? -54.448 -1.148 51.092 1.00 33.06 392 GLU A C 1
ATOM 3094 O O . GLU A 1 392 ? -53.846 -2.202 51.306 1.00 33.06 392 GLU A O 1
ATOM 3099 N N . ARG A 1 393 ? -54.788 -0.759 49.864 1.00 39.12 393 ARG A N 1
ATOM 3100 C CA . ARG A 1 393 ? -54.145 -1.267 48.660 1.00 39.12 393 ARG A CA 1
ATOM 3101 C C . ARG A 1 393 ? -52.687 -0.837 48.728 1.00 39.12 393 ARG A C 1
ATOM 3103 O O . ARG A 1 393 ? -52.334 0.256 48.295 1.00 39.12 393 ARG A O 1
ATOM 3110 N N . THR A 1 394 ? -51.847 -1.691 49.295 1.00 38.94 394 THR A N 1
ATOM 3111 C CA . THR A 1 394 ? -50.405 -1.598 49.116 1.00 38.94 394 THR A CA 1
ATOM 3112 C C . THR A 1 394 ? -50.129 -1.731 47.623 1.00 38.94 394 THR A C 1
ATOM 3114 O O . THR A 1 394 ? -50.384 -2.766 47.009 1.00 38.94 394 THR A O 1
ATOM 3117 N N . LEU A 1 395 ? -49.679 -0.632 47.016 1.00 39.44 395 LEU A N 1
ATOM 3118 C CA . LEU A 1 395 ? -49.154 -0.637 45.660 1.00 39.44 395 LEU A CA 1
ATOM 3119 C C . LEU A 1 395 ? -48.027 -1.668 45.601 1.00 39.44 395 LEU A C 1
ATOM 3121 O O . LEU A 1 395 ? -47.042 -1.571 46.337 1.00 39.44 395 LEU A O 1
ATOM 3125 N N . LEU A 1 396 ? -48.210 -2.672 44.747 1.00 38.50 396 LEU A N 1
ATOM 3126 C CA . LEU A 1 396 ? -47.186 -3.655 44.435 1.00 38.50 396 LEU A CA 1
ATOM 3127 C C . LEU A 1 396 ? -45.919 -2.908 44.001 1.00 38.50 396 LEU A C 1
ATOM 3129 O O . LEU A 1 396 ? -45.966 -1.992 43.177 1.00 38.50 396 LEU A O 1
ATOM 3133 N N . ARG A 1 397 ? -44.774 -3.318 44.558 1.00 41.31 397 ARG A N 1
ATOM 3134 C CA . ARG A 1 397 ? -43.455 -3.054 43.964 1.00 41.31 397 ARG A CA 1
ATOM 3135 C C . ARG A 1 397 ? -43.550 -3.369 42.464 1.00 41.31 397 ARG A C 1
ATOM 3137 O O . ARG A 1 397 ? -44.212 -4.358 42.160 1.00 41.31 397 ARG A O 1
ATOM 3144 N N . PRO A 1 398 ? -42.906 -2.613 41.552 1.00 42.19 398 PRO A N 1
ATOM 3145 C CA . PRO A 1 398 ? -42.917 -2.944 40.131 1.00 42.19 398 PRO A CA 1
ATOM 3146 C C . PRO A 1 398 ? -42.310 -4.337 39.961 1.00 42.19 398 PRO A C 1
ATOM 3148 O O . PRO A 1 398 ? -41.093 -4.514 39.994 1.00 42.19 398 PRO A O 1
ATOM 3151 N N . SER A 1 399 ? -43.170 -5.349 39.900 1.00 47.69 399 SER A N 1
ATOM 3152 C CA . SER A 1 399 ? -42.796 -6.694 39.528 1.00 47.69 399 SER A CA 1
ATOM 3153 C C . SER A 1 399 ? -42.373 -6.628 38.073 1.00 47.69 399 SER A C 1
ATOM 3155 O O . SER A 1 399 ? -42.952 -5.897 37.275 1.00 47.69 399 SER A O 1
ATOM 3157 N N . THR A 1 400 ? -41.370 -7.413 37.725 1.00 53.34 400 THR A N 1
ATOM 3158 C CA . THR A 1 400 ? -40.800 -7.650 36.391 1.00 53.34 400 THR A CA 1
ATOM 3159 C C . THR A 1 400 ? -41.806 -8.030 35.288 1.00 53.34 400 THR A C 1
ATOM 3161 O O . THR A 1 400 ? -41.399 -8.278 34.157 1.00 53.34 400 THR A O 1
ATOM 3164 N N . TYR A 1 401 ? -43.106 -8.028 35.583 1.00 58.75 401 TYR A N 1
ATOM 3165 C CA . TYR A 1 401 ? -44.214 -8.359 34.701 1.00 58.75 401 TYR A CA 1
ATOM 3166 C C . TYR A 1 401 ? -45.204 -7.186 34.696 1.00 58.75 401 TYR A C 1
ATOM 3168 O O . TYR A 1 401 ? -45.769 -6.828 35.732 1.00 58.75 401 TYR A O 1
ATOM 3176 N N . HIS A 1 402 ? -45.358 -6.549 33.534 1.00 62.44 402 HIS A N 1
ATOM 3177 C CA . HIS A 1 402 ? -46.300 -5.450 33.317 1.00 62.44 402 HIS A CA 1
ATOM 3178 C C . HIS A 1 402 ? -47.662 -6.010 32.894 1.00 62.44 402 HIS A C 1
ATOM 3180 O O . HIS A 1 402 ? -47.742 -7.105 32.338 1.00 62.44 402 HIS A O 1
ATOM 3186 N N . ALA A 1 403 ? -48.734 -5.249 33.131 1.00 68.44 403 ALA A N 1
ATOM 3187 C CA . ALA A 1 403 ? -50.055 -5.601 32.625 1.00 68.44 403 ALA A CA 1
ATOM 3188 C C . ALA A 1 403 ? -50.019 -5.706 31.090 1.00 68.44 403 ALA A C 1
ATOM 3190 O O . ALA A 1 403 ? -49.596 -4.769 30.412 1.00 68.44 403 ALA A O 1
ATOM 3191 N N . ILE A 1 404 ? -50.456 -6.847 30.561 1.00 72.44 404 ILE A N 1
ATOM 3192 C CA . ILE A 1 404 ? -50.553 -7.092 29.120 1.00 72.44 404 ILE A CA 1
ATOM 3193 C C . ILE A 1 404 ? -51.775 -6.333 28.593 1.00 72.44 404 ILE A C 1
ATOM 3195 O O . ILE A 1 404 ? -52.858 -6.419 29.179 1.00 72.44 404 ILE A O 1
ATOM 3199 N N . ALA A 1 405 ? -51.611 -5.578 27.507 1.00 79.19 405 ALA A N 1
ATOM 3200 C CA . ALA A 1 405 ? -52.728 -4.916 26.844 1.00 79.19 405 ALA A CA 1
ATOM 3201 C C . ALA A 1 405 ? -53.705 -5.955 26.266 1.00 79.19 405 ALA A C 1
ATOM 3203 O O . ALA A 1 405 ? -53.303 -7.043 25.861 1.00 79.19 405 ALA A O 1
ATOM 3204 N N . VAL A 1 406 ? -55.000 -5.625 26.211 1.00 77.81 406 VAL A N 1
ATOM 3205 C CA . VAL A 1 406 ? -56.040 -6.580 25.781 1.00 77.81 406 VAL A CA 1
ATOM 3206 C C . VAL A 1 406 ? -55.794 -7.095 24.358 1.00 77.81 406 VAL A C 1
ATOM 3208 O O . VAL A 1 406 ? -56.039 -8.266 24.076 1.00 77.81 406 VAL A O 1
ATOM 3211 N N . ASP A 1 407 ? -55.250 -6.241 23.495 1.00 82.88 407 ASP A N 1
ATOM 3212 C CA . ASP A 1 407 ? -54.949 -6.567 22.101 1.00 82.88 407 ASP A CA 1
ATOM 3213 C C . ASP A 1 407 ? -53.771 -7.554 21.958 1.00 82.88 407 ASP A C 1
ATOM 3215 O O . ASP A 1 407 ? -53.716 -8.314 20.992 1.00 82.88 407 ASP A O 1
ATOM 3219 N N . ASP A 1 408 ? -52.879 -7.611 22.955 1.00 79.19 408 ASP A N 1
ATOM 3220 C CA . ASP A 1 408 ? -51.672 -8.452 22.972 1.00 79.19 408 ASP A CA 1
ATOM 3221 C C . ASP A 1 408 ? -51.866 -9.779 23.735 1.00 79.19 408 ASP A C 1
ATOM 3223 O O . ASP A 1 408 ? -50.974 -10.627 23.776 1.00 79.19 408 ASP A O 1
ATOM 3227 N N . LEU A 1 409 ? -53.045 -10.008 24.326 1.00 79.38 409 LEU A N 1
ATOM 3228 C CA . LEU A 1 409 ? -53.368 -11.248 25.047 1.00 79.38 409 LEU A CA 1
ATOM 3229 C C . LEU A 1 409 ? -53.164 -12.525 24.205 1.00 79.38 409 LEU A C 1
ATOM 3231 O O . LEU A 1 409 ? -52.566 -13.474 24.720 1.00 79.38 409 LEU A O 1
ATOM 3235 N N . PRO A 1 410 ? -53.625 -12.605 22.936 1.00 80.81 410 PRO A N 1
ATOM 3236 C CA . PRO A 1 410 ? -53.508 -13.836 22.154 1.00 80.81 410 PRO A CA 1
ATOM 3237 C C . PRO A 1 410 ? -52.058 -14.185 21.792 1.00 80.81 410 PRO A C 1
ATOM 3239 O O . PRO A 1 410 ? -51.691 -15.360 21.764 1.00 80.81 410 PRO A O 1
ATOM 3242 N N . SER A 1 411 ? -51.230 -13.175 21.513 1.00 80.25 411 SER A N 1
ATOM 3243 C CA . SER A 1 411 ? -49.827 -13.351 21.126 1.00 80.25 411 SER A CA 1
ATOM 3244 C C . SER A 1 411 ? -48.956 -13.716 22.327 1.00 80.25 411 SER A C 1
ATOM 3246 O O . SER A 1 411 ? -48.156 -14.650 22.234 1.00 80.25 411 SER A O 1
ATOM 3248 N N . GLU A 1 412 ? -49.160 -13.060 23.470 1.00 78.56 412 GLU A N 1
ATOM 3249 C CA . GLU A 1 412 ? -48.481 -13.388 24.727 1.00 78.56 412 GLU A CA 1
ATOM 3250 C C . GLU A 1 412 ? -48.846 -14.791 25.224 1.00 78.56 412 GLU A C 1
ATOM 3252 O O . GLU A 1 412 ? -47.964 -15.545 25.637 1.00 78.56 412 GLU A O 1
ATOM 3257 N N . TYR A 1 413 ? -50.118 -15.193 25.118 1.00 76.56 413 TYR A N 1
ATOM 3258 C CA . TYR A 1 413 ? -50.556 -16.542 25.488 1.00 76.56 413 TYR A CA 1
ATOM 3259 C C . TYR A 1 413 ? -49.822 -17.627 24.686 1.00 76.56 413 TYR A C 1
ATOM 3261 O O . TYR A 1 413 ? -49.322 -18.592 25.268 1.00 76.56 413 TYR A O 1
ATOM 3269 N N . LEU A 1 414 ? -49.705 -17.451 23.364 1.00 78.25 414 LEU A N 1
ATOM 3270 C CA . LEU A 1 414 ? -48.996 -18.387 22.487 1.00 78.25 414 LEU A CA 1
ATOM 3271 C C . LEU A 1 414 ? -47.484 -18.398 22.739 1.00 78.25 414 LEU A C 1
ATOM 3273 O O . LEU A 1 414 ? -46.879 -19.468 22.717 1.00 78.25 414 LEU A O 1
ATOM 3277 N N . MET A 1 415 ? -46.868 -17.240 23.002 1.00 72.81 415 MET A N 1
ATOM 3278 C CA . MET A 1 415 ? -45.441 -17.170 23.335 1.00 72.81 415 MET A CA 1
ATOM 3279 C C . MET A 1 415 ? -45.129 -17.892 24.647 1.00 72.81 415 MET A C 1
ATOM 3281 O O . MET A 1 415 ? -44.160 -18.647 24.713 1.00 72.81 415 MET A O 1
ATOM 3285 N N . ARG A 1 416 ? -45.961 -17.696 25.676 1.00 69.19 416 ARG A N 1
ATOM 3286 C CA . ARG A 1 416 ? -45.736 -18.260 27.014 1.00 69.19 416 ARG A CA 1
ATOM 3287 C C . ARG A 1 416 ? -46.007 -19.767 27.110 1.00 69.19 416 ARG A C 1
ATOM 3289 O O . ARG A 1 416 ? -45.476 -20.394 28.016 1.00 69.19 416 ARG A O 1
ATOM 3296 N N . HIS A 1 417 ? -46.762 -20.343 26.167 1.00 75.25 417 HIS A N 1
ATOM 3297 C CA . HIS A 1 417 ? -47.001 -21.796 26.047 1.00 75.25 417 HIS A CA 1
ATOM 3298 C C . HIS A 1 417 ? -46.057 -22.502 25.061 1.00 75.25 417 HIS A C 1
ATOM 3300 O O . HIS A 1 417 ? -46.139 -23.719 24.889 1.00 75.25 417 HIS A O 1
ATOM 3306 N N . ARG A 1 418 ? -45.182 -21.763 24.366 1.00 71.50 418 ARG A N 1
ATOM 3307 C CA . ARG A 1 418 ? -44.431 -22.301 23.225 1.00 71.50 418 ARG A CA 1
ATOM 3308 C C . ARG A 1 418 ? -43.461 -23.420 23.607 1.00 71.50 418 ARG A C 1
ATOM 3310 O O . ARG A 1 418 ? -43.296 -24.352 22.830 1.00 71.50 418 ARG A O 1
ATOM 3317 N N . ASP A 1 419 ? -42.851 -23.328 24.789 1.00 54.03 419 ASP A N 1
ATOM 3318 C CA . ASP A 1 419 ? -41.720 -24.168 25.196 1.00 54.03 419 ASP A CA 1
ATOM 3319 C C . ASP A 1 419 ? -41.841 -24.610 26.675 1.00 54.03 419 ASP A C 1
ATOM 3321 O O . ASP A 1 419 ? -40.893 -24.490 27.450 1.00 54.03 419 ASP A O 1
ATOM 3325 N N . SER A 1 420 ? -43.013 -25.159 27.042 1.00 65.38 420 SER A N 1
ATOM 3326 C CA . SER A 1 420 ? -43.496 -25.512 28.399 1.00 65.38 420 SER A CA 1
ATOM 3327 C C . SER A 1 420 ? -44.009 -24.321 29.216 1.00 65.38 420 SER A C 1
ATOM 3329 O O . SER A 1 420 ? -43.490 -23.214 29.098 1.00 65.38 420 SER A O 1
ATOM 3331 N N . ASP A 1 421 ? -44.999 -24.557 30.084 1.00 70.12 421 ASP A N 1
ATOM 3332 C CA . ASP A 1 421 ? -45.641 -23.546 30.950 1.00 70.12 421 ASP A CA 1
ATOM 3333 C C . ASP A 1 421 ? -44.695 -22.957 32.022 1.00 70.12 421 ASP A C 1
ATOM 3335 O O . ASP A 1 421 ? -45.127 -22.386 33.022 1.00 70.12 421 ASP A O 1
ATOM 3339 N N . PHE A 1 422 ? -43.382 -23.082 31.831 1.00 67.25 422 PHE A N 1
ATOM 3340 C CA . PHE A 1 422 ? -42.328 -22.599 32.710 1.00 67.25 422 PHE A CA 1
ATOM 3341 C C . PHE A 1 422 ? -42.467 -21.106 33.031 1.00 67.25 422 PHE A C 1
ATOM 3343 O O . PHE A 1 422 ? -42.288 -20.711 34.180 1.00 67.25 422 PHE A O 1
ATOM 3350 N N . LEU A 1 423 ? -42.843 -20.279 32.049 1.00 65.25 423 LEU A N 1
ATOM 3351 C CA . LEU A 1 423 ? -43.053 -18.844 32.267 1.00 65.25 423 LEU A CA 1
ATOM 3352 C C . LEU A 1 423 ? -44.287 -18.564 33.139 1.00 65.25 423 LEU A C 1
ATOM 3354 O O . LEU A 1 423 ? -44.246 -17.653 33.962 1.00 65.25 423 LEU A O 1
ATOM 3358 N N . PHE A 1 424 ? -45.344 -19.377 33.030 1.00 69.69 424 PHE A N 1
ATOM 3359 C CA . PHE A 1 424 ? -46.503 -19.289 33.924 1.00 69.69 424 PHE A CA 1
ATOM 3360 C C . PHE A 1 424 ? -46.171 -19.761 35.336 1.00 69.69 424 PHE A C 1
ATOM 3362 O O . PHE A 1 424 ? -46.593 -19.130 36.300 1.00 69.69 424 PHE A O 1
ATOM 3369 N N . ALA A 1 425 ? -45.394 -20.837 35.471 1.00 69.44 425 ALA A N 1
ATOM 3370 C CA . ALA A 1 425 ? -44.934 -21.320 36.768 1.00 69.44 425 ALA A CA 1
ATOM 3371 C C . ALA A 1 425 ? -44.050 -20.276 37.467 1.00 69.44 425 ALA A C 1
ATOM 3373 O O . ALA A 1 425 ? -44.265 -19.976 38.637 1.00 69.44 425 ALA A O 1
ATOM 3374 N N . GLN A 1 426 ? -43.124 -19.652 36.734 1.00 70.56 426 GLN A N 1
ATOM 3375 C CA . GLN A 1 426 ? -42.257 -18.596 37.255 1.00 70.56 426 GLN A CA 1
ATOM 3376 C C . GLN A 1 426 ? -43.044 -17.338 37.662 1.00 70.56 426 GLN A C 1
ATOM 3378 O O . GLN A 1 426 ? -42.731 -16.720 38.679 1.00 70.56 426 GLN A O 1
ATOM 3383 N N . GLU A 1 427 ? -44.066 -16.953 36.890 1.00 70.44 427 GLU A N 1
ATOM 3384 C CA . GLU A 1 427 ? -44.961 -15.840 37.230 1.00 70.44 427 GLU A CA 1
ATOM 3385 C C . GLU A 1 427 ? -45.822 -16.170 38.459 1.00 70.44 427 GLU A C 1
ATOM 3387 O O . GLU A 1 427 ? -45.933 -15.347 39.366 1.00 70.44 427 GLU A O 1
ATOM 3392 N N . TYR A 1 428 ? -46.358 -17.391 38.542 1.00 72.81 428 TYR A N 1
ATOM 3393 C CA . TYR A 1 428 ? -47.137 -17.877 39.683 1.00 72.81 428 TYR A CA 1
ATOM 3394 C C . TYR A 1 428 ? -46.308 -17.949 40.974 1.00 72.81 428 TYR A C 1
ATOM 3396 O O . TYR A 1 428 ? -46.765 -17.508 42.027 1.00 72.81 428 TYR A O 1
ATOM 3404 N N . GLU A 1 429 ? -45.073 -18.449 40.905 1.00 72.38 429 GLU A N 1
ATOM 3405 C CA . GLU A 1 429 ? -44.149 -18.499 42.045 1.00 72.38 429 GLU A CA 1
ATOM 3406 C C . GLU A 1 429 ? -43.688 -17.105 42.493 1.00 72.38 429 GLU A C 1
ATOM 3408 O O . GLU A 1 429 ? -43.398 -16.896 43.672 1.00 72.38 429 GLU A O 1
ATOM 3413 N N . ALA A 1 430 ? -43.655 -16.130 41.579 1.00 68.31 430 ALA A N 1
ATOM 3414 C CA . ALA A 1 430 ? -43.346 -14.740 41.900 1.00 68.31 430 ALA A CA 1
ATOM 3415 C C . ALA A 1 430 ? -44.509 -14.004 42.595 1.00 68.31 430 ALA A C 1
ATOM 3417 O O . ALA A 1 430 ? -44.299 -12.909 43.131 1.00 68.31 430 ALA A O 1
ATOM 3418 N N . LEU A 1 431 ? -45.722 -14.576 42.613 1.00 67.19 431 LEU A N 1
ATOM 3419 C CA . LEU A 1 431 ? -46.848 -13.990 43.334 1.00 67.19 431 LEU A CA 1
ATOM 3420 C C . LEU A 1 431 ? -46.653 -14.141 44.852 1.00 67.19 431 LEU A C 1
ATOM 3422 O O . LEU A 1 431 ? -46.355 -15.236 45.342 1.00 67.19 431 LEU A O 1
ATOM 3426 N N . PRO A 1 432 ? -46.875 -13.073 45.640 1.00 61.91 432 PRO A N 1
ATOM 3427 C CA . PRO A 1 432 ? -46.791 -13.153 47.091 1.00 61.91 432 PRO A CA 1
ATOM 3428 C C . PRO A 1 432 ? -47.748 -14.224 47.631 1.00 61.91 432 PRO A C 1
ATOM 3430 O O . PRO A 1 432 ? -48.965 -14.148 47.463 1.00 61.91 432 PRO A O 1
ATOM 3433 N N . HIS A 1 433 ? -47.187 -15.238 48.291 1.00 59.00 433 HIS A N 1
ATOM 3434 C CA . HIS A 1 433 ? -47.950 -16.297 48.945 1.00 59.00 433 HIS A CA 1
ATOM 3435 C C . HIS A 1 433 ? -48.585 -15.755 50.226 1.00 59.00 433 HIS A C 1
ATOM 3437 O O . HIS A 1 433 ? -48.010 -15.818 51.315 1.00 59.00 433 HIS A O 1
ATOM 3443 N N . TYR A 1 434 ? -49.784 -15.195 50.108 1.00 59.00 434 TYR A N 1
ATOM 3444 C CA . TYR A 1 434 ? -50.586 -14.861 51.274 1.00 59.00 434 TYR A CA 1
ATOM 3445 C C . TYR A 1 434 ? -51.122 -16.159 51.889 1.00 59.00 434 TYR A C 1
ATOM 3447 O O . TYR A 1 434 ? -51.840 -16.912 51.231 1.00 59.00 434 TYR A O 1
ATOM 3455 N N . LYS A 1 435 ? -50.819 -16.417 53.169 1.00 51.09 435 LYS A N 1
ATOM 3456 C CA . LYS A 1 435 ? -51.643 -17.326 53.975 1.00 51.09 435 LYS A CA 1
ATOM 3457 C C . LYS A 1 435 ? -53.006 -16.663 54.132 1.00 51.09 435 LYS A C 1
ATOM 3459 O O . LYS A 1 435 ? -53.212 -15.847 55.024 1.00 51.09 435 LYS A O 1
ATOM 3464 N N . LEU A 1 436 ? -53.911 -16.955 53.209 1.00 56.16 436 LEU A N 1
ATOM 3465 C CA . LEU A 1 436 ? -55.319 -16.682 53.417 1.00 56.16 436 LEU A CA 1
ATOM 3466 C C . LEU A 1 436 ? -55.783 -17.679 54.477 1.00 56.16 436 LEU A C 1
ATOM 3468 O O . LEU A 1 436 ? -55.799 -18.882 54.215 1.00 56.16 436 LEU A O 1
ATOM 3472 N N . ASP A 1 437 ? -56.147 -17.189 55.663 1.00 47.53 437 ASP A N 1
ATOM 3473 C CA . ASP A 1 437 ? -56.935 -17.953 56.634 1.00 47.53 437 ASP A CA 1
ATOM 3474 C C . ASP A 1 437 ? -58.341 -18.151 56.043 1.00 47.53 437 ASP A C 1
ATOM 3476 O O . ASP A 1 437 ? -59.323 -17.512 56.420 1.00 47.53 437 ASP A O 1
ATOM 3480 N N . ALA A 1 438 ? -58.424 -18.988 55.011 1.00 58.06 438 ALA A N 1
ATOM 3481 C CA . ALA A 1 438 ? -59.662 -19.319 54.343 1.00 58.06 438 ALA A CA 1
ATOM 3482 C C . ALA A 1 438 ? -60.388 -20.355 55.202 1.00 58.06 438 ALA A C 1
ATOM 3484 O O . ALA A 1 438 ? -60.160 -21.559 55.101 1.00 58.06 438 ALA A O 1
ATOM 3485 N N . VAL A 1 439 ? -61.269 -19.876 56.077 1.00 57.94 439 VAL A N 1
ATOM 3486 C CA . VAL A 1 439 ? -62.236 -20.737 56.755 1.00 57.94 439 VAL A CA 1
ATOM 3487 C C . VAL A 1 439 ? -63.253 -21.171 55.707 1.00 57.94 439 VAL A C 1
ATOM 3489 O O . VAL A 1 439 ? -63.980 -20.347 55.146 1.00 57.94 439 VAL A O 1
ATOM 3492 N N . ALA A 1 440 ? -63.281 -22.466 55.409 1.00 62.50 440 ALA A N 1
ATOM 3493 C CA . ALA A 1 440 ? -64.215 -23.005 54.442 1.00 62.50 440 ALA A CA 1
ATOM 3494 C C . ALA A 1 440 ? -65.665 -22.735 54.888 1.00 62.50 440 ALA A C 1
ATOM 3496 O O . ALA A 1 440 ? -66.018 -22.868 56.062 1.00 62.50 440 ALA A O 1
ATOM 3497 N N . SER A 1 441 ? -66.507 -22.295 53.952 1.00 61.22 441 SER A N 1
ATOM 3498 C CA . SER A 1 441 ? -67.873 -21.859 54.246 1.00 61.22 441 SER A CA 1
ATOM 3499 C C . SER A 1 441 ? -68.687 -22.995 54.876 1.00 61.22 441 SER A C 1
ATOM 3501 O O . SER A 1 441 ? -68.904 -24.025 54.245 1.00 61.22 441 SER A O 1
ATOM 3503 N N . ALA A 1 442 ? -69.201 -22.785 56.092 1.00 64.75 442 ALA A N 1
ATOM 3504 C CA . ALA A 1 442 ? -70.047 -23.746 56.812 1.00 64.75 442 ALA A CA 1
ATOM 3505 C C . ALA A 1 442 ? -71.492 -23.827 56.273 1.00 64.75 442 ALA A C 1
ATOM 3507 O O . ALA A 1 442 ? -72.393 -24.347 56.936 1.00 64.75 442 ALA A O 1
ATOM 3508 N N . ARG A 1 443 ? -71.757 -23.277 55.081 1.00 70.12 443 ARG A N 1
ATOM 3509 C CA . ARG A 1 443 ? -73.073 -23.378 54.451 1.00 70.12 443 ARG A CA 1
ATOM 3510 C C . ARG A 1 443 ? -73.343 -24.818 54.030 1.00 70.12 443 ARG A C 1
ATOM 3512 O O . ARG A 1 443 ? -72.479 -25.491 53.479 1.00 70.12 443 ARG A O 1
ATOM 3519 N N . LYS A 1 444 ? -74.585 -25.259 54.243 1.00 67.12 444 LYS A N 1
ATOM 3520 C CA . LYS A 1 444 ? -75.046 -26.639 54.012 1.00 67.12 444 LYS A CA 1
ATOM 3521 C C . LYS A 1 444 ? -74.781 -27.139 52.583 1.00 67.12 444 LYS A C 1
ATOM 3523 O O . LYS A 1 444 ? -74.563 -28.324 52.379 1.00 67.12 444 LYS A O 1
ATOM 3528 N N . GLU A 1 445 ? -74.758 -26.223 51.617 1.00 74.31 445 GLU A N 1
ATOM 3529 C CA . GLU A 1 445 ? -74.457 -26.469 50.199 1.00 74.31 445 GLU A CA 1
ATOM 3530 C C . GLU A 1 445 ? -72.977 -26.774 49.896 1.00 74.31 445 GLU A C 1
ATOM 3532 O O . GLU A 1 445 ? -72.679 -27.378 48.870 1.00 74.31 445 GLU A O 1
ATOM 3537 N N . ASN A 1 446 ? -72.058 -26.411 50.795 1.00 62.44 446 ASN A N 1
ATOM 3538 C CA . ASN A 1 446 ? -70.616 -26.647 50.658 1.00 62.44 446 ASN A CA 1
ATOM 3539 C C . ASN A 1 446 ? -70.113 -27.813 51.524 1.00 62.44 446 ASN A C 1
ATOM 3541 O O . ASN A 1 446 ? -68.931 -28.138 51.485 1.00 62.44 446 ASN A O 1
ATOM 3545 N N . ALA A 1 447 ? -71.004 -28.486 52.261 1.00 68.00 447 ALA A N 1
ATOM 3546 C CA . ALA A 1 447 ? -70.651 -29.596 53.147 1.00 68.00 447 ALA A CA 1
ATOM 3547 C C . ALA A 1 447 ? -70.068 -30.821 52.417 1.00 68.00 447 ALA A C 1
ATOM 3549 O O . ALA A 1 447 ? -69.452 -31.661 53.055 1.00 68.00 447 ALA A O 1
ATOM 3550 N N . CYS A 1 448 ? -70.265 -30.939 51.100 1.00 60.88 448 CYS A N 1
ATOM 3551 C CA . CYS A 1 448 ? -69.673 -32.001 50.283 1.00 60.88 448 CYS A CA 1
ATOM 3552 C C . CYS A 1 448 ? -68.342 -31.612 49.617 1.00 60.88 448 CYS A C 1
ATOM 3554 O O . CYS A 1 448 ? -67.760 -32.439 48.919 1.00 60.88 448 CYS A O 1
ATOM 3556 N N . LYS A 1 449 ? -67.903 -30.353 49.761 1.00 57.22 449 LYS A N 1
ATOM 3557 C CA . LYS A 1 449 ? -66.685 -29.808 49.134 1.00 57.22 449 LYS A CA 1
ATOM 3558 C C . LYS A 1 449 ? -65.572 -29.496 50.138 1.00 57.22 449 LYS A C 1
ATOM 3560 O O . LYS A 1 449 ? -64.441 -29.285 49.707 1.00 57.22 449 LYS A O 1
ATOM 3565 N N . ASN A 1 450 ? -65.909 -29.453 51.427 1.00 54.06 450 ASN A N 1
ATOM 3566 C CA . ASN A 1 450 ? -64.970 -29.469 52.549 1.00 54.06 450 ASN A CA 1
ATOM 3567 C C . ASN A 1 450 ? -64.738 -30.917 52.967 1.00 54.06 450 ASN A C 1
ATOM 3569 O O . ASN A 1 450 ? -63.591 -31.226 53.347 1.00 54.06 450 ASN A O 1
#

pLDDT: mean 78.59, std 18.74, range [31.08, 97.94]

Sequence (450 aa):
TDPFEITELFNTAESKPHPPKYEDVRVLNSGSSLICEVEWRAPALTNGRISRYYVRVQGAVRRMRPGSALVADDFPPPTDEEKCANWDEREDASHGINPIEFTTEFLSCKYGPLKPNRNYTITVWAENSAGRSSPLVFPKHCITNYAQPDVVEKPVTSTNANHTSFNLAFKSKPDDTNGPISCYYIGIVPLLKNVSLETLPPPQEIVMDTVSKAFNNNLNALAAEKKRFFAYIAESYTEYPMDTVIGDGRGVAGMKPCSVLYLSRYKAEDVVLRPGLKYTGFLIVRVDKDDKDEVQGGAHYSRILDPMRPRAYRQLHLSGPAYGFSGYFKPVFLEPEDERSMVGAFLTVLVPLLAFLTMAAVMGLFVLHKRGEVSQWCHWLWMSKESSLGAERTLLRPSTYHAIAVDDLPSEYLMRHRDSDFLFAQEYEALPHYKLDAVASARKENACKN

Foldseek 3Di:
DDDDDPPPPPPPVQAAAAAWAFDDWDWDDPPFAIKIKGKTAGGPGHSADWAFKAKAKWWDAQDDPPPDDDDHIDGFAWPDQVADGHDDVPDDPPSTGGPVVDPDRMDMIMGDRDAARIWIWMWMWIADPNGIYDIDTDPDTDHHKAAAFPDDAWWAWDPDAALFKTKTFGDDDGDQSSHDWQKKWWKKAKAAPPADPVLADWPVPAAEDDPVVQCVQRVDPVCSVVSHGYIATQFMFRDDDRMFMAAPQDGDPPTDGRPAADVNPGDHHRHGHHANIKMKIKMKIKGFIDPPCVVPDPDPPPPPDDPDDDPDHRDPPVPGIHMDMHGMYDIDHNHHDPPCVVVVVCCVPVVVVVVVVVVVVVVVVVVCVVVVNVVVVVVVVPPPPDDDPDDPPPDDDPDPDDDDDPVCVVVVVCVCPVPHVVVVVVVVVPDDDDPDPDDDDPDPVCPVVD

Organism: Trichostrongylus colubriformis (NCBI:txid6319)

Secondary structure (DSSP, 8-state):
-------------PPPPPPPEEEEEEEEE-SSSEEEEEEEE--S--SS---EEEEEEEEEES---TTPPPPPPB-PPBSSTTT-----TTS-TT-PBPGGG--SSSEEEEE-PPPSSEEEEEEEEEEETTEEPPPEEPSS-EEPPP---S--PPPEE-S---SS-EEEE--SPPP-TTS-EEEEEEEEEEE-TT--GGGSPPTTTSEE--HHHHHHHHTSHHHHHTT--EEEEEEEESS--SEEEESSS-PPTTPPPPSS-BTTTBPP---PPPTT-EEEEEEEEEE---GGGGGT--------------S-S----TTS-EEEEPPPPPPEE-PPP-THHHHHHHHHHHHHHHHHHHHHHHHHHHHHHHTT-HHHHHHHHSS-SS-------------S-PPPPGGGHHHHHHHHTTT-THHHHHHHHTS------------GGGTTT-

InterPro domains:
  IPR003961 Fibronectin type III [SM00060] (19-133)
  IPR003961 Fibronectin type III [cd00063] (17-135)
  IPR013783 Immunoglobulin-like fold [G3DSA:2.60.40.10] (11-149)
  IPR036116 Fibronectin type III superfamily [SSF49265] (16-190)
  IPR050713 Receptor-type Tyrosine-protein Phosphatases/Ushers [PTHR46957] (8-434)